Protein AF-0000000079181844 (afdb_homodimer)

Structure (mmCIF, N/CA/C/O backbone):
data_AF-0000000079181844-model_v1
#
loop_
_entity.id
_entity.type
_entity.pdbx_description
1 polymer 'Protein arginine N-methyltransferase domain-containing protein'
#
loop_
_atom_site.group_PDB
_atom_site.id
_atom_site.type_symbol
_atom_site.label_atom_id
_atom_site.label_alt_id
_atom_site.label_comp_id
_atom_site.label_asym_id
_atom_site.label_entity_id
_atom_site.label_seq_id
_atom_site.pdbx_PDB_ins_code
_atom_site.Cartn_x
_atom_site.Cartn_y
_atom_site.Cartn_z
_atom_site.occupancy
_atom_site.B_iso_or_equiv
_atom_site.auth_seq_id
_atom_site.auth_comp_id
_atom_site.auth_asym_id
_atom_site.auth_atom_id
_atom_site.pdbx_PDB_model_num
ATOM 1 N N . MET A 1 1 ? -35.125 41.719 8.922 1 25.17 1 MET A N 1
ATOM 2 C CA . MET A 1 1 ? -34.75 41.094 7.664 1 25.17 1 MET A CA 1
ATOM 3 C C . MET A 1 1 ? -33.281 40.625 7.715 1 25.17 1 MET A C 1
ATOM 5 O O . MET A 1 1 ? -32.375 41.438 7.441 1 25.17 1 MET A O 1
ATOM 9 N N . GLN A 1 2 ? -32.812 39.844 8.719 1 25.41 2 GLN A N 1
ATOM 10 C CA . GLN A 1 2 ? -31.484 39.531 9.25 1 25.41 2 GLN A CA 1
ATOM 11 C C . GLN A 1 2 ? -30.672 38.688 8.258 1 25.41 2 GLN A C 1
ATOM 13 O O . GLN A 1 2 ? -31.109 37.625 7.855 1 25.41 2 GLN A O 1
ATOM 18 N N . ASN A 1 3 ? -29.828 39.344 7.332 1 26.7 3 ASN A N 1
ATOM 19 C CA . ASN A 1 3 ? -28.969 38.875 6.25 1 26.7 3 ASN A CA 1
ATOM 20 C C . ASN A 1 3 ? -28.016 37.812 6.73 1 26.7 3 ASN A C 1
ATOM 22 O O . ASN A 1 3 ? -27.188 38.031 7.609 1 26.7 3 ASN A O 1
ATOM 26 N N . SER A 1 4 ? -28.422 36.5 6.711 1 28 4 SER A N 1
ATOM 27 C CA . SER A 1 4 ? -27.672 35.344 7.152 1 28 4 SER A CA 1
ATOM 28 C C . SER A 1 4 ? -26.375 35.188 6.375 1 28 4 SER A C 1
ATOM 30 O O . SER A 1 4 ? -26.391 35 5.156 1 28 4 SER A O 1
ATOM 32 N N . ALA A 1 5 ? -25.281 35.844 6.828 1 33.19 5 ALA A N 1
ATOM 33 C CA . ALA A 1 5 ? -23.906 35.844 6.324 1 33.19 5 ALA A CA 1
ATOM 34 C C . ALA A 1 5 ? -23.422 34.438 6.043 1 33.19 5 ALA A C 1
ATOM 36 O O . ALA A 1 5 ? -23.453 33.562 6.922 1 33.19 5 ALA A O 1
ATOM 37 N N . GLY A 1 6 ? -23.578 33.969 4.777 1 29.88 6 GLY A N 1
ATOM 38 C CA . GLY A 1 6 ? -23.141 32.688 4.238 1 29.88 6 GLY A CA 1
ATOM 39 C C . GLY A 1 6 ? -21.656 32.406 4.48 1 29.88 6 GLY A C 1
ATOM 40 O O . GLY A 1 6 ? -20.875 33.344 4.699 1 29.88 6 GLY A O 1
ATOM 41 N N . PRO A 1 7 ? -21.234 31.219 4.895 1 30.59 7 PRO A N 1
ATOM 42 C CA . PRO A 1 7 ? -19.875 30.844 5.297 1 30.59 7 PRO A CA 1
ATOM 43 C C . PRO A 1 7 ? -18.844 31.109 4.203 1 30.59 7 PRO A C 1
ATOM 45 O O . PRO A 1 7 ? -19.109 30.891 3.023 1 30.59 7 PRO A O 1
ATOM 48 N N . THR A 1 8 ? -18.047 32.156 4.258 1 29.03 8 THR A N 1
ATOM 49 C CA . THR A 1 8 ? -16.984 32.594 3.354 1 29.03 8 THR A CA 1
ATOM 50 C C . THR A 1 8 ? -16.016 31.438 3.074 1 29.03 8 THR A C 1
ATOM 52 O O . THR A 1 8 ? -15.445 30.875 4.004 1 29.03 8 THR A O 1
ATOM 55 N N . LYS A 1 9 ? -16.156 30.75 1.935 1 35.88 9 LYS A N 1
ATOM 56 C CA . LYS A 1 9 ? -15.219 29.781 1.385 1 35.88 9 LYS A CA 1
ATOM 57 C C . LYS A 1 9 ? -13.797 30.328 1.372 1 35.88 9 LYS A C 1
ATOM 59 O O . LYS A 1 9 ? -13.531 31.359 0.746 1 35.88 9 LYS A O 1
ATOM 64 N N . ILE A 1 10 ? -13.031 30.062 2.354 1 30.48 10 ILE A N 1
ATOM 65 C CA . ILE A 1 10 ? -11.633 30.469 2.324 1 30.48 10 ILE A CA 1
ATOM 66 C C . ILE A 1 10 ? -10.938 29.859 1.108 1 30.48 10 ILE A C 1
ATOM 68 O O . ILE A 1 10 ? -10.906 28.641 0.957 1 30.48 10 ILE A O 1
ATOM 72 N N . ARG A 1 11 ? -10.883 30.531 0.021 1 40.56 11 ARG A N 1
ATOM 73 C CA . ARG A 1 11 ? -10.125 30.125 -1.161 1 40.56 11 ARG A CA 1
ATOM 74 C C . ARG A 1 11 ? -8.625 30.281 -0.931 1 40.56 11 ARG A C 1
ATOM 76 O O . ARG A 1 11 ? -8.141 31.391 -0.654 1 40.56 11 ARG A O 1
ATOM 83 N N . PHE A 1 12 ? -7.984 29.203 -0.71 1 36.91 12 PHE A N 1
ATOM 84 C CA . PHE A 1 12 ? -6.531 29.266 -0.576 1 36.91 12 PHE A CA 1
ATOM 85 C C . PHE A 1 12 ? -5.871 29.469 -1.934 1 36.91 12 PHE A C 1
ATOM 87 O O . PHE A 1 12 ? -6.203 28.781 -2.902 1 36.91 12 PHE A O 1
ATOM 94 N N . GLU A 1 13 ? -5.336 30.625 -2.223 1 34.94 13 GLU A N 1
ATOM 95 C CA . GLU A 1 13 ? -4.598 30.906 -3.453 1 34.94 13 GLU A CA 1
ATOM 96 C C . GLU A 1 13 ? -3.225 30.234 -3.432 1 34.94 13 GLU A C 1
ATOM 98 O O . GLU A 1 13 ? -2.434 30.453 -2.514 1 34.94 13 GLU A O 1
ATOM 103 N N . TYR A 1 14 ? -3.02 29.141 -4.039 1 37.69 14 TYR A N 1
ATOM 104 C CA . TYR A 1 14 ? -1.745 28.453 -4.172 1 37.69 14 TYR A CA 1
ATOM 105 C C . TYR A 1 14 ? -0.809 29.203 -5.109 1 37.69 14 TYR A C 1
ATOM 107 O O . TYR A 1 14 ? -1.147 29.453 -6.27 1 37.69 14 TYR A O 1
ATOM 115 N N . GLY A 1 15 ? -0.026 30.203 -4.656 1 30.02 15 GLY A N 1
ATOM 116 C CA . GLY A 1 15 ? 0.934 30.938 -5.469 1 30.02 15 GLY A CA 1
ATOM 117 C C . GLY A 1 15 ? 2.002 30.047 -6.074 1 30.02 15 GLY A C 1
ATOM 118 O O . GLY A 1 15 ? 2.521 29.141 -5.406 1 30.02 15 GLY A O 1
ATOM 119 N N . ASP A 1 16 ? 2.113 29.922 -7.383 1 33.66 16 ASP A N 1
ATOM 120 C CA . ASP A 1 16 ? 3.059 29.234 -8.258 1 33.66 16 ASP A CA 1
ATOM 121 C C . ASP A 1 16 ? 4.457 29.828 -8.133 1 33.66 16 ASP A C 1
ATOM 123 O O . ASP A 1 16 ? 4.906 30.562 -9.008 1 33.66 16 ASP A O 1
ATOM 127 N N . ASP A 1 17 ? 5.008 30.328 -6.988 1 28.84 17 ASP A N 1
ATOM 128 C CA . ASP A 1 17 ? 6.309 30.969 -7.176 1 28.84 17 ASP A CA 1
ATOM 129 C C . ASP A 1 17 ? 7.402 29.938 -7.398 1 28.84 17 ASP A C 1
ATOM 131 O O . ASP A 1 17 ? 7.641 29.078 -6.535 1 28.84 17 ASP A O 1
ATOM 135 N N . ASP A 1 18 ? 7.793 29.609 -8.641 1 28.61 18 ASP A N 1
ATOM 136 C CA . ASP A 1 18 ? 8.883 28.797 -9.148 1 28.61 18 ASP A CA 1
ATOM 137 C C . ASP A 1 18 ? 10.242 29.344 -8.727 1 28.61 18 ASP A C 1
ATOM 139 O O . ASP A 1 18 ? 10.82 30.172 -9.43 1 28.61 18 ASP A O 1
ATOM 143 N N . GLU A 1 19 ? 10.539 29.859 -7.5 1 25.31 19 GLU A N 1
ATOM 144 C CA . GLU A 1 19 ? 11.867 30.453 -7.375 1 25.31 19 GLU A CA 1
ATOM 145 C C . GLU A 1 19 ? 12.953 29.375 -7.438 1 25.31 19 GLU A C 1
ATOM 147 O O . GLU A 1 19 ? 12.797 28.297 -6.852 1 25.31 19 GLU A O 1
ATOM 152 N N . THR A 1 20 ? 13.922 29.531 -8.422 1 25.14 20 THR A N 1
ATOM 153 C CA . THR A 1 20 ? 15.133 28.828 -8.844 1 25.14 20 THR A CA 1
ATOM 154 C C . THR A 1 20 ? 16.172 28.828 -7.723 1 25.14 20 THR A C 1
ATOM 156 O O . THR A 1 20 ? 16.672 29.891 -7.34 1 25.14 20 THR A O 1
ATOM 159 N N . ILE A 1 21 ? 15.992 28.078 -6.723 1 23.06 21 ILE A N 1
ATOM 160 C CA . ILE A 1 21 ? 17 28.047 -5.664 1 23.06 21 ILE A CA 1
ATOM 161 C C . ILE A 1 21 ? 18.328 27.562 -6.23 1 23.06 21 ILE A C 1
ATOM 163 O O . ILE A 1 21 ? 18.375 26.594 -6.977 1 23.06 21 ILE A O 1
ATOM 167 N N . GLU A 1 22 ? 19.344 28.453 -6.117 1 22.22 22 GLU A N 1
ATOM 168 C CA . GLU A 1 22 ? 20.766 28.359 -6.449 1 22.22 22 GLU A CA 1
ATOM 169 C C . GLU A 1 22 ? 21.438 27.219 -5.699 1 22.22 22 GLU A C 1
ATOM 171 O O . GLU A 1 22 ? 21.094 26.938 -4.551 1 22.22 22 GLU A O 1
ATOM 176 N N . GLU A 1 23 ? 22.266 26.422 -6.402 1 19.86 23 GLU A N 1
ATOM 177 C CA . GLU A 1 23 ? 22.969 25.141 -6.293 1 19.86 23 GLU A CA 1
ATOM 178 C C . GLU A 1 23 ? 24.156 25.25 -5.344 1 19.86 23 GLU A C 1
ATOM 180 O O . GLU A 1 23 ? 24.891 24.281 -5.148 1 19.86 23 GLU A O 1
ATOM 185 N N . VAL A 1 24 ? 24.188 25.75 -4.125 1 18.19 24 VAL A N 1
ATOM 186 C CA . VAL A 1 24 ? 25.531 25.781 -3.566 1 18.19 24 VAL A CA 1
ATOM 187 C C . VAL A 1 24 ? 26.031 24.359 -3.334 1 18.19 24 VAL A C 1
ATOM 189 O O . VAL A 1 24 ? 25.297 23.516 -2.82 1 18.19 24 VAL A O 1
ATOM 192 N N . ALA A 1 25 ? 27.266 23.984 -3.852 1 19.31 25 ALA A N 1
ATOM 193 C CA . ALA A 1 25 ? 28.094 22.781 -3.957 1 19.31 25 ALA A CA 1
ATOM 194 C C . ALA A 1 25 ? 28.656 22.391 -2.598 1 19.31 25 ALA A C 1
ATOM 196 O O . ALA A 1 25 ? 29.594 21.594 -2.521 1 19.31 25 ALA A O 1
ATOM 197 N N . THR A 1 26 ? 27.875 22.484 -1.482 1 18.84 26 THR A N 1
ATOM 198 C CA . THR A 1 26 ? 28.781 22.344 -0.349 1 18.84 26 THR A CA 1
ATOM 199 C C . THR A 1 26 ? 29.391 20.953 -0.322 1 18.84 26 THR A C 1
ATOM 201 O O . THR A 1 26 ? 28.812 20 -0.857 1 18.84 26 THR A O 1
ATOM 204 N N . GLY A 1 27 ? 30.625 20.812 0.474 1 19.38 27 GLY A N 1
ATOM 205 C CA . GLY A 1 27 ? 31.844 20.047 0.641 1 19.38 27 GLY A CA 1
ATOM 206 C C . GLY A 1 27 ? 31.625 18.672 1.256 1 19.38 27 GLY A C 1
ATOM 207 O O . GLY A 1 27 ? 30.547 18.406 1.797 1 19.38 27 GLY A O 1
ATOM 208 N N . SER A 1 28 ? 32.688 17.797 1.296 1 19.02 28 SER A N 1
ATOM 209 C CA . SER A 1 28 ? 33.156 16.422 1.184 1 19.02 28 SER A CA 1
ATOM 210 C C . SER A 1 28 ? 33.094 15.703 2.523 1 19.02 28 SER A C 1
ATOM 212 O O . SER A 1 28 ? 33.594 14.602 2.672 1 19.02 28 SER A O 1
ATOM 214 N N . SER A 1 29 ? 32.312 16.172 3.576 1 19.73 29 SER A N 1
ATOM 215 C CA . SER A 1 29 ? 32.938 15.555 4.742 1 19.73 29 SER A CA 1
ATOM 216 C C . SER A 1 29 ? 32.75 14.039 4.754 1 19.73 29 SER A C 1
ATOM 218 O O . SER A 1 29 ? 31.797 13.531 4.152 1 19.73 29 SER A O 1
ATOM 220 N N . ASN A 1 30 ? 33.781 13.258 5.23 1 20.5 30 ASN A N 1
ATOM 221 C CA . ASN A 1 30 ? 34.281 11.891 5.355 1 20.5 30 ASN A CA 1
ATOM 222 C C . ASN A 1 30 ? 33.438 11.094 6.367 1 20.5 30 ASN A C 1
ATOM 224 O O . ASN A 1 30 ? 33.938 10.75 7.441 1 20.5 30 ASN A O 1
ATOM 228 N N . LEU A 1 31 ? 32.156 11.25 6.445 1 19.5 31 LEU A N 1
ATOM 229 C CA . LEU A 1 31 ? 31.609 10.633 7.652 1 19.5 31 LEU A CA 1
ATOM 230 C C . LEU A 1 31 ? 31.828 9.125 7.633 1 19.5 31 LEU A C 1
ATOM 232 O O . LEU A 1 31 ? 31.734 8.492 6.574 1 19.5 31 LEU A O 1
ATOM 236 N N . ASP A 1 32 ? 32.438 8.625 8.742 1 20.19 32 ASP A N 1
ATOM 237 C CA . ASP A 1 32 ? 32.812 7.316 9.281 1 20.19 32 ASP A CA 1
ATOM 238 C C . ASP A 1 32 ? 31.562 6.426 9.398 1 20.19 32 ASP A C 1
ATOM 240 O O . ASP A 1 32 ? 30.469 6.91 9.695 1 20.19 32 ASP A O 1
ATOM 244 N N . GLU A 1 33 ? 31.656 5.195 8.883 1 20.33 33 GLU A N 1
ATOM 245 C CA . GLU A 1 33 ? 30.828 4.047 8.562 1 20.33 33 GLU A CA 1
ATOM 246 C C . GLU A 1 33 ? 30.266 3.4 9.82 1 20.33 33 GLU A C 1
ATOM 248 O O . GLU A 1 33 ? 30.844 2.457 10.359 1 20.33 33 GLU A O 1
ATOM 253 N N . ASP A 1 34 ? 29.891 4.109 10.953 1 20.92 34 ASP A N 1
ATOM 254 C CA . ASP A 1 34 ? 29.547 3.215 12.055 1 20.92 34 ASP A CA 1
ATOM 255 C C . ASP A 1 34 ? 28.297 2.406 11.742 1 20.92 34 ASP A C 1
ATOM 257 O O . ASP A 1 34 ? 27.234 2.975 11.445 1 20.92 34 ASP A O 1
ATOM 261 N N . SER A 1 35 ? 28.422 1.176 11.328 1 21.31 35 SER A N 1
ATOM 262 C CA . SER A 1 35 ? 27.5 0.079 11.055 1 21.31 35 SER A CA 1
ATOM 263 C C . SER A 1 35 ? 26.656 -0.256 12.273 1 21.31 35 SER A C 1
ATOM 265 O O . SER A 1 35 ? 27.094 -1.004 13.156 1 21.31 35 SER A O 1
ATOM 267 N N . SER A 1 36 ? 26.094 0.677 13.039 1 22.45 36 SER A N 1
ATOM 268 C CA . SER A 1 36 ? 25.406 0.191 14.227 1 22.45 36 SER A CA 1
ATOM 269 C C . SER A 1 36 ? 24.312 -0.807 13.859 1 22.45 36 SER A C 1
ATOM 271 O O . SER A 1 36 ? 23.406 -0.488 13.086 1 22.45 36 SER A O 1
ATOM 273 N N . MET A 1 37 ? 24.547 -2.131 13.938 1 22.84 37 MET A N 1
ATOM 274 C CA . MET A 1 37 ? 23.766 -3.361 13.898 1 22.84 37 MET A CA 1
ATOM 275 C C . MET A 1 37 ? 22.594 -3.289 14.883 1 22.84 37 MET A C 1
ATOM 277 O O . MET A 1 37 ? 22.797 -3.111 16.078 1 22.84 37 MET A O 1
ATOM 281 N N . CYS A 1 38 ? 21.5 -2.658 14.547 1 23.42 38 CYS A N 1
ATOM 282 C CA . CYS A 1 38 ? 20.312 -2.576 15.398 1 23.42 38 CYS A CA 1
ATOM 283 C C . CYS A 1 38 ? 19.922 -3.955 15.914 1 23.42 38 CYS A C 1
ATOM 285 O O . CYS A 1 38 ? 19.797 -4.902 15.141 1 23.42 38 CYS A O 1
ATOM 287 N N . GLU A 1 39 ? 20.203 -4.23 17.188 1 24.08 39 GLU A N 1
ATOM 288 C CA . GLU A 1 39 ? 19.875 -5.387 18.016 1 24.08 39 GLU A CA 1
ATOM 289 C C . GLU A 1 39 ? 18.391 -5.715 17.953 1 24.08 39 GLU A C 1
ATOM 291 O O . GLU A 1 39 ? 17.547 -4.812 17.938 1 24.08 39 GLU A O 1
ATOM 296 N N . PRO A 1 40 ? 18.016 -6.965 17.594 1 27.83 40 PRO A N 1
ATOM 297 C CA . PRO A 1 40 ? 16.719 -7.629 17.453 1 27.83 40 PRO A CA 1
ATOM 298 C C . PRO A 1 40 ? 15.883 -7.562 18.734 1 27.83 40 PRO A C 1
ATOM 300 O O . PRO A 1 40 ? 16.219 -8.203 19.734 1 27.83 40 PRO A O 1
ATOM 303 N N . GLY A 1 41 ? 15.586 -6.375 19.359 1 24.94 41 GLY A N 1
ATOM 304 C CA . GLY A 1 41 ? 14.898 -6.434 20.641 1 24.94 41 GLY A CA 1
ATOM 305 C C . GLY A 1 41 ? 13.641 -7.277 20.609 1 24.94 41 GLY A C 1
ATOM 306 O O . GLY A 1 41 ? 13.148 -7.621 19.531 1 24.94 41 GLY A O 1
ATOM 307 N N . ASP A 1 42 ? 13.055 -7.551 21.781 1 28.88 42 ASP A N 1
ATOM 308 C CA . ASP A 1 42 ? 12.242 -8.508 22.531 1 28.88 42 ASP A CA 1
ATOM 309 C C . ASP A 1 42 ? 10.805 -8.531 22.016 1 28.88 42 ASP A C 1
ATOM 311 O O . ASP A 1 42 ? 10.273 -9.594 21.703 1 28.88 42 ASP A O 1
ATOM 315 N N . ALA A 1 43 ? 9.734 -7.621 22.531 1 30.94 43 ALA A N 1
ATOM 316 C CA . ALA A 1 43 ? 8.469 -7.938 23.188 1 30.94 43 ALA A CA 1
ATOM 317 C C . ALA A 1 43 ? 7.312 -7.941 22.203 1 30.94 43 ALA A C 1
ATOM 319 O O . ALA A 1 43 ? 7.43 -7.387 21.094 1 30.94 43 ALA A O 1
ATOM 320 N N . ASP A 1 44 ? 6.078 -8.234 22.531 1 34.91 44 ASP A N 1
ATOM 321 C CA . ASP A 1 44 ? 4.684 -8.359 22.125 1 34.91 44 ASP A CA 1
ATOM 322 C C . ASP A 1 44 ? 4.223 -7.121 21.359 1 34.91 44 ASP A C 1
ATOM 324 O O . ASP A 1 44 ? 3.953 -6.078 21.953 1 34.91 44 ASP A O 1
ATOM 328 N N . LYS A 1 45 ? 4.418 -7.188 20.156 1 44.25 45 LYS A N 1
ATOM 329 C CA . LYS A 1 45 ? 4.121 -5.926 19.484 1 44.25 45 LYS A CA 1
ATOM 330 C C . LYS A 1 45 ? 2.619 -5.672 19.422 1 44.25 45 LYS A C 1
ATOM 332 O O . LYS A 1 45 ? 1.855 -6.543 19 1 44.25 45 LYS A O 1
ATOM 337 N N . THR A 1 46 ? 2.043 -4.738 20.219 1 47.75 46 THR A N 1
ATOM 338 C CA . THR A 1 46 ? 0.698 -4.176 20.25 1 47.75 46 THR A CA 1
ATOM 339 C C . THR A 1 46 ? 0.397 -3.43 18.953 1 47.75 46 THR A C 1
ATOM 341 O O . THR A 1 46 ? 1.296 -3.195 18.141 1 47.75 46 THR A O 1
ATOM 344 N N . SER A 1 47 ? -0.913 -3.176 18.672 1 49 47 SER A N 1
ATOM 345 C CA . SER A 1 47 ? -1.348 -2.324 17.562 1 49 47 SER A CA 1
ATOM 346 C C . SER A 1 47 ? -0.509 -1.054 17.484 1 49 47 SER A C 1
ATOM 348 O O . SER A 1 47 ? -0.201 -0.577 16.391 1 49 47 SER A O 1
ATOM 350 N N . ALA A 1 48 ? -0.027 -0.639 18.562 1 53.53 48 ALA A N 1
ATOM 351 C CA . ALA A 1 48 ? 0.817 0.551 18.625 1 53.53 48 ALA A CA 1
ATOM 352 C C . ALA A 1 48 ? 2.178 0.295 17.984 1 53.53 48 ALA A C 1
ATOM 354 O O . ALA A 1 48 ? 2.717 1.161 17.297 1 53.53 48 ALA A O 1
ATOM 355 N N . ASP A 1 49 ? 2.582 -0.89 18.125 1 61.09 49 ASP A N 1
ATOM 356 C CA . ASP A 1 49 ? 3.889 -1.251 17.578 1 61.09 49 ASP A CA 1
ATOM 357 C C . ASP A 1 49 ? 3.857 -1.3 16.062 1 61.09 49 ASP A C 1
ATOM 359 O O . ASP A 1 49 ? 4.785 -0.829 15.398 1 61.09 49 ASP A O 1
ATOM 363 N N . TYR A 1 50 ? 2.646 -1.65 15.672 1 62.22 50 TYR A N 1
ATOM 364 C CA . TYR A 1 50 ? 2.514 -1.729 14.227 1 62.22 50 TYR A CA 1
ATOM 365 C C . TYR A 1 50 ? 2.49 -0.338 13.602 1 62.22 50 TYR A C 1
ATOM 367 O O . TYR A 1 50 ? 3.074 -0.116 12.539 1 62.22 50 TYR A O 1
ATOM 375 N N . TYR A 1 51 ? 1.878 0.54 14.398 1 63.44 51 TYR A N 1
ATOM 376 C CA . TYR A 1 51 ? 1.774 1.916 13.922 1 63.44 51 TYR A CA 1
ATOM 377 C C . TYR A 1 51 ? 3.152 2.551 13.789 1 63.44 51 TYR A C 1
ATOM 379 O O . TYR A 1 51 ? 3.506 3.062 12.727 1 63.44 51 TYR A O 1
ATOM 387 N N . PHE A 1 52 ? 3.938 2.428 14.727 1 68.06 52 PHE A N 1
ATOM 388 C CA . PHE A 1 52 ? 5.234 3.092 14.711 1 68.06 52 PHE A CA 1
ATOM 389 C C . PHE A 1 52 ? 6.191 2.379 13.758 1 68.06 52 PHE A C 1
ATOM 391 O O . PHE A 1 52 ? 7.043 3.016 13.133 1 68.06 52 PHE A O 1
ATOM 398 N N . ASP A 1 53 ? 5.988 1.107 13.586 1 69.38 53 ASP A N 1
ATOM 399 C CA . ASP A 1 53 ? 6.812 0.355 12.648 1 69.38 53 ASP A CA 1
ATOM 400 C C . ASP A 1 53 ? 6.539 0.786 11.203 1 69.38 53 ASP A C 1
ATOM 402 O O . ASP A 1 53 ? 7.453 0.824 10.383 1 69.38 53 ASP A O 1
ATOM 406 N N . SER A 1 54 ? 5.316 1.169 11 1 66.62 54 SER A N 1
ATOM 407 C CA . SER A 1 54 ? 4.945 1.593 9.656 1 66.62 54 SER A CA 1
ATOM 408 C C . SER A 1 54 ? 5.641 2.895 9.273 1 66.62 54 SER A C 1
ATOM 410 O O . SER A 1 54 ? 5.898 3.146 8.094 1 66.62 54 SER A O 1
ATOM 412 N N . TYR A 1 55 ? 6.016 3.627 10.289 1 70.38 55 TYR A N 1
ATOM 413 C CA . TYR A 1 55 ? 6.641 4.918 10.031 1 70.38 55 TYR A CA 1
ATOM 414 C C . TYR A 1 55 ? 8.156 4.812 10.086 1 70.38 55 TYR A C 1
ATOM 416 O O . TYR A 1 55 ? 8.867 5.805 9.898 1 70.38 55 TYR A O 1
ATOM 424 N N . SER A 1 56 ? 8.562 3.67 10.25 1 77.12 56 SER A N 1
ATOM 425 C CA . SER A 1 56 ? 10.008 3.473 10.289 1 77.12 56 SER A CA 1
ATOM 426 C C . SER A 1 56 ? 10.602 3.406 8.883 1 77.12 56 SER A C 1
ATOM 428 O O . SER A 1 56 ? 11.781 3.688 8.688 1 77.12 56 SER A O 1
ATOM 430 N N . HIS A 1 57 ? 9.711 3.08 7.992 1 84.38 57 HIS A N 1
ATOM 431 C CA . HIS A 1 57 ? 10.188 2.963 6.617 1 84.38 57 HIS A CA 1
ATOM 432 C C . HIS A 1 57 ? 10.164 4.316 5.91 1 84.38 57 HIS A C 1
ATOM 434 O O . HIS A 1 57 ? 9.219 5.09 6.066 1 84.38 57 HIS A O 1
ATOM 440 N N . PHE A 1 58 ? 11.148 4.586 5.109 1 89.62 58 PHE A N 1
ATOM 441 C CA . PHE A 1 58 ? 11.281 5.898 4.488 1 89.62 58 PHE A CA 1
ATOM 442 C C . PHE A 1 58 ? 10.219 6.105 3.422 1 89.62 58 PHE A C 1
ATOM 444 O O . PHE A 1 58 ? 9.914 7.242 3.049 1 89.62 58 PHE A O 1
ATOM 451 N N . GLY A 1 59 ? 9.617 5.008 2.906 1 86.31 59 GLY A N 1
ATOM 452 C CA . GLY A 1 59 ? 8.633 5.098 1.84 1 86.31 59 GLY A CA 1
ATOM 453 C C . GLY A 1 59 ? 7.449 5.977 2.193 1 86.31 59 GLY A C 1
ATOM 454 O O . GLY A 1 59 ? 6.988 6.766 1.368 1 86.31 59 GLY A O 1
ATOM 455 N N . ILE A 1 60 ? 6.957 5.891 3.395 1 84.75 60 ILE A N 1
ATOM 456 C CA . ILE A 1 60 ? 5.816 6.691 3.826 1 84.75 60 ILE A CA 1
ATOM 457 C C . ILE A 1 60 ? 6.219 8.164 3.902 1 84.75 60 ILE A C 1
ATOM 459 O O . ILE A 1 60 ? 5.438 9.047 3.545 1 84.75 60 ILE A O 1
ATOM 463 N N . HIS A 1 61 ? 7.402 8.398 4.305 1 91.19 61 HIS A N 1
ATOM 464 C CA . HIS A 1 61 ? 7.895 9.773 4.406 1 91.19 61 HIS A CA 1
ATOM 465 C C . HIS A 1 61 ? 8.125 10.375 3.023 1 91.19 61 HIS A C 1
ATOM 467 O O . HIS A 1 61 ? 7.926 11.57 2.824 1 91.19 61 HIS A O 1
ATOM 473 N N . GLU A 1 62 ? 8.555 9.523 2.111 1 91.44 62 GLU A N 1
ATOM 474 C CA . GLU A 1 62 ? 8.695 9.992 0.736 1 91.44 62 GLU A CA 1
ATOM 475 C C . GLU A 1 62 ? 7.367 10.508 0.191 1 91.44 62 GLU A C 1
ATOM 477 O O . GLU A 1 62 ? 7.309 11.594 -0.387 1 91.44 62 GLU A O 1
ATOM 482 N N . GLU A 1 63 ? 6.355 9.75 0.462 1 87.56 63 GLU A N 1
ATOM 483 C CA . GLU A 1 63 ? 5.023 10.125 -0.002 1 87.56 63 GLU A CA 1
ATOM 484 C C . GLU A 1 63 ? 4.578 11.453 0.609 1 87.56 63 GLU A C 1
ATOM 486 O O . GLU A 1 63 ? 4.031 12.312 -0.087 1 87.56 63 GLU A O 1
ATOM 491 N N . MET A 1 64 ? 4.848 11.602 1.812 1 92.25 64 MET A N 1
ATOM 492 C CA . MET A 1 64 ? 4.426 12.82 2.5 1 92.25 64 MET A CA 1
ATOM 493 C C . MET A 1 64 ? 5.25 14.016 2.039 1 92.25 64 MET A C 1
ATOM 495 O O . MET A 1 64 ? 4.703 15.094 1.789 1 92.25 64 MET A O 1
ATOM 499 N N . LEU A 1 65 ? 6.512 13.82 1.939 1 95.94 65 LEU A N 1
ATOM 500 C CA . LEU A 1 65 ? 7.406 14.906 1.552 1 95.94 65 LEU A CA 1
ATOM 501 C C . LEU A 1 65 ? 7.141 15.336 0.115 1 95.94 65 LEU A C 1
ATOM 503 O O . LEU A 1 65 ? 7.285 16.516 -0.217 1 95.94 65 LEU A O 1
ATOM 507 N N . LYS A 1 66 ? 6.656 14.422 -0.71 1 94 66 LYS A N 1
ATOM 508 C CA . LYS A 1 66 ? 6.414 14.734 -2.115 1 94 66 LYS A CA 1
ATOM 509 C C . LYS A 1 66 ? 5.035 15.359 -2.312 1 94 66 LYS A C 1
ATOM 511 O O . LYS A 1 66 ? 4.727 15.859 -3.393 1 94 66 LYS A O 1
ATOM 516 N N . ASP A 1 67 ? 4.211 15.281 -1.316 1 94.81 67 ASP A N 1
ATOM 517 C CA . ASP A 1 67 ? 2.992 16.078 -1.323 1 94.81 67 ASP A CA 1
ATOM 518 C C . ASP A 1 67 ? 3.311 17.562 -1.189 1 94.81 67 ASP A C 1
ATOM 520 O O . ASP A 1 67 ? 3.416 18.094 -0.077 1 94.81 67 ASP A O 1
ATOM 524 N N . VAL A 1 68 ? 3.32 18.172 -2.326 1 97 68 VAL A N 1
ATOM 525 C CA . VAL A 1 68 ? 3.783 19.547 -2.398 1 97 68 VAL A CA 1
ATOM 526 C C . VAL A 1 68 ? 2.785 20.469 -1.695 1 97 68 VAL A C 1
ATOM 528 O O . VAL A 1 68 ? 3.176 21.438 -1.058 1 97 68 VAL A O 1
ATOM 531 N N . VAL A 1 69 ? 1.524 20.172 -1.754 1 97.44 69 VAL A N 1
ATOM 532 C CA . VAL A 1 69 ? 0.512 20.984 -1.086 1 97.44 69 VAL A CA 1
ATOM 533 C C . VAL A 1 69 ? 0.789 21.016 0.415 1 97.44 69 VAL A C 1
ATOM 535 O O . VAL A 1 69 ? 0.869 22.094 1.011 1 97.44 69 VAL A O 1
ATOM 538 N N . ARG A 1 70 ? 0.97 19.891 0.934 1 96.31 70 ARG A N 1
ATOM 539 C CA . ARG A 1 70 ? 1.228 19.766 2.365 1 96.31 70 ARG A CA 1
ATOM 540 C C . ARG A 1 70 ? 2.541 20.438 2.746 1 96.31 70 ARG A C 1
ATOM 542 O O . ARG A 1 70 ? 2.564 21.328 3.594 1 96.31 70 ARG A O 1
ATOM 549 N N . THR A 1 71 ? 3.621 20.047 2.162 1 97.94 71 THR A N 1
ATOM 550 C CA . THR A 1 71 ? 4.957 20.406 2.621 1 97.94 71 THR A CA 1
ATOM 551 C C . THR A 1 71 ? 5.223 21.891 2.383 1 97.94 71 THR A C 1
ATOM 553 O O . THR A 1 71 ? 5.746 22.578 3.26 1 97.94 71 THR A O 1
ATOM 556 N N . LYS A 1 72 ? 4.781 22.391 1.28 1 98.12 72 LYS A N 1
ATOM 557 C CA . LYS A 1 72 ? 5.012 23.797 0.983 1 98.12 72 LYS A CA 1
ATOM 558 C C . LYS A 1 72 ? 4.125 24.688 1.841 1 98.12 72 LYS A C 1
ATOM 560 O O . LYS A 1 72 ? 4.523 25.797 2.207 1 98.12 72 LYS A O 1
ATOM 565 N N . THR A 1 73 ? 2.963 24.203 2.141 1 98.38 73 THR A N 1
ATOM 566 C CA . THR A 1 73 ? 2.127 25 3.037 1 98.38 73 THR A CA 1
ATOM 567 C C . THR A 1 73 ? 2.795 25.156 4.402 1 98.38 73 THR A C 1
ATOM 569 O O . THR A 1 73 ? 2.902 26.266 4.922 1 98.38 73 THR A O 1
ATOM 572 N N . TYR A 1 74 ? 3.285 24.094 4.965 1 98.56 74 TYR A N 1
ATOM 573 C CA . TYR A 1 74 ? 4.008 24.172 6.227 1 98.56 74 TYR A CA 1
ATOM 574 C C . TYR A 1 74 ? 5.234 25.062 6.102 1 98.56 74 TYR A C 1
ATOM 576 O O . TYR A 1 74 ? 5.492 25.906 6.969 1 98.56 74 TYR A O 1
ATOM 584 N N . GLN A 1 75 ? 5.953 24.859 5.047 1 98.56 75 GLN A N 1
ATOM 585 C CA . GLN A 1 75 ? 7.141 25.672 4.809 1 98.56 75 GLN A CA 1
ATOM 586 C C . GLN A 1 75 ? 6.797 27.156 4.758 1 98.56 75 GLN A C 1
ATOM 588 O O . GLN A 1 75 ? 7.445 27.969 5.418 1 98.56 75 GLN A O 1
ATOM 593 N N . ASN A 1 76 ? 5.773 27.453 3.996 1 97.94 76 ASN A N 1
ATOM 594 C CA . ASN A 1 76 ? 5.352 28.844 3.84 1 97.94 76 ASN A CA 1
ATOM 595 C C . ASN A 1 76 ? 4.859 29.438 5.16 1 97.94 76 ASN A C 1
ATOM 597 O O . ASN A 1 76 ? 5.141 30.594 5.473 1 97.94 76 ASN A O 1
ATOM 601 N N . VAL A 1 77 ? 4.121 28.672 5.852 1 98.19 77 VAL A N 1
ATOM 602 C CA . VAL A 1 77 ? 3.643 29.109 7.156 1 98.19 77 VAL A CA 1
ATOM 603 C C . VAL A 1 77 ? 4.824 29.516 8.031 1 98.19 77 VAL A C 1
ATOM 605 O O . VAL A 1 77 ? 4.785 30.547 8.703 1 98.19 77 VAL A O 1
ATOM 608 N N . ILE A 1 78 ? 5.848 28.781 7.977 1 98.38 78 ILE A N 1
ATOM 609 C CA . ILE A 1 78 ? 7.004 29 8.836 1 98.38 78 ILE A CA 1
ATOM 610 C C . ILE A 1 78 ? 7.855 30.141 8.273 1 98.38 78 ILE A C 1
ATOM 612 O O . ILE A 1 78 ? 8.156 31.109 8.977 1 98.38 78 ILE A O 1
ATOM 616 N N . TYR A 1 79 ? 8.133 30.094 7.004 1 97.94 79 TYR A N 1
ATOM 617 C CA . TYR A 1 79 ? 9.078 31.016 6.391 1 97.94 79 TYR A CA 1
ATOM 618 C C . TYR A 1 79 ? 8.469 32.406 6.23 1 97.94 79 TYR A C 1
ATOM 620 O O . TYR A 1 79 ? 9.172 33.406 6.297 1 97.94 79 TYR A O 1
ATOM 628 N N . LYS A 1 80 ? 7.219 32.469 5.992 1 97.5 80 LYS A N 1
ATOM 629 C CA . LYS A 1 80 ? 6.586 33.75 5.777 1 97.5 80 LYS A CA 1
ATOM 630 C C . LYS A 1 80 ? 6.113 34.375 7.098 1 97.5 80 LYS A C 1
ATOM 632 O O . LYS A 1 80 ? 5.598 35.5 7.125 1 97.5 80 LYS A O 1
ATOM 637 N N . ASN A 1 81 ? 6.266 33.625 8.141 1 97.75 81 ASN A N 1
ATOM 638 C CA . ASN A 1 81 ? 5.891 34.125 9.469 1 97.75 81 ASN A CA 1
ATOM 639 C C . ASN A 1 81 ? 7.02 33.938 10.477 1 97.75 81 ASN A C 1
ATOM 641 O O . ASN A 1 81 ? 6.797 33.438 11.578 1 97.75 81 ASN A O 1
ATOM 645 N N . THR A 1 82 ? 8.195 34.312 10.094 1 96.94 82 THR A N 1
ATOM 646 C CA . THR A 1 82 ? 9.383 34.094 10.914 1 96.94 82 THR A CA 1
ATOM 647 C C . THR A 1 82 ? 9.234 34.812 12.258 1 96.94 82 THR A C 1
ATOM 649 O O . THR A 1 82 ? 9.828 34.375 13.258 1 96.94 82 THR A O 1
ATOM 652 N N . PHE A 1 83 ? 8.43 35.844 12.312 1 96.06 83 PHE A N 1
ATOM 653 C CA . PHE A 1 83 ? 8.219 36.594 13.547 1 96.06 83 PHE A CA 1
ATOM 654 C C . PHE A 1 83 ? 7.59 35.719 14.617 1 96.06 83 PHE A C 1
ATOM 656 O O . PHE A 1 83 ? 7.742 35.969 15.812 1 96.06 83 PHE A O 1
ATOM 663 N N . LEU A 1 84 ? 6.926 34.688 14.211 1 96.31 84 LEU A N 1
ATOM 664 C CA . LEU A 1 84 ? 6.312 33.75 15.148 1 96.31 84 LEU A CA 1
ATOM 665 C C . LEU A 1 84 ? 7.348 32.781 15.711 1 96.31 84 LEU A C 1
ATOM 667 O O . LEU A 1 84 ? 7.176 32.25 16.812 1 96.31 84 LEU A O 1
ATOM 671 N N . PHE A 1 85 ? 8.484 32.594 14.977 1 97.75 85 PHE A N 1
ATOM 672 C CA . PHE A 1 85 ? 9.375 31.484 15.273 1 97.75 85 PHE A CA 1
ATOM 673 C C . PHE A 1 85 ? 10.711 31.984 15.82 1 97.75 85 PHE A C 1
ATOM 675 O O . PHE A 1 85 ? 11.398 31.281 16.562 1 97.75 85 PHE A O 1
ATOM 682 N N . LYS A 1 86 ? 11.086 33.156 15.406 1 98.19 86 LYS A N 1
ATOM 683 C CA . LYS A 1 86 ? 12.383 33.719 15.797 1 98.19 86 LYS A CA 1
ATOM 684 C C . LYS A 1 86 ? 12.547 33.719 17.312 1 98.19 86 LYS A C 1
ATOM 686 O O . LYS A 1 86 ? 11.68 34.219 18.031 1 98.19 86 LYS A O 1
ATOM 691 N N . ASP A 1 87 ? 13.602 33.125 17.766 1 98.38 87 ASP A N 1
ATOM 692 C CA . ASP A 1 87 ? 14.016 33.125 19.172 1 98.38 87 ASP A CA 1
ATOM 693 C C . ASP A 1 87 ? 13.008 32.344 20.031 1 98.38 87 ASP A C 1
ATOM 695 O O . ASP A 1 87 ? 12.906 32.594 21.234 1 98.38 87 ASP A O 1
ATOM 699 N N . LYS A 1 88 ? 12.188 31.5 19.453 1 98.5 88 LYS A N 1
ATOM 700 C CA . LYS A 1 88 ? 11.188 30.719 20.172 1 98.5 88 LYS A CA 1
ATOM 701 C C . LYS A 1 88 ? 11.625 29.266 20.312 1 98.5 88 LYS A C 1
ATOM 703 O O . LYS A 1 88 ? 12.438 28.781 19.516 1 98.5 88 LYS A O 1
ATOM 708 N N . ILE A 1 89 ? 11.125 28.625 21.344 1 98.88 89 ILE A N 1
ATOM 709 C CA . ILE A 1 89 ? 11.32 27.188 21.531 1 98.88 89 ILE A CA 1
ATOM 710 C C . ILE A 1 89 ? 10.148 26.422 20.922 1 98.88 89 ILE A C 1
ATOM 712 O O . ILE A 1 89 ? 8.984 26.672 21.266 1 98.88 89 ILE A O 1
A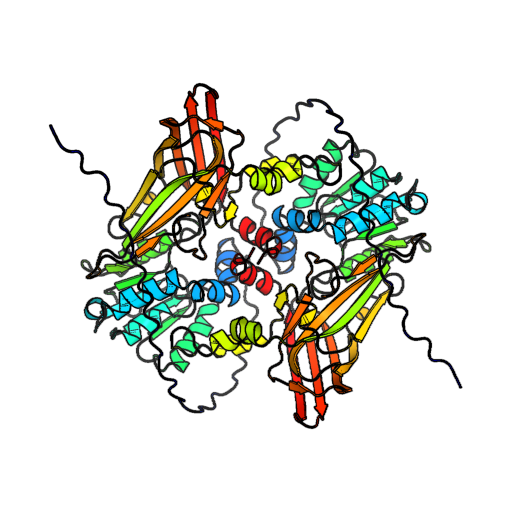TOM 716 N N . VAL A 1 90 ? 10.469 25.484 19.969 1 98.88 90 VAL A N 1
ATOM 717 C CA . VAL A 1 90 ? 9.453 24.766 19.203 1 98.88 90 VAL A CA 1
ATOM 718 C C . VAL A 1 90 ? 9.484 23.281 19.578 1 98.88 90 VAL A C 1
ATOM 720 O O . VAL A 1 90 ? 10.562 22.688 19.703 1 98.88 90 VAL A O 1
ATOM 723 N N . LEU A 1 91 ? 8.289 22.75 19.812 1 98.94 91 LEU A N 1
ATOM 724 C CA . LEU A 1 91 ? 8.133 21.297 19.938 1 98.94 91 LEU A CA 1
ATOM 725 C C . LEU A 1 91 ? 7.516 20.719 18.672 1 98.94 91 LEU A C 1
ATOM 727 O O . LEU A 1 91 ? 6.398 21.078 18.297 1 98.94 91 LEU A O 1
ATOM 731 N N . ASP A 1 92 ? 8.258 19.875 17.984 1 98.81 92 ASP A N 1
ATOM 732 C CA . ASP A 1 92 ? 7.816 19.125 16.797 1 98.81 92 ASP A CA 1
ATOM 733 C C . ASP A 1 92 ? 7.34 17.734 17.188 1 98.81 92 ASP A C 1
ATOM 735 O O . ASP A 1 92 ? 8.156 16.828 17.406 1 98.81 92 ASP A O 1
ATOM 739 N N . VAL A 1 93 ? 5.969 17.547 17.234 1 98.12 93 VAL A N 1
ATOM 740 C CA . VAL A 1 93 ? 5.367 16.281 17.656 1 98.12 93 VAL A CA 1
ATOM 741 C C . VAL A 1 93 ? 5.215 15.359 16.453 1 98.12 93 VAL A C 1
ATOM 743 O O . VAL A 1 93 ? 4.492 15.672 15.508 1 98.12 93 VAL A O 1
ATOM 746 N N . GLY A 1 94 ? 5.844 14.18 16.516 1 96.56 94 GLY A N 1
ATOM 747 C CA . GLY A 1 94 ? 5.887 13.312 15.359 1 96.56 94 GLY A CA 1
ATOM 748 C C . GLY A 1 94 ? 6.746 13.859 14.234 1 96.56 94 GLY A C 1
ATOM 749 O O . GLY A 1 94 ? 6.266 14.047 13.109 1 96.56 94 GLY A O 1
ATOM 750 N N . ALA A 1 95 ? 7.98 13.953 14.5 1 97.81 95 ALA A N 1
ATOM 751 C CA . ALA A 1 95 ? 8.852 14.781 13.664 1 97.81 95 ALA A CA 1
ATOM 752 C C . ALA A 1 95 ? 9.195 14.062 12.359 1 97.81 95 ALA A C 1
ATOM 754 O O . ALA A 1 95 ? 9.539 14.711 11.359 1 97.81 95 ALA A O 1
ATOM 755 N N . GLY A 1 96 ? 9.102 12.742 12.359 1 96.25 96 GLY A N 1
ATOM 756 C CA . GLY A 1 96 ? 9.5 12.008 11.172 1 96.25 96 GLY A CA 1
ATOM 757 C C . GLY A 1 96 ? 10.93 12.281 10.75 1 96.25 96 GLY A C 1
ATOM 758 O O . GLY A 1 96 ? 11.859 12.141 11.547 1 96.25 96 GLY A O 1
ATOM 759 N N . THR A 1 97 ? 11.094 12.781 9.531 1 97.69 97 THR A N 1
ATOM 760 C CA . THR A 1 97 ? 12.422 13.07 9.008 1 97.69 97 THR A CA 1
ATOM 761 C C . THR A 1 97 ? 12.977 14.352 9.625 1 97.69 97 THR A C 1
ATOM 763 O O . THR A 1 97 ? 14.164 14.664 9.453 1 97.69 97 THR A O 1
ATOM 766 N N . GLY A 1 98 ? 12.18 15.086 10.258 1 98.56 98 GLY A N 1
ATOM 767 C CA . GLY A 1 98 ? 12.594 16.344 10.859 1 98.56 98 GLY A CA 1
ATOM 768 C C . GLY A 1 98 ? 12.414 17.531 9.938 1 98.56 98 GLY A C 1
ATOM 769 O O . GLY A 1 98 ? 12.961 18.609 10.195 1 98.56 98 GLY A O 1
ATOM 770 N N . ILE A 1 99 ? 11.617 17.391 8.875 1 98.75 99 ILE A N 1
ATOM 771 C CA . ILE A 1 99 ? 11.523 18.438 7.867 1 98.75 99 ILE A CA 1
ATOM 772 C C . ILE A 1 99 ? 10.922 19.703 8.492 1 98.75 99 ILE A C 1
ATOM 774 O O . ILE A 1 99 ? 11.406 20.812 8.25 1 98.75 99 ILE A O 1
ATOM 778 N N . LEU A 1 100 ? 9.938 19.562 9.305 1 98.81 100 LEU A N 1
ATOM 779 C CA . LEU A 1 100 ? 9.336 20.734 9.945 1 98.81 100 LEU A CA 1
ATOM 780 C C . LEU A 1 100 ? 10.305 21.359 10.938 1 98.81 100 LEU A C 1
ATOM 782 O O . LEU A 1 100 ? 10.375 22.594 11.055 1 98.81 100 LEU A O 1
ATOM 786 N N . SER A 1 101 ? 10.984 20.5 11.68 1 98.94 101 SER A N 1
ATOM 787 C CA . SER A 1 101 ? 12.016 20.984 12.594 1 98.94 101 SER A CA 1
ATOM 788 C C . SER A 1 101 ? 13.062 21.812 11.859 1 98.94 101 SER A C 1
ATOM 790 O O . SER A 1 101 ? 13.469 22.875 12.336 1 98.94 101 SER A O 1
ATOM 792 N N . LEU A 1 102 ? 13.445 21.328 10.695 1 98.94 102 LEU A N 1
ATOM 793 C CA . LEU A 1 102 ? 14.453 22.016 9.891 1 98.94 102 LEU A CA 1
ATOM 794 C C . LEU A 1 102 ? 13.93 23.359 9.398 1 98.94 102 LEU A C 1
ATOM 796 O O . LEU A 1 102 ? 14.648 24.359 9.422 1 98.94 102 LEU A O 1
ATOM 800 N N . PHE A 1 103 ? 12.68 23.375 8.953 1 98.88 103 PHE A N 1
ATOM 801 C CA . PHE A 1 103 ? 12.07 24.641 8.547 1 98.88 103 PHE A CA 1
ATOM 802 C C . PHE A 1 103 ? 12.094 25.641 9.695 1 98.88 103 PHE A C 1
ATOM 804 O O . PHE A 1 103 ? 12.453 26.812 9.508 1 98.88 103 PHE A O 1
ATOM 811 N N . CYS A 1 104 ? 11.742 25.203 10.898 1 98.88 104 CYS A N 1
ATOM 812 C CA . CYS A 1 104 ? 11.688 26.078 12.062 1 98.88 104 CYS A CA 1
ATOM 813 C C . CYS A 1 104 ? 13.078 26.609 12.414 1 98.88 104 CYS A C 1
ATOM 815 O O . CYS A 1 104 ? 13.234 27.797 12.703 1 98.88 104 CYS A O 1
ATOM 817 N N . ALA A 1 105 ? 14.023 25.703 12.406 1 98.81 105 ALA A N 1
ATOM 818 C CA . ALA A 1 105 ? 15.398 26.109 12.688 1 98.81 105 ALA A CA 1
ATOM 819 C C . ALA A 1 105 ? 15.875 27.172 11.703 1 98.81 105 ALA A C 1
ATOM 821 O O . ALA A 1 105 ? 16.438 28.188 12.102 1 98.81 105 ALA A O 1
ATOM 822 N N . LYS A 1 106 ? 15.617 26.953 10.445 1 98.31 106 LYS A N 1
ATOM 823 C CA . LYS A 1 106 ? 16 27.891 9.398 1 98.31 106 LYS A CA 1
ATOM 824 C C . LYS A 1 106 ? 15.305 29.234 9.562 1 98.31 106 LYS A C 1
ATOM 826 O O . LYS A 1 106 ? 15.852 30.281 9.203 1 98.31 106 LYS A O 1
ATOM 831 N N . ALA A 1 107 ? 14.156 29.203 10.156 1 98.31 107 ALA A N 1
ATOM 832 C CA . ALA A 1 107 ? 13.352 30.406 10.336 1 98.31 107 ALA A CA 1
ATOM 833 C C . ALA A 1 107 ? 13.789 31.172 11.586 1 98.31 107 ALA A C 1
ATOM 835 O O . ALA A 1 107 ? 13.234 32.219 11.906 1 98.31 107 ALA A O 1
ATOM 836 N N . GLY A 1 108 ? 14.719 30.625 12.344 1 98.38 108 GLY A N 1
ATOM 837 C CA . GLY A 1 108 ? 15.305 31.406 13.43 1 98.38 108 GLY A CA 1
ATOM 838 C C . GLY A 1 108 ? 14.867 30.938 14.805 1 98.38 108 GLY A C 1
ATOM 839 O O . GLY A 1 108 ? 15.07 31.625 15.797 1 98.38 108 GLY A O 1
ATOM 840 N N . ALA A 1 109 ? 14.281 29.766 14.891 1 98.75 109 ALA A N 1
ATOM 841 C CA . ALA A 1 109 ? 13.922 29.234 16.203 1 98.75 109 ALA A CA 1
ATOM 842 C C . ALA A 1 109 ? 15.133 29.203 17.125 1 98.75 109 ALA A C 1
ATOM 844 O O . ALA A 1 109 ? 16.25 28.891 16.688 1 98.75 109 ALA A O 1
ATOM 845 N N . LYS A 1 110 ? 14.914 29.5 18.406 1 98.75 110 LYS A N 1
ATOM 846 C CA . LYS A 1 110 ? 15.969 29.375 19.406 1 98.75 110 LYS A CA 1
ATOM 847 C C . LYS A 1 110 ? 16.375 27.922 19.578 1 98.75 110 LYS A C 1
ATOM 849 O O . LYS A 1 110 ? 17.562 27.609 19.672 1 98.75 110 LYS A O 1
ATOM 854 N N . HIS A 1 111 ? 15.414 27.094 19.656 1 98.88 111 HIS A N 1
ATOM 855 C CA . HIS A 1 111 ? 15.656 25.672 19.75 1 98.88 111 HIS A CA 1
ATOM 856 C C . HIS A 1 111 ? 14.422 24.875 19.328 1 98.88 111 HIS A C 1
ATOM 858 O O . HIS A 1 111 ? 13.289 25.312 19.531 1 98.88 111 HIS A O 1
ATOM 864 N N . VAL A 1 112 ? 14.656 23.734 18.719 1 98.94 112 VAL A N 1
ATOM 865 C CA . VAL A 1 112 ? 13.586 22.828 18.297 1 98.94 112 VAL A CA 1
ATOM 866 C C . VAL A 1 112 ? 13.789 21.453 18.953 1 98.94 112 VAL A C 1
ATOM 868 O O . VAL A 1 112 ? 14.867 20.859 18.828 1 98.94 112 VAL A O 1
ATOM 871 N N . TYR A 1 113 ? 12.805 21.016 19.688 1 98.94 113 TYR A N 1
ATOM 872 C CA . TYR A 1 113 ? 12.773 19.641 20.156 1 98.94 113 TYR A CA 1
ATOM 873 C C . TYR A 1 113 ? 11.898 18.781 19.25 1 98.94 113 TYR A C 1
ATOM 875 O O . TYR A 1 113 ? 10.68 18.938 19.203 1 98.94 113 TYR A O 1
ATOM 883 N N . ALA A 1 114 ? 12.555 17.891 18.547 1 98.81 114 ALA A N 1
ATOM 884 C CA . ALA A 1 114 ? 11.883 16.984 17.609 1 98.81 114 ALA A CA 1
ATOM 885 C C . ALA A 1 114 ? 11.648 15.617 18.25 1 98.81 114 ALA A C 1
ATOM 887 O O . ALA A 1 114 ? 12.602 14.859 18.453 1 98.81 114 ALA A O 1
ATOM 888 N N . VAL A 1 115 ? 10.383 15.266 18.453 1 98.31 115 VAL A N 1
ATOM 889 C CA . VAL A 1 115 ? 10.078 13.992 19.109 1 98.31 115 VAL A CA 1
ATOM 890 C C . VAL A 1 115 ? 9.523 13.008 18.094 1 98.31 115 VAL A C 1
ATOM 892 O O . VAL A 1 115 ? 8.562 13.312 17.375 1 98.31 115 VAL A O 1
ATOM 895 N N . GLU A 1 116 ? 10.133 11.914 17.984 1 96.94 116 GLU A N 1
ATOM 896 C CA . GLU A 1 116 ? 9.758 10.844 17.062 1 96.94 116 GLU A CA 1
ATOM 897 C C . GLU A 1 116 ? 9.938 9.477 17.719 1 96.94 116 GLU A C 1
ATOM 899 O O . GLU A 1 116 ? 11.016 9.164 18.234 1 96.94 116 GLU A O 1
ATOM 904 N N . CYS A 1 117 ? 8.836 8.711 17.594 1 93.88 117 CYS A N 1
ATOM 905 C CA . CYS A 1 117 ? 8.859 7.422 18.281 1 93.88 117 CYS A CA 1
ATOM 906 C C . CYS A 1 117 ? 9.477 6.348 17.391 1 93.88 117 CYS A C 1
ATOM 908 O O . CYS A 1 117 ? 10.141 5.438 17.891 1 93.88 117 CYS A O 1
ATOM 910 N N . SER A 1 118 ? 9.227 6.387 16.125 1 88.94 118 SER A N 1
ATOM 911 C CA . SER A 1 118 ? 9.672 5.336 15.219 1 88.94 118 SER A CA 1
ATOM 912 C C . SER A 1 118 ? 11.18 5.375 15.023 1 88.94 118 SER A C 1
ATOM 914 O O . SER A 1 118 ? 11.852 6.289 15.508 1 88.94 118 SER A O 1
ATOM 916 N N . GLN A 1 119 ? 11.664 4.426 14.305 1 92 119 GLN A N 1
ATOM 917 C CA . GLN A 1 119 ? 13.094 4.34 14.023 1 92 119 GLN A CA 1
ATOM 918 C C . GLN A 1 119 ? 13.547 5.496 13.133 1 92 119 GLN A C 1
ATOM 920 O O . GLN A 1 119 ? 14.742 5.75 13 1 92 119 GLN A O 1
ATOM 925 N N . MET A 1 120 ? 12.641 6.188 12.641 1 93.88 120 MET A N 1
ATOM 926 C CA . MET A 1 120 ? 12.977 7.332 11.805 1 93.88 120 MET A CA 1
ATOM 927 C C . MET A 1 120 ? 13.703 8.406 12.609 1 93.88 120 MET A C 1
ATOM 929 O O . MET A 1 120 ? 14.398 9.25 12.039 1 93.88 120 MET A O 1
ATOM 933 N N . ALA A 1 121 ? 13.586 8.344 13.914 1 97.25 121 ALA A N 1
ATOM 934 C CA . ALA A 1 121 ? 14.266 9.289 14.789 1 97.25 121 ALA A CA 1
ATOM 935 C C . ALA A 1 121 ? 15.773 9.273 14.555 1 97.25 121 ALA A C 1
ATOM 937 O O . ALA A 1 121 ? 16.422 10.32 14.57 1 97.25 121 ALA A O 1
ATOM 938 N N . ASP A 1 122 ? 16.297 8.133 14.297 1 97.06 122 ASP A N 1
ATOM 939 C CA . ASP A 1 122 ? 17.734 7.996 14.07 1 97.06 122 ASP A CA 1
ATOM 940 C C . ASP A 1 122 ? 18.141 8.672 12.766 1 97.06 122 ASP A C 1
ATOM 942 O O . ASP A 1 122 ? 19.188 9.328 12.703 1 97.06 122 ASP A O 1
ATOM 946 N N . MET A 1 123 ? 17.344 8.508 11.789 1 97 123 MET A N 1
ATOM 947 C CA . MET A 1 123 ? 17.609 9.18 10.523 1 97 123 MET A CA 1
ATOM 948 C C . MET A 1 123 ? 17.484 10.695 10.68 1 97 123 MET A C 1
ATOM 950 O O . MET A 1 123 ? 18.266 11.445 10.086 1 97 123 MET A O 1
ATOM 954 N N . ALA A 1 124 ? 16.516 11.094 11.461 1 98.44 124 ALA A N 1
ATOM 955 C CA . ALA A 1 124 ? 16.328 12.523 11.703 1 98.44 124 ALA A CA 1
ATOM 956 C C . ALA A 1 124 ? 17.562 13.133 12.352 1 98.44 124 ALA A C 1
ATOM 958 O O . ALA A 1 124 ? 17.969 14.242 12 1 98.44 124 ALA A O 1
ATOM 959 N N . LYS A 1 125 ? 18.125 12.391 13.266 1 98.5 125 LYS A N 1
ATOM 960 C CA . LYS A 1 125 ? 19.344 12.859 13.906 1 98.5 125 LYS A CA 1
ATOM 961 C C . LYS A 1 125 ? 20.453 13.07 12.883 1 98.5 125 LYS A C 1
ATOM 963 O O . LYS A 1 125 ? 21.125 14.102 12.898 1 98.5 125 LYS A O 1
ATOM 968 N N . GLU A 1 126 ? 20.594 12.133 11.992 1 98.38 126 GLU A N 1
ATOM 969 C CA . GLU A 1 126 ? 21.609 12.227 10.953 1 98.38 126 GLU A CA 1
ATOM 970 C C . GLU A 1 126 ? 21.328 13.391 10.008 1 98.38 126 GLU A C 1
ATOM 972 O O . GLU A 1 126 ? 22.25 14.094 9.594 1 98.38 126 GLU A O 1
ATOM 977 N N . ILE A 1 127 ? 20.125 13.594 9.711 1 98.75 127 ILE A N 1
ATOM 978 C CA . ILE A 1 127 ? 19.719 14.656 8.805 1 98.75 127 ILE A CA 1
ATOM 979 C C . ILE A 1 127 ? 20.016 16.016 9.438 1 98.75 127 ILE A C 1
ATOM 981 O O . ILE A 1 127 ? 20.578 16.906 8.789 1 98.75 127 ILE A O 1
ATOM 985 N N . VAL A 1 128 ? 19.641 16.141 10.695 1 98.81 128 VAL A N 1
ATOM 986 C CA . VAL A 1 128 ? 19.891 17.375 11.43 1 98.81 128 VAL A CA 1
ATOM 987 C C . VAL A 1 128 ? 21.391 17.703 11.414 1 98.81 128 VAL A C 1
ATOM 989 O O . VAL A 1 128 ? 21.781 18.828 11.133 1 98.81 128 VAL A O 1
ATOM 992 N N . LYS A 1 129 ? 22.156 16.688 11.664 1 98.69 129 LYS A N 1
ATOM 993 C CA . LYS A 1 129 ? 23.609 16.844 11.672 1 98.69 129 LYS A CA 1
ATOM 994 C C . LYS A 1 129 ? 24.141 17.219 10.289 1 98.69 129 LYS A C 1
ATOM 996 O O . LYS A 1 129 ? 24.922 18.156 10.156 1 98.69 129 LYS A O 1
ATOM 1001 N N . ALA A 1 130 ? 23.672 16.578 9.266 1 98.5 130 ALA A N 1
ATOM 1002 C CA . ALA A 1 130 ? 24.125 16.797 7.891 1 98.5 130 ALA A CA 1
ATOM 1003 C C . ALA A 1 130 ? 23.812 18.203 7.422 1 98.5 130 ALA A C 1
ATOM 1005 O O . ALA A 1 130 ? 24.484 18.734 6.531 1 98.5 130 ALA A O 1
ATOM 1006 N N . ASN A 1 131 ? 22.828 18.828 8.031 1 98.75 131 ASN A N 1
ATOM 1007 C CA . ASN A 1 131 ? 22.406 20.156 7.586 1 98.75 131 ASN A CA 1
ATOM 1008 C C . ASN A 1 131 ? 22.875 21.25 8.539 1 98.75 131 ASN A C 1
ATOM 1010 O O . ASN A 1 131 ? 22.484 22.406 8.398 1 98.75 131 ASN A O 1
ATOM 1014 N N . GLY A 1 132 ? 23.625 20.891 9.562 1 98.38 132 GLY A N 1
ATOM 1015 C CA . GLY A 1 132 ? 24.297 21.859 10.398 1 98.38 132 GLY A CA 1
ATOM 1016 C C . GLY A 1 132 ? 23.406 22.438 11.484 1 98.38 132 GLY A C 1
ATOM 1017 O O . GLY A 1 132 ? 23.641 23.562 11.945 1 98.38 132 GLY A O 1
ATOM 1018 N N . PHE A 1 133 ? 22.375 21.688 11.922 1 98.69 133 PHE A N 1
ATOM 1019 C CA . PHE A 1 133 ? 21.438 22.266 12.883 1 98.69 133 PHE A CA 1
ATOM 1020 C C . PHE A 1 133 ? 21.5 21.5 14.211 1 98.69 133 PHE A C 1
ATOM 1022 O O . PHE A 1 133 ? 20.562 21.562 15.008 1 98.69 133 PHE A O 1
ATOM 1029 N N . SER A 1 134 ? 22.594 20.828 14.5 1 98.19 134 SER A N 1
ATOM 1030 C CA . SER A 1 134 ? 22.734 20.016 15.703 1 98.19 134 SER A CA 1
ATOM 1031 C C . SER A 1 134 ? 22.672 20.875 16.969 1 98.19 134 SER A C 1
ATOM 1033 O O . SER A 1 134 ? 22.297 20.375 18.031 1 98.19 134 SER A O 1
ATOM 1035 N N . ASN A 1 135 ? 23.016 22.109 16.828 1 98.06 135 ASN A N 1
ATOM 1036 C CA . ASN A 1 135 ? 23.016 23 17.984 1 98.06 135 ASN A CA 1
ATOM 1037 C C . ASN A 1 135 ? 21.625 23.594 18.219 1 98.06 135 ASN A C 1
ATOM 1039 O O . ASN A 1 135 ? 21.344 24.125 19.297 1 98.06 135 ASN A O 1
ATOM 1043 N N . VAL A 1 136 ? 20.812 23.469 17.266 1 98.56 136 VAL A N 1
ATOM 1044 C CA . VAL A 1 136 ? 19.516 24.141 17.344 1 98.56 136 VAL A CA 1
ATOM 1045 C C . VAL A 1 136 ? 18.406 23.094 17.469 1 98.56 136 VAL A C 1
ATOM 1047 O O . VAL A 1 136 ? 17.359 23.375 18.062 1 98.56 136 VAL A O 1
ATOM 1050 N N . ILE A 1 137 ? 18.578 21.922 16.922 1 98.88 137 ILE A N 1
ATOM 1051 C CA . ILE A 1 137 ? 17.547 20.875 16.938 1 98.88 137 ILE A CA 1
ATOM 1052 C C . ILE A 1 137 ? 18.031 19.703 17.797 1 98.88 137 ILE A C 1
ATOM 1054 O O . ILE A 1 137 ? 19.141 19.203 17.609 1 98.88 137 ILE A O 1
ATOM 1058 N N . THR A 1 138 ? 17.266 19.281 18.734 1 98.88 138 THR A N 1
ATOM 1059 C CA . THR A 1 138 ? 17.469 18.062 19.484 1 98.88 138 THR A CA 1
ATOM 1060 C C . THR A 1 138 ? 16.391 17.031 19.141 1 98.88 138 THR A C 1
ATOM 1062 O O . THR A 1 138 ? 15.203 17.266 19.344 1 98.88 138 THR A O 1
ATOM 1065 N N . VAL A 1 139 ? 16.844 15.898 18.641 1 98.75 139 VAL A N 1
ATOM 1066 C CA . VAL A 1 139 ? 15.922 14.812 18.328 1 98.75 139 VAL A CA 1
ATOM 1067 C C . VAL A 1 139 ? 15.781 13.891 19.547 1 98.75 139 VAL A C 1
ATOM 1069 O O . VAL A 1 139 ? 16.781 13.398 20.078 1 98.75 139 VAL A O 1
ATOM 1072 N N . LEU A 1 140 ? 14.562 13.719 19.969 1 98.44 140 LEU A N 1
ATOM 1073 C CA . LEU A 1 140 ? 14.242 12.844 21.094 1 98.44 140 LEU A CA 1
ATOM 1074 C C . LEU A 1 140 ? 13.445 11.633 20.609 1 98.44 140 LEU A C 1
ATOM 1076 O O . LEU A 1 140 ? 12.32 11.781 20.125 1 98.44 140 LEU A O 1
ATOM 1080 N N . LYS A 1 141 ? 14.016 10.445 20.781 1 97.12 141 LYS A N 1
ATOM 1081 C CA . LYS A 1 141 ? 13.336 9.219 20.375 1 97.12 141 LYS A CA 1
ATOM 1082 C C . LYS A 1 141 ? 12.438 8.695 21.5 1 97.12 141 LYS A C 1
ATOM 1084 O O . LYS A 1 141 ? 12.914 8.398 22.594 1 97.12 141 LYS A O 1
ATOM 1089 N N . GLY A 1 142 ? 11.133 8.648 21.203 1 95.56 142 GLY A N 1
ATOM 1090 C CA . GLY A 1 142 ? 10.18 8.148 22.188 1 95.56 142 GLY A CA 1
ATOM 1091 C C . GLY A 1 142 ? 8.758 8.633 21.938 1 95.56 142 GLY A C 1
ATOM 1092 O O . GLY A 1 142 ? 8.516 9.406 21 1 95.56 142 GLY A O 1
ATOM 1093 N N . LYS A 1 143 ? 7.906 8.141 22.719 1 94.69 143 LYS A N 1
ATOM 1094 C CA . LYS A 1 143 ? 6.523 8.602 22.703 1 94.69 143 LYS A CA 1
ATOM 1095 C C . LYS A 1 143 ? 6.367 9.914 23.469 1 94.69 143 LYS A C 1
ATOM 1097 O O . LYS A 1 143 ? 6.938 10.07 24.547 1 94.69 143 LYS A O 1
ATOM 1102 N N . ILE A 1 144 ? 5.562 10.758 22.891 1 96.12 144 ILE A N 1
ATOM 1103 C CA . ILE A 1 144 ? 5.32 12.055 23.516 1 96.12 144 ILE A CA 1
ATOM 1104 C C . ILE A 1 144 ? 4.875 11.867 24.953 1 96.12 144 ILE A C 1
ATOM 1106 O O . ILE A 1 144 ? 5.301 12.602 25.844 1 96.12 144 ILE A O 1
ATOM 1110 N N . GLU A 1 145 ? 4.105 10.844 25.188 1 94.88 145 GLU A N 1
ATOM 1111 C CA . GLU A 1 145 ? 3.496 10.617 26.5 1 94.88 145 GLU A CA 1
ATOM 1112 C C . GLU A 1 145 ? 4.5 10.016 27.469 1 94.88 145 GLU A C 1
ATOM 1114 O O . GLU A 1 145 ? 4.242 9.953 28.672 1 94.88 145 GLU A O 1
ATOM 1119 N N . GLU A 1 146 ? 5.629 9.641 26.953 1 95.81 146 GLU A N 1
ATOM 1120 C CA . GLU A 1 146 ? 6.562 8.898 27.797 1 95.81 146 GLU A CA 1
ATOM 1121 C C . GLU A 1 146 ? 7.875 9.648 27.969 1 95.81 146 GLU A C 1
ATOM 1123 O O . GLU A 1 146 ? 8.734 9.25 28.766 1 95.81 146 GLU A O 1
ATOM 1128 N N . ILE A 1 147 ? 7.996 10.695 27.266 1 96.44 147 ILE A N 1
ATOM 1129 C CA . ILE A 1 147 ? 9.266 11.414 27.344 1 96.44 147 ILE A CA 1
ATOM 1130 C C . ILE A 1 147 ? 9.102 12.664 28.203 1 96.44 147 ILE A C 1
ATOM 1132 O O . ILE A 1 147 ? 7.984 13.055 28.547 1 96.44 147 ILE A O 1
ATOM 1136 N N . ASP A 1 148 ? 10.344 13.211 28.562 1 96.81 148 ASP A N 1
ATOM 1137 C CA . ASP A 1 148 ? 10.43 14.547 29.156 1 96.81 148 ASP A CA 1
ATOM 1138 C C . ASP A 1 148 ? 11.305 15.469 28.312 1 96.81 148 ASP A C 1
ATOM 1140 O O . ASP A 1 148 ? 12.305 15.031 27.734 1 96.81 148 ASP A O 1
ATOM 1144 N N . LEU A 1 149 ? 10.867 16.672 28.25 1 97.69 149 LEU A N 1
ATOM 1145 C CA . LEU A 1 149 ? 11.688 17.672 27.562 1 97.69 149 LEU A CA 1
ATOM 1146 C C . LEU A 1 149 ? 12.727 18.266 28.516 1 97.69 149 LEU A C 1
ATOM 1148 O O . LEU A 1 149 ? 12.508 18.328 29.719 1 97.69 149 LEU A O 1
ATOM 1152 N N . PRO A 1 150 ? 13.844 18.688 27.953 1 96.94 150 PRO A N 1
ATOM 1153 C CA . PRO A 1 150 ? 14.867 19.344 28.781 1 96.94 150 PRO A CA 1
ATOM 1154 C C . PRO A 1 150 ? 14.445 20.734 29.25 1 96.94 150 PRO A C 1
ATOM 1156 O O . PRO A 1 150 ? 15.172 21.375 30 1 96.94 150 PRO A O 1
ATOM 1159 N N . VAL A 1 151 ? 13.344 21.203 28.781 1 97.81 151 VAL A N 1
ATOM 1160 C CA . VAL A 1 151 ? 12.797 22.5 29.188 1 97.81 151 VAL A CA 1
ATOM 1161 C C . VAL A 1 151 ? 11.398 22.312 29.766 1 97.81 151 VAL A C 1
ATOM 1163 O O . VAL A 1 151 ? 10.695 21.359 29.422 1 97.81 151 VAL A O 1
ATOM 1166 N N . PRO A 1 152 ? 11 23.266 30.594 1 97.12 152 PRO A N 1
ATOM 1167 C CA . PRO A 1 152 ? 9.688 23.125 31.234 1 97.12 152 PRO A CA 1
ATOM 1168 C C . PRO A 1 152 ? 8.531 23.469 30.297 1 97.12 152 PRO A C 1
ATOM 1170 O O . PRO A 1 152 ? 7.422 22.953 30.453 1 97.12 152 PRO A O 1
ATOM 1173 N N . GLN A 1 153 ? 8.82 24.453 29.359 1 98.25 153 GLN A N 1
ATOM 1174 C CA . GLN A 1 153 ? 7.758 24.891 28.469 1 98.25 153 GLN A CA 1
ATOM 1175 C C . GLN A 1 153 ? 8.297 25.203 27.078 1 98.25 153 GLN A C 1
ATOM 1177 O O . GLN A 1 153 ? 9.508 25.359 26.891 1 98.25 153 GLN A O 1
ATOM 1182 N N . VAL A 1 154 ? 7.383 25.234 26.141 1 98.75 154 VAL A N 1
ATOM 1183 C CA . VAL A 1 154 ? 7.699 25.609 24.766 1 98.75 154 VAL A CA 1
ATOM 1184 C C . VAL A 1 154 ? 6.73 26.688 24.297 1 98.75 154 VAL A C 1
ATOM 1186 O O . VAL A 1 154 ? 5.652 26.859 24.859 1 98.75 154 VAL A O 1
ATOM 1189 N N . ASP A 1 155 ? 7.09 27.375 23.219 1 98.69 155 ASP A N 1
ATOM 1190 C CA . ASP A 1 155 ? 6.297 28.484 22.719 1 98.69 155 ASP A CA 1
ATOM 1191 C C . ASP A 1 155 ? 5.359 28.016 21.594 1 98.69 155 ASP A C 1
ATOM 1193 O O . ASP A 1 155 ? 4.289 28.594 21.406 1 98.69 155 ASP A O 1
ATOM 1197 N N . ILE A 1 156 ? 5.824 27.078 20.875 1 98.69 156 ILE A N 1
ATOM 1198 C CA . ILE A 1 156 ? 5.113 26.609 19.688 1 98.69 156 ILE A CA 1
ATOM 1199 C C . ILE A 1 156 ? 5.117 25.094 19.641 1 98.69 156 ILE A C 1
ATOM 1201 O O . ILE A 1 156 ? 6.133 24.453 19.938 1 98.69 156 ILE A O 1
ATOM 1205 N N . ILE A 1 157 ? 3.986 24.547 19.328 1 98.69 157 ILE A N 1
ATOM 1206 C CA . ILE A 1 157 ? 3.895 23.125 18.984 1 98.69 157 ILE A CA 1
ATOM 1207 C C . ILE A 1 157 ? 3.502 22.984 17.516 1 98.69 157 ILE A C 1
ATOM 1209 O O . ILE A 1 157 ? 2.523 23.578 17.062 1 98.69 157 ILE A O 1
ATOM 1213 N N . ILE A 1 158 ? 4.281 22.312 16.766 1 98.56 158 ILE A N 1
ATOM 1214 C CA . ILE A 1 158 ? 3.98 22.031 15.359 1 98.56 158 ILE A CA 1
ATOM 1215 C C . ILE A 1 158 ? 3.881 20.531 15.141 1 98.56 158 ILE A C 1
ATOM 1217 O O . ILE A 1 158 ? 4.633 19.75 15.734 1 98.56 158 ILE A O 1
ATOM 1221 N N . SER A 1 159 ? 2.883 20.109 14.344 1 97.81 159 SER A N 1
ATOM 1222 C CA . SER A 1 159 ? 2.67 18.688 14.086 1 97.81 159 SER A CA 1
ATOM 1223 C C . SER A 1 159 ? 1.806 18.484 12.852 1 97.81 159 SER A C 1
ATOM 1225 O O . SER A 1 159 ? 0.919 19.281 12.555 1 97.81 159 SER A O 1
ATOM 1227 N N . GLU A 1 160 ? 2.145 17.5 12.109 1 94.88 160 GLU A N 1
ATOM 1228 C CA . GLU A 1 160 ? 1.188 16.953 11.148 1 94.88 160 GLU A CA 1
ATOM 1229 C C . GLU A 1 160 ? 0.336 15.859 11.766 1 94.88 160 GLU A C 1
ATOM 1231 O O . GLU A 1 160 ? 0.587 14.672 11.547 1 94.88 160 GLU A O 1
ATOM 1236 N N . TRP A 1 161 ? -0.674 16.297 12.43 1 93.62 161 TRP A N 1
ATOM 1237 C CA . TRP A 1 161 ? -1.398 15.328 13.25 1 93.62 161 TRP A CA 1
ATOM 1238 C C . TRP A 1 161 ? -2.553 14.711 12.477 1 93.62 161 TRP A C 1
ATOM 1240 O O . TRP A 1 161 ? -3.1 13.68 12.875 1 93.62 161 TRP A O 1
ATOM 1250 N N . MET A 1 162 ? -2.902 15.25 11.32 1 94.56 162 MET A N 1
ATOM 1251 C CA . MET A 1 162 ? -4.082 14.766 10.609 1 94.56 162 MET A CA 1
ATOM 1252 C C . MET A 1 162 ? -3.814 13.414 9.969 1 94.56 162 MET A C 1
ATOM 1254 O O . MET A 1 162 ? -2.705 13.148 9.492 1 94.56 162 MET A O 1
ATOM 1258 N N . GLY A 1 163 ? -4.777 12.617 9.945 1 91.56 163 GLY A N 1
ATOM 1259 C CA . GLY A 1 163 ? -4.785 11.375 9.188 1 91.56 163 GLY A CA 1
ATOM 1260 C C . GLY A 1 163 ? -5.945 11.273 8.219 1 91.56 163 GLY A C 1
ATOM 1261 O O . GLY A 1 163 ? -6.637 12.266 7.969 1 91.56 163 GLY A O 1
ATOM 1262 N N . TYR A 1 164 ? -6.051 10.109 7.656 1 90.25 164 TYR A N 1
ATOM 1263 C CA . TYR A 1 164 ? -7.223 9.875 6.82 1 90.25 164 TYR A CA 1
ATOM 1264 C C . TYR A 1 164 ? -8.508 10.188 7.578 1 90.25 164 TYR A C 1
ATOM 1266 O O . TYR A 1 164 ? -8.586 9.969 8.789 1 90.25 164 TYR A O 1
ATOM 1274 N N . PHE A 1 165 ? -9.453 10.742 6.832 1 95.12 165 PHE A N 1
ATOM 1275 C CA . PHE A 1 165 ? -10.703 11.125 7.477 1 95.12 165 PHE A CA 1
ATOM 1276 C C . PHE A 1 165 ? -10.453 12.102 8.617 1 95.12 165 PHE A C 1
ATOM 1278 O O . PHE A 1 165 ? -11.211 12.141 9.586 1 95.12 165 PHE A O 1
ATOM 1285 N N . LEU A 1 166 ? -9.305 12.766 8.602 1 95.88 166 LEU A N 1
ATOM 1286 C CA . LEU A 1 166 ? -8.875 13.781 9.562 1 95.88 166 LEU A CA 1
ATOM 1287 C C . LEU A 1 166 ? -8.438 13.148 10.875 1 95.88 166 LEU A C 1
ATOM 1289 O O . LEU A 1 166 ? -7.375 13.469 11.398 1 95.88 166 LEU A O 1
ATOM 1293 N N . LEU A 1 167 ? -9.188 12.148 11.289 1 92.88 167 LEU A N 1
ATOM 1294 C CA . LEU A 1 167 ? -9.031 11.711 12.664 1 92.88 167 LEU A CA 1
ATOM 1295 C C . LEU A 1 167 ? -8.43 10.312 12.727 1 92.88 167 LEU A C 1
ATOM 1297 O O . LEU A 1 167 ? -8.125 9.805 13.805 1 92.88 167 LEU A O 1
ATOM 1301 N N . TYR A 1 168 ? -8.281 9.766 11.602 1 87.81 168 TYR A N 1
ATOM 1302 C CA . TYR A 1 168 ? -7.676 8.438 11.633 1 87.81 168 TYR A CA 1
ATOM 1303 C C . TYR A 1 168 ? -6.258 8.5 12.188 1 87.81 168 TYR A C 1
ATOM 1305 O O . TYR A 1 168 ? -5.523 9.453 11.938 1 87.81 168 TYR A O 1
ATOM 1313 N N . GLU A 1 169 ? -5.84 7.477 12.961 1 77.56 169 GLU A N 1
ATOM 1314 C CA . GLU A 1 169 ? -4.586 7.301 13.688 1 77.56 169 GLU A CA 1
ATOM 1315 C C . GLU A 1 169 ? -4.621 8.016 15.039 1 77.56 169 GLU A C 1
ATOM 1317 O O . GLU A 1 169 ? -3.781 7.758 15.906 1 77.56 169 GLU A O 1
ATOM 1322 N N . ASN A 1 170 ? -5.473 8.961 15.258 1 77.31 170 ASN A N 1
ATOM 1323 C CA . ASN A 1 170 ? -5.773 9.625 16.531 1 77.31 170 ASN A CA 1
ATOM 1324 C C . ASN A 1 170 ? -4.531 10.266 17.125 1 77.31 170 ASN A C 1
ATOM 1326 O O . ASN A 1 170 ? -4.285 10.133 18.328 1 77.31 170 ASN A O 1
ATOM 1330 N N . MET A 1 171 ? -3.756 10.891 16.281 1 87.06 171 MET A N 1
ATOM 1331 C CA . MET A 1 171 ? -2.582 11.633 16.734 1 87.06 171 MET A CA 1
ATOM 1332 C C . MET A 1 171 ? -2.99 12.914 17.438 1 87.06 171 MET A C 1
ATOM 1334 O O . MET A 1 171 ? -2.197 13.5 18.172 1 87.06 171 MET A O 1
ATOM 1338 N N . LEU A 1 172 ? -4.184 13.297 17.25 1 91.81 172 LEU A N 1
ATOM 1339 C CA . LEU A 1 172 ? -4.672 14.531 17.844 1 91.81 172 LEU A CA 1
ATOM 1340 C C . LEU A 1 172 ? -4.562 14.5 19.359 1 91.81 172 LEU A C 1
ATOM 1342 O O . LEU A 1 172 ? -4.137 15.477 19.984 1 91.81 172 LEU A O 1
ATOM 1346 N N . ASN A 1 173 ? -4.859 13.391 19.953 1 91.25 173 ASN A N 1
ATOM 1347 C CA . ASN A 1 173 ? -4.77 13.266 21.406 1 91.25 173 ASN A CA 1
ATOM 1348 C C . ASN A 1 173 ? -3.344 13.484 21.891 1 91.25 173 ASN A C 1
ATOM 1350 O O . ASN A 1 173 ? -3.133 14.047 22.969 1 91.25 173 ASN A O 1
ATOM 1354 N N . THR A 1 174 ? -2.438 13.047 21.141 1 93.5 174 THR A N 1
ATOM 1355 C CA . THR A 1 174 ? -1.031 13.234 21.469 1 93.5 174 THR A CA 1
ATOM 1356 C C . THR A 1 174 ? -0.654 14.711 21.438 1 93.5 174 THR A C 1
ATOM 1358 O O . THR A 1 174 ? 0.057 15.195 22.312 1 93.5 174 THR A O 1
ATOM 1361 N N . VAL A 1 175 ? -1.13 15.406 20.484 1 96.31 175 VAL A N 1
ATOM 1362 C CA . VAL A 1 175 ? -0.854 16.828 20.359 1 96.31 175 VAL A CA 1
ATOM 1363 C C . VAL A 1 175 ? -1.496 17.594 21.516 1 96.31 175 VAL A C 1
ATOM 1365 O O . VAL A 1 175 ? -0.882 18.484 22.094 1 96.31 175 VAL A O 1
ATOM 1368 N N . LEU A 1 176 ? -2.664 17.188 21.875 1 96.06 176 LEU A N 1
ATOM 1369 C CA . LEU A 1 176 ? -3.355 17.812 22.984 1 96.06 176 LEU A CA 1
ATOM 1370 C C . LEU A 1 176 ? -2.617 17.562 24.297 1 96.06 176 LEU A C 1
ATOM 1372 O O . LEU A 1 176 ? -2.5 18.469 25.125 1 96.06 176 LEU A O 1
ATOM 1376 N N . TYR A 1 177 ? -2.166 16.359 24.438 1 96.12 177 TYR A N 1
ATOM 1377 C CA . TYR A 1 177 ? -1.369 16.031 25.609 1 96.12 177 TYR A CA 1
ATOM 1378 C C . TYR A 1 177 ? -0.142 16.938 25.703 1 96.12 177 TYR A C 1
ATOM 1380 O O . TYR A 1 177 ? 0.133 17.516 26.766 1 96.12 177 TYR A O 1
ATOM 1388 N N . ALA A 1 178 ? 0.567 17.078 24.641 1 97.81 178 ALA A N 1
ATOM 1389 C CA . ALA A 1 178 ? 1.755 17.938 24.594 1 97.81 178 ALA A CA 1
ATOM 1390 C C . ALA A 1 178 ? 1.4 19.391 24.891 1 97.81 178 ALA A C 1
ATOM 1392 O O . ALA A 1 178 ? 2.109 20.062 25.641 1 97.81 178 ALA A O 1
ATOM 1393 N N . ARG A 1 179 ? 0.334 19.844 24.281 1 97.88 179 ARG A N 1
ATOM 1394 C CA . ARG A 1 179 ? -0.148 21.203 24.484 1 97.88 179 ARG A CA 1
ATOM 1395 C C . ARG A 1 179 ? -0.395 21.469 25.969 1 97.88 179 ARG A C 1
ATOM 1397 O O . ARG A 1 179 ? 0.127 22.438 26.531 1 97.88 179 ARG A O 1
ATOM 1404 N N . ASP A 1 180 ? -1.101 20.594 26.594 1 97.12 180 ASP A N 1
ATOM 1405 C CA . ASP A 1 180 ? -1.511 20.797 27.984 1 97.12 180 ASP A CA 1
ATOM 1406 C C . ASP A 1 180 ? -0.316 20.688 28.922 1 97.12 180 ASP A C 1
ATOM 1408 O O . ASP A 1 180 ? -0.284 21.344 29.969 1 97.12 180 ASP A O 1
ATOM 1412 N N . LYS A 1 181 ? 0.621 19.953 28.547 1 97.44 181 LYS A N 1
ATOM 1413 C CA . LYS A 1 181 ? 1.759 19.688 29.422 1 97.44 181 LYS A CA 1
ATOM 1414 C C . LYS A 1 181 ? 2.826 20.766 29.281 1 97.44 181 LYS A C 1
ATOM 1416 O O . LYS A 1 181 ? 3.402 21.219 30.266 1 97.44 181 LYS A O 1
ATOM 1421 N N . TRP A 1 182 ? 3.053 21.172 27.984 1 98.44 182 TRP A N 1
ATOM 1422 C CA . TRP A 1 182 ? 4.301 21.906 27.828 1 98.44 182 TRP A CA 1
ATOM 1423 C C . TRP A 1 182 ? 4.043 23.297 27.234 1 98.44 182 TRP A C 1
ATOM 1425 O O . TRP A 1 182 ? 4.891 24.188 27.328 1 98.44 182 TRP A O 1
ATOM 1435 N N . LEU A 1 183 ? 2.961 23.578 26.547 1 98.44 183 LEU A N 1
ATOM 1436 C CA . LEU A 1 183 ? 2.762 24.828 25.844 1 98.44 183 LEU A CA 1
ATOM 1437 C C . LEU A 1 183 ? 2.529 25.969 26.812 1 98.44 183 LEU A C 1
ATOM 1439 O O . LEU A 1 183 ? 1.752 25.844 27.766 1 98.44 183 LEU A O 1
ATOM 1443 N N . VAL A 1 184 ? 3.146 27.109 26.609 1 97.94 184 VAL A N 1
ATOM 1444 C CA . VAL A 1 184 ? 2.934 28.297 27.422 1 97.94 184 VAL A CA 1
ATOM 1445 C C . VAL A 1 184 ? 1.521 28.828 27.203 1 97.94 184 VAL A C 1
ATOM 1447 O O . VAL A 1 184 ? 0.878 28.5 26.203 1 97.94 184 VAL A O 1
ATOM 1450 N N . SER A 1 185 ? 0.949 29.641 28.047 1 94.38 185 SER A N 1
ATOM 1451 C CA . SER A 1 185 ? -0.419 30.141 28.016 1 94.38 185 SER A CA 1
ATOM 1452 C C . SER A 1 185 ? -0.708 30.875 26.703 1 94.38 185 SER A C 1
ATOM 1454 O O . SER A 1 185 ? -1.797 30.75 26.141 1 94.38 185 SER A O 1
ATOM 1456 N N . ASN A 1 186 ? 0.19 31.609 26.156 1 93.44 186 ASN A N 1
ATOM 1457 C CA . ASN A 1 186 ? -0.007 32.344 24.906 1 93.44 186 ASN A C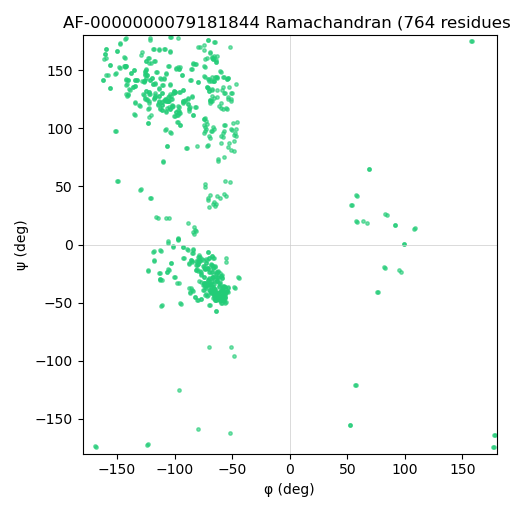A 1
ATOM 1458 C C . ASN A 1 186 ? 0.717 31.656 23.75 1 93.44 186 ASN A C 1
ATOM 1460 O O . ASN A 1 186 ? 0.998 32.281 22.734 1 93.44 186 ASN A O 1
ATOM 1464 N N . GLY A 1 187 ? 0.961 30.391 23.906 1 97.44 187 GLY A N 1
ATOM 1465 C CA . GLY A 1 187 ? 1.643 29.672 22.859 1 97.44 187 GLY A CA 1
ATOM 1466 C C . GLY A 1 187 ? 0.727 29.281 21.703 1 97.44 187 GLY A C 1
ATOM 1467 O O . GLY A 1 187 ? -0.487 29.484 21.781 1 97.44 187 GLY A O 1
ATOM 1468 N N . ILE A 1 188 ? 1.328 28.812 20.641 1 96.62 188 ILE A N 1
ATOM 1469 C CA . ILE A 1 188 ? 0.501 28.5 19.484 1 96.62 188 ILE A CA 1
ATOM 1470 C C . ILE A 1 188 ? 0.74 27.062 19.047 1 96.62 188 ILE A C 1
ATOM 1472 O O . ILE A 1 188 ? 1.831 26.516 19.25 1 96.62 188 ILE A O 1
ATOM 1476 N N . VAL A 1 189 ? -0.325 26.453 18.547 1 97.56 189 VAL A N 1
ATOM 1477 C CA . VAL A 1 189 ? -0.266 25.125 17.938 1 97.56 189 VAL A CA 1
ATOM 1478 C C . VAL A 1 189 ? -0.51 25.234 16.438 1 97.56 189 VAL A C 1
ATOM 1480 O O . VAL A 1 189 ? -1.447 25.906 16 1 97.56 189 VAL A O 1
ATOM 1483 N N . LEU A 1 190 ? 0.377 24.609 15.672 1 97.94 190 LEU A N 1
ATOM 1484 C CA . LEU A 1 190 ? 0.256 24.656 14.219 1 97.94 190 LEU A CA 1
ATOM 1485 C C . LEU A 1 190 ? 0.148 23.25 13.633 1 97.94 190 LEU A C 1
ATOM 1487 O O . LEU A 1 190 ? 1.03 22.422 13.852 1 97.94 190 LEU A O 1
ATOM 1491 N N . PRO A 1 191 ? -0.861 23.047 12.734 1 97.88 191 PRO A N 1
ATOM 1492 C CA . PRO A 1 191 ? -2.012 23.922 12.461 1 97.88 191 PRO A CA 1
ATOM 1493 C C . PRO A 1 191 ? -2.941 24.062 13.664 1 97.88 191 PRO A C 1
ATOM 1495 O O . PRO A 1 191 ? -2.969 23.188 14.539 1 97.88 191 PRO A O 1
ATOM 1498 N N . ASP A 1 192 ? -3.68 25.109 13.68 1 97.19 192 ASP A N 1
ATOM 1499 C CA . ASP A 1 192 ? -4.504 25.375 14.859 1 97.19 192 ASP A CA 1
ATOM 1500 C C . ASP A 1 192 ? -5.965 25.016 14.594 1 97.19 192 ASP A C 1
ATOM 1502 O O . ASP A 1 192 ? -6.758 24.906 15.531 1 97.19 192 ASP A O 1
ATOM 1506 N N . ASN A 1 193 ? -6.32 24.859 13.336 1 97.06 193 ASN A N 1
ATOM 1507 C CA . ASN A 1 193 ? -7.707 24.547 13.008 1 97.06 193 ASN A CA 1
ATOM 1508 C C . ASN A 1 193 ? -7.797 23.516 11.875 1 97.06 193 ASN A C 1
ATOM 1510 O O . ASN A 1 193 ? -7.004 23.562 10.938 1 97.06 193 ASN A O 1
ATOM 1514 N N . ALA A 1 194 ? -8.719 22.641 11.984 1 97.31 194 ALA A N 1
ATOM 1515 C CA . ALA A 1 194 ? -9.086 21.719 10.922 1 97.31 194 ALA A CA 1
ATOM 1516 C C . ALA A 1 194 ? -10.594 21.484 10.883 1 97.31 194 ALA A C 1
ATOM 1518 O O . ALA A 1 194 ? -11.25 21.469 11.93 1 97.31 194 ALA A O 1
ATOM 1519 N N . SER A 1 195 ? -11.141 21.375 9.695 1 98.31 195 SER A N 1
ATOM 1520 C CA . SER A 1 195 ? -12.578 21.203 9.539 1 98.31 195 SER A CA 1
ATOM 1521 C C . SER A 1 195 ? -12.906 19.984 8.68 1 98.31 195 SER A C 1
ATOM 1523 O O . SER A 1 195 ? -12.375 19.844 7.574 1 98.31 195 SER A O 1
ATOM 1525 N N . LEU A 1 196 ? -13.789 19.125 9.195 1 98.5 196 LEU A N 1
ATOM 1526 C CA . LEU A 1 196 ? -14.25 17.953 8.477 1 98.5 196 LEU A CA 1
ATOM 1527 C C . LEU A 1 196 ? -15.531 18.25 7.699 1 98.5 196 LEU A C 1
ATOM 1529 O O . LEU A 1 196 ? -16.469 18.828 8.25 1 98.5 196 LEU A O 1
ATOM 1533 N N . TYR A 1 197 ? -15.516 17.828 6.445 1 98.81 197 TYR A N 1
ATOM 1534 C CA . TYR A 1 197 ? -16.641 18.078 5.559 1 98.81 197 TYR A CA 1
ATOM 1535 C C . TYR A 1 197 ? -17.203 16.766 4.996 1 98.81 197 TYR A C 1
ATOM 1537 O O . TYR A 1 197 ? -16.516 15.742 5.02 1 98.81 197 TYR A O 1
ATOM 1545 N N . LEU A 1 198 ? -18.438 16.875 4.523 1 98.88 198 LEU A N 1
ATOM 1546 C CA . LEU A 1 198 ? -19.141 15.734 3.918 1 98.88 198 LEU A CA 1
ATOM 1547 C C . LEU A 1 198 ? -19.828 16.156 2.629 1 98.88 198 LEU A C 1
ATOM 1549 O O . LEU A 1 198 ? -20.438 17.219 2.568 1 98.88 198 LEU A O 1
ATOM 1553 N N . THR A 1 199 ? -19.734 15.359 1.611 1 98.88 199 THR A N 1
ATOM 1554 C CA . THR A 1 199 ? -20.5 15.516 0.378 1 98.88 199 THR A CA 1
ATOM 1555 C C . THR A 1 199 ? -20.922 14.164 -0.177 1 98.88 199 THR A C 1
ATOM 1557 O O . THR A 1 199 ? -20.656 13.125 0.434 1 98.88 199 THR A O 1
ATOM 1560 N N . ALA A 1 200 ? -21.672 14.141 -1.274 1 98.88 200 ALA A N 1
ATOM 1561 C CA . ALA A 1 200 ? -22.141 12.891 -1.875 1 98.88 200 ALA A CA 1
ATOM 1562 C C . ALA A 1 200 ? -21.75 12.812 -3.346 1 98.88 200 ALA A C 1
ATOM 1564 O O . ALA A 1 200 ? -21.672 13.828 -4.035 1 98.88 200 ALA A O 1
ATOM 1565 N N . ILE A 1 201 ? -21.531 11.555 -3.807 1 98.81 201 ILE A N 1
ATOM 1566 C CA . ILE A 1 201 ? -21.016 11.438 -5.164 1 98.81 201 ILE A CA 1
ATOM 1567 C C . ILE A 1 201 ? -21.766 10.344 -5.914 1 98.81 201 ILE A C 1
ATOM 1569 O O . ILE A 1 201 ? -22.297 9.414 -5.297 1 98.81 201 ILE A O 1
ATOM 1573 N N . GLU A 1 202 ? -21.844 10.555 -7.246 1 98.75 202 GLU A N 1
ATOM 1574 C CA . GLU A 1 202 ? -22.141 9.469 -8.18 1 98.75 202 GLU A CA 1
ATOM 1575 C C . GLU A 1 202 ? -20.875 8.664 -8.5 1 98.75 202 GLU A C 1
ATOM 1577 O O . GLU A 1 202 ? -19.891 9.211 -8.992 1 98.75 202 GLU A O 1
ATOM 1582 N N . ASP A 1 203 ? -20.922 7.418 -8.156 1 97.88 203 ASP A N 1
ATOM 1583 C CA . ASP A 1 203 ? -19.734 6.59 -8.336 1 97.88 203 ASP A CA 1
ATOM 1584 C C . ASP A 1 203 ? -20.109 5.137 -8.609 1 97.88 203 ASP A C 1
ATOM 1586 O O . ASP A 1 203 ? -19.594 4.223 -7.969 1 97.88 203 ASP A O 1
ATOM 1590 N N . ALA A 1 204 ? -20.906 4.93 -9.578 1 97.75 204 ALA A N 1
ATOM 1591 C CA . ALA A 1 204 ? -21.422 3.605 -9.914 1 97.75 204 ALA A CA 1
ATOM 1592 C C . ALA A 1 204 ? -20.297 2.67 -10.344 1 97.75 204 ALA A C 1
ATOM 1594 O O . ALA A 1 204 ? -20.219 1.527 -9.883 1 97.75 2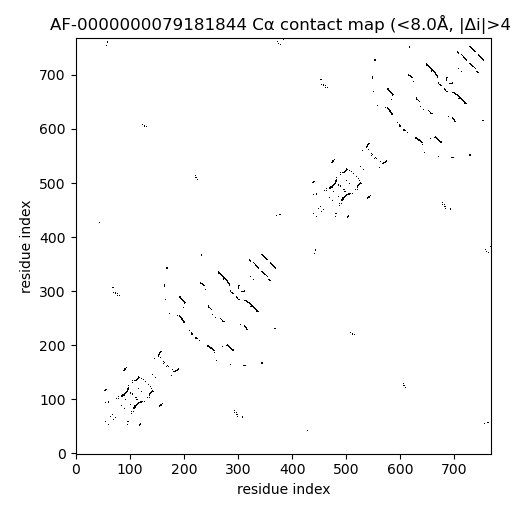04 ALA A O 1
ATOM 1595 N N . GLU A 1 205 ? -19.5 3.139 -11.188 1 95.44 205 GLU A N 1
ATOM 1596 C CA . GLU A 1 205 ? -18.438 2.307 -11.773 1 95.44 205 GLU A CA 1
ATOM 1597 C C . GLU A 1 205 ? -17.484 1.789 -10.695 1 95.44 205 GLU A C 1
ATOM 1599 O O . GLU A 1 205 ? -17.188 0.594 -10.648 1 95.44 205 GLU A O 1
ATOM 1604 N N . TYR A 1 206 ? -17.062 2.639 -9.883 1 93.56 206 TYR A N 1
ATOM 1605 C CA . TYR A 1 206 ? -16.094 2.25 -8.867 1 93.56 206 TYR A CA 1
ATOM 1606 C C . TYR A 1 206 ? -16.734 1.396 -7.785 1 93.56 206 TYR A C 1
ATOM 1608 O O . TYR A 1 206 ? -16.109 0.494 -7.23 1 93.56 206 TYR A O 1
ATOM 1616 N N . LYS A 1 207 ? -17.953 1.667 -7.457 1 96.69 207 LYS A N 1
ATOM 1617 C CA . LYS A 1 207 ? -18.672 0.802 -6.527 1 96.69 207 LYS A CA 1
ATOM 1618 C C . LYS A 1 207 ? -18.797 -0.617 -7.078 1 96.69 207 LYS A C 1
ATOM 1620 O O . LYS A 1 207 ? -18.609 -1.59 -6.344 1 96.69 207 LYS A O 1
ATOM 1625 N N . GLU A 1 208 ? -19.141 -0.721 -8.359 1 96.81 208 GLU A N 1
ATOM 1626 C CA . GLU A 1 208 ? -19.203 -2.021 -9.023 1 96.81 208 GLU A CA 1
ATOM 1627 C C . GLU A 1 208 ? -17.859 -2.752 -8.938 1 96.81 208 GLU A C 1
ATOM 1629 O O . GLU A 1 208 ? -17.828 -3.945 -8.633 1 96.81 208 GLU A O 1
ATOM 1634 N N . ASP A 1 209 ? -16.875 -2 -9.109 1 94.88 209 ASP A N 1
ATOM 1635 C CA . ASP A 1 209 ? -15.523 -2.562 -9.188 1 94.88 209 ASP A CA 1
ATOM 1636 C C . ASP A 1 209 ? -15.031 -2.982 -7.805 1 94.88 209 ASP A C 1
ATOM 1638 O O . ASP A 1 209 ? -14.414 -4.039 -7.656 1 94.88 209 ASP A O 1
ATOM 1642 N N . LYS A 1 210 ? -15.328 -2.193 -6.793 1 93.56 210 LYS A N 1
ATOM 1643 C CA . LYS A 1 210 ? -14.68 -2.396 -5.496 1 93.56 210 LYS A CA 1
ATOM 1644 C C . LYS A 1 210 ? -15.602 -3.152 -4.539 1 93.56 210 LYS A C 1
ATOM 1646 O O . LYS A 1 210 ? -15.125 -3.857 -3.645 1 93.56 210 LYS A O 1
ATOM 1651 N N . ILE A 1 211 ? -16.891 -3.004 -4.746 1 96.31 211 ILE A N 1
ATOM 1652 C CA . ILE A 1 211 ? -17.828 -3.566 -3.783 1 96.31 211 ILE A CA 1
ATOM 1653 C C . ILE A 1 211 ? -18.578 -4.727 -4.422 1 96.31 211 ILE A C 1
ATOM 1655 O O . ILE A 1 211 ? -18.5 -5.863 -3.951 1 96.31 211 ILE A O 1
ATOM 1659 N N . GLU A 1 212 ? -19.141 -4.469 -5.531 1 97.44 212 GLU A N 1
ATOM 1660 C CA . GLU A 1 212 ? -20.031 -5.449 -6.141 1 97.44 212 GLU A CA 1
ATOM 1661 C C . GLU A 1 212 ? -19.234 -6.559 -6.832 1 97.44 212 GLU A C 1
ATOM 1663 O O . GLU A 1 212 ? -19.797 -7.609 -7.164 1 97.44 212 GLU A O 1
ATOM 1668 N N . PHE A 1 213 ? -18 -6.375 -7.047 1 96.19 213 PHE A N 1
ATOM 1669 C CA . PHE A 1 213 ? -17.078 -7.367 -7.605 1 96.19 213 PHE A CA 1
ATOM 1670 C C . PHE A 1 213 ? -17.25 -8.711 -6.898 1 96.19 213 PHE A C 1
ATOM 1672 O O . PHE A 1 213 ? -17.234 -9.758 -7.539 1 96.19 213 PHE A O 1
ATOM 1679 N N . TRP A 1 214 ? -17.469 -8.664 -5.668 1 98 214 TRP A N 1
ATOM 1680 C CA . TRP A 1 214 ? -17.438 -9.844 -4.809 1 98 214 TRP A CA 1
ATOM 1681 C C . TRP A 1 214 ? -18.672 -10.711 -5.02 1 98 214 TRP A C 1
ATOM 1683 O O . TRP A 1 214 ? -18.703 -11.875 -4.617 1 98 214 TRP A O 1
ATOM 1693 N N . ASN A 1 215 ? -19.688 -10.156 -5.59 1 98 215 ASN A N 1
ATOM 1694 C CA . ASN A 1 215 ? -20.906 -10.906 -5.805 1 98 215 ASN A CA 1
ATOM 1695 C C . ASN A 1 215 ? -20.734 -11.984 -6.867 1 98 215 ASN A C 1
ATOM 1697 O O . ASN A 1 215 ? -21.5 -12.953 -6.91 1 98 215 ASN A O 1
ATOM 1701 N N . ASN A 1 216 ? -19.781 -11.789 -7.719 1 98.25 216 ASN A N 1
ATOM 1702 C CA . ASN A 1 216 ? -19.453 -12.75 -8.766 1 98.25 216 ASN A CA 1
ATOM 1703 C C . ASN A 1 216 ? -17.984 -12.68 -9.156 1 98.25 216 ASN A C 1
ATOM 1705 O O . ASN A 1 216 ? -17.594 -11.883 -10.016 1 98.25 216 ASN A O 1
ATOM 1709 N N . VAL A 1 217 ? -17.234 -13.547 -8.602 1 98.44 217 VAL A N 1
ATOM 1710 C CA . VAL A 1 217 ? -15.797 -13.633 -8.875 1 98.44 217 VAL A CA 1
ATOM 1711 C C . VAL A 1 217 ? -15.508 -14.875 -9.719 1 98.44 217 VAL A C 1
ATOM 1713 O O . VAL A 1 217 ? -15.398 -15.984 -9.188 1 98.44 217 VAL A O 1
ATOM 1716 N N . TYR A 1 218 ? -15.344 -14.68 -11.047 1 98.12 218 TYR A N 1
ATOM 1717 C CA . TYR A 1 218 ? -15.102 -15.766 -12 1 98.12 218 TYR A CA 1
ATOM 1718 C C . TYR A 1 218 ? -16.172 -16.844 -11.875 1 98.12 218 TYR A C 1
ATOM 1720 O O . TYR A 1 218 ? -15.875 -18.031 -11.914 1 98.12 218 TYR A O 1
ATOM 1728 N N . GLY A 1 219 ? -17.406 -16.406 -11.562 1 98 219 GLY A N 1
ATOM 1729 C CA . GLY A 1 219 ? -18.531 -17.312 -11.523 1 98 219 GLY A CA 1
ATOM 1730 C C . GLY A 1 219 ? -18.891 -17.766 -10.125 1 98 219 GLY A C 1
ATOM 1731 O O . GLY A 1 219 ? -19.844 -18.516 -9.93 1 98 219 GLY A O 1
ATOM 1732 N N . PHE A 1 220 ? -18.203 -17.328 -9.148 1 98.75 220 PHE A N 1
ATOM 1733 C CA . PHE A 1 220 ? -18.438 -17.812 -7.793 1 98.75 220 PHE A CA 1
ATOM 1734 C C . PHE A 1 220 ? -18.953 -16.688 -6.902 1 98.75 220 PHE A C 1
ATOM 1736 O O . PHE A 1 220 ? -18.562 -15.531 -7.059 1 98.75 220 PHE A O 1
ATOM 1743 N N . ASP A 1 221 ? -19.781 -17.078 -5.949 1 98.69 221 ASP A N 1
ATOM 1744 C CA . ASP A 1 221 ? -20.359 -16.172 -4.973 1 98.69 221 ASP A CA 1
ATOM 1745 C C . ASP A 1 221 ? -19.406 -15.938 -3.797 1 98.69 221 ASP A C 1
ATOM 1747 O O . ASP A 1 221 ? -19.156 -16.859 -3.008 1 98.69 221 ASP A O 1
ATOM 1751 N N . MET A 1 222 ? -18.906 -14.727 -3.717 1 98.56 222 MET A N 1
ATOM 1752 C CA . MET A 1 222 ? -18.094 -14.328 -2.568 1 98.56 222 MET A CA 1
ATOM 1753 C C . MET A 1 222 ? -18.703 -13.133 -1.854 1 98.56 222 MET A C 1
ATOM 1755 O O . MET A 1 222 ? -17.984 -12.25 -1.388 1 98.56 222 MET A O 1
ATOM 1759 N N . SER A 1 223 ? -19.984 -13.078 -1.702 1 97.94 223 SER A N 1
ATOM 1760 C CA . SER A 1 223 ? -20.734 -11.953 -1.136 1 97.94 223 SER A CA 1
ATOM 1761 C C . SER A 1 223 ? -20.406 -11.773 0.344 1 97.94 223 SER A C 1
ATOM 1763 O O . SER A 1 223 ? -20.641 -10.703 0.907 1 97.94 223 SER A O 1
ATOM 1765 N N . CYS A 1 224 ? -19.891 -12.805 0.968 1 97.25 224 CYS A N 1
ATOM 1766 C CA . CYS A 1 224 ? -19.469 -12.648 2.355 1 97.25 224 CYS A CA 1
ATOM 1767 C C . CYS A 1 224 ? -18.375 -11.594 2.479 1 97.25 224 CYS A C 1
ATOM 1769 O O . CYS A 1 224 ? -18.297 -10.883 3.484 1 97.25 224 CYS A O 1
ATOM 1771 N N . ILE A 1 225 ? -17.516 -11.484 1.477 1 96.75 225 ILE A N 1
ATOM 1772 C CA . ILE A 1 225 ? -16.484 -10.461 1.478 1 96.75 225 ILE A CA 1
ATOM 1773 C C . ILE A 1 225 ? -17.094 -9.094 1.17 1 96.75 225 ILE A C 1
ATOM 1775 O O . ILE A 1 225 ? -16.656 -8.078 1.709 1 96.75 225 ILE A O 1
ATOM 1779 N N . ARG A 1 226 ? -18.109 -9.086 0.31 1 97 226 ARG A N 1
ATOM 1780 C CA . ARG A 1 226 ? -18.828 -7.848 0.019 1 97 226 ARG A CA 1
ATOM 1781 C C . ARG A 1 226 ? -19.344 -7.195 1.299 1 97 226 ARG A C 1
ATOM 1783 O O . ARG A 1 226 ? -19.25 -5.977 1.461 1 97 226 ARG A O 1
ATOM 1790 N N . LYS A 1 227 ? -19.812 -7.996 2.193 1 95.88 227 LYS A N 1
ATOM 1791 C CA . LYS A 1 227 ? -20.359 -7.512 3.459 1 95.88 227 LYS A CA 1
ATOM 1792 C C . LYS A 1 227 ? -19.281 -6.824 4.293 1 95.88 227 LYS A C 1
ATOM 1794 O O . LYS A 1 227 ? -19.547 -5.852 4.996 1 95.88 227 LYS A O 1
ATOM 1799 N N . GLN A 1 228 ? -18.125 -7.273 4.148 1 92.75 228 GLN A N 1
ATOM 1800 C CA . GLN A 1 228 ? -17.016 -6.676 4.875 1 92.75 228 GLN A CA 1
ATOM 1801 C C . GLN A 1 228 ? -16.469 -5.453 4.145 1 92.75 228 GLN A C 1
ATOM 1803 O O . GLN A 1 228 ? -16.141 -4.441 4.77 1 92.75 228 GLN A O 1
ATOM 1808 N N . SER A 1 229 ? -16.406 -5.562 2.857 1 93.19 229 SER A N 1
ATOM 1809 C CA . SER A 1 229 ? -15.781 -4.512 2.055 1 93.19 229 SER A CA 1
ATOM 1810 C C . SER A 1 229 ? -16.594 -3.221 2.115 1 93.19 229 SER A C 1
ATOM 1812 O O . SER A 1 229 ? -16.016 -2.127 2.145 1 93.19 229 SER A O 1
ATOM 1814 N N . ILE A 1 230 ? -17.859 -3.309 2.205 1 95.81 230 ILE A N 1
ATOM 1815 C CA . ILE A 1 230 ? -18.688 -2.109 2.182 1 95.81 230 ILE A CA 1
ATOM 1816 C C . ILE A 1 230 ? -18.562 -1.375 3.516 1 95.81 230 ILE A C 1
ATOM 1818 O O . ILE A 1 230 ? -18.875 -0.182 3.605 1 95.81 230 ILE A O 1
ATOM 1822 N N . MET A 1 231 ? -18.141 -2.076 4.551 1 95.56 231 MET A N 1
ATOM 1823 C CA . MET A 1 231 ? -18 -1.487 5.879 1 95.56 231 MET A CA 1
ATOM 1824 C C . MET A 1 231 ? -16.656 -0.778 6.023 1 95.56 231 MET A C 1
ATOM 1826 O O . MET A 1 231 ? -16.406 -0.09 7.016 1 95.56 231 MET A O 1
ATOM 1830 N N . GLU A 1 232 ? -15.844 -0.906 5.109 1 92.06 232 GLU A N 1
ATOM 1831 C CA . GLU A 1 232 ? -14.539 -0.244 5.141 1 92.06 232 GLU A CA 1
ATOM 1832 C C . GLU A 1 232 ? -14.484 0.915 4.152 1 92.06 232 GLU A C 1
ATOM 1834 O O . GLU A 1 232 ? -14.477 0.702 2.938 1 92.06 232 GLU A O 1
ATOM 1839 N N . PRO A 1 233 ? -14.367 2.07 4.664 1 94.5 233 PRO A N 1
ATOM 1840 C CA . PRO A 1 233 ? -14.242 3.193 3.734 1 94.5 233 PRO A CA 1
ATOM 1841 C C . PRO A 1 233 ? -13.016 3.072 2.828 1 94.5 233 PRO A C 1
ATOM 1843 O O . PRO A 1 233 ? -12 2.506 3.232 1 94.5 233 PRO A O 1
ATOM 1846 N N . LEU A 1 234 ? -13.156 3.594 1.666 1 91.19 234 LEU A N 1
ATOM 1847 C CA . LEU A 1 234 ? -12.039 3.637 0.731 1 91.19 234 LEU A CA 1
ATOM 1848 C C . LEU A 1 234 ? -11.398 5.02 0.712 1 91.19 234 LEU A C 1
ATOM 1850 O O . LEU A 1 234 ? -12.102 6.035 0.722 1 91.19 234 LEU A O 1
ATOM 1854 N N . VAL A 1 235 ? -10.109 5.027 0.804 1 90.81 235 VAL A N 1
ATOM 1855 C CA . VAL A 1 235 ? -9.375 6.281 0.682 1 90.81 235 VAL A CA 1
ATOM 1856 C C . VAL A 1 235 ? -8.867 6.441 -0.749 1 90.81 235 VAL A C 1
ATOM 1858 O O . VAL A 1 235 ? -8.055 5.641 -1.223 1 90.81 235 VAL A O 1
ATOM 1861 N N . ASP A 1 236 ? -9.375 7.457 -1.42 1 89.94 236 ASP A N 1
ATOM 1862 C CA . ASP A 1 236 ? -9.016 7.68 -2.816 1 89.94 236 ASP A CA 1
ATOM 1863 C C . ASP A 1 236 ? -9.297 9.125 -3.232 1 89.94 236 ASP A C 1
ATOM 1865 O O . ASP A 1 236 ? -9.891 9.891 -2.473 1 89.94 236 ASP A O 1
ATOM 1869 N N . THR A 1 237 ? -8.742 9.398 -4.406 1 93.56 237 THR A N 1
ATOM 1870 C CA . THR A 1 237 ? -9.031 10.703 -4.984 1 93.56 237 THR A CA 1
ATOM 1871 C C . THR A 1 237 ? -10.352 10.672 -5.754 1 93.56 237 THR A C 1
ATOM 1873 O O . THR A 1 237 ? -10.555 9.812 -6.613 1 93.56 237 THR A O 1
ATOM 1876 N N . VAL A 1 238 ? -11.211 11.578 -5.43 1 96.62 238 VAL A N 1
ATOM 1877 C CA . VAL A 1 238 ? -12.523 11.68 -6.062 1 96.62 238 VAL A CA 1
ATOM 1878 C C . VAL A 1 238 ? -12.5 12.781 -7.117 1 96.62 238 VAL A C 1
ATOM 1880 O O . VAL A 1 238 ? -12.008 13.883 -6.867 1 96.62 238 VAL A O 1
ATOM 1883 N N . ASP A 1 239 ? -12.977 12.438 -8.297 1 96.94 239 ASP A N 1
ATOM 1884 C CA . ASP A 1 239 ? -13.133 13.453 -9.336 1 96.94 239 ASP A CA 1
ATOM 1885 C C . ASP A 1 239 ? -14.219 14.461 -8.953 1 96.94 239 ASP A C 1
ATOM 1887 O O . ASP A 1 239 ? -15.32 14.07 -8.562 1 96.94 239 ASP A O 1
ATOM 1891 N N . GLN A 1 240 ? -13.883 15.688 -9.117 1 97.69 240 GLN A N 1
ATOM 1892 C CA . GLN A 1 240 ? -14.805 16.734 -8.719 1 97.69 240 GLN A CA 1
ATOM 1893 C C . GLN A 1 240 ? -16.125 16.625 -9.477 1 97.69 240 GLN A C 1
ATOM 1895 O O . GLN A 1 240 ? -17.172 17.031 -8.969 1 97.69 240 GLN A O 1
ATOM 1900 N N . ASN A 1 241 ? -16.109 16.062 -10.664 1 97.75 241 ASN A N 1
ATOM 1901 C CA . ASN A 1 241 ? -17.312 15.953 -11.477 1 97.75 241 ASN A CA 1
ATOM 1902 C C . ASN A 1 241 ? -18.281 14.906 -10.922 1 97.75 241 ASN A C 1
ATOM 1904 O O . ASN A 1 241 ? -19.438 14.859 -11.312 1 97.75 241 ASN A O 1
ATOM 1908 N N . GLN A 1 242 ? -17.781 14.109 -9.992 1 98.44 242 GLN A N 1
ATOM 1909 C CA . GLN A 1 242 ? -18.625 13.078 -9.383 1 98.44 242 GLN A CA 1
ATOM 1910 C C . GLN A 1 242 ? -19.5 13.664 -8.281 1 98.44 242 GLN A C 1
ATOM 1912 O O . GLN A 1 242 ? -20.438 13.016 -7.82 1 98.44 242 GLN A O 1
ATOM 1917 N N . ILE A 1 243 ? -19.234 14.859 -7.816 1 98.81 243 ILE A N 1
ATOM 1918 C CA . ILE A 1 243 ? -19.953 15.477 -6.711 1 98.81 243 ILE A CA 1
ATOM 1919 C C . ILE A 1 243 ? -21.359 15.836 -7.152 1 98.81 243 ILE A C 1
ATOM 1921 O O . ILE A 1 243 ? -21.562 16.484 -8.188 1 98.81 243 ILE A O 1
ATOM 1925 N N . VAL A 1 244 ? -22.25 15.461 -6.328 1 98.75 244 VAL A N 1
ATOM 1926 C CA . VAL A 1 244 ? -23.656 15.648 -6.695 1 98.75 244 VAL A CA 1
ATOM 1927 C C . VAL A 1 244 ? -24.297 16.688 -5.781 1 98.75 244 VAL A C 1
ATOM 1929 O O . VAL A 1 244 ? -25.266 17.344 -6.164 1 98.75 244 VAL A O 1
ATOM 1932 N N . THR A 1 245 ? -23.781 16.891 -4.609 1 98.88 245 THR A N 1
ATOM 1933 C CA . THR A 1 245 ? -24.422 17.734 -3.607 1 98.88 245 THR A CA 1
ATOM 1934 C C . THR A 1 245 ? -23.5 18.875 -3.191 1 98.88 245 THR A C 1
ATOM 1936 O O . THR A 1 245 ? -22.359 18.938 -3.637 1 98.88 245 THR A O 1
ATOM 1939 N N . ASN A 1 246 ? -24.094 19.75 -2.311 1 98.56 246 ASN A N 1
ATOM 1940 C CA . ASN A 1 246 ? -23.234 20.688 -1.596 1 98.56 246 ASN A CA 1
ATOM 1941 C C . ASN A 1 246 ? -22.281 19.984 -0.653 1 98.56 246 ASN A C 1
ATOM 1943 O O . ASN A 1 246 ? -22.312 18.75 -0.537 1 98.56 246 ASN A O 1
ATOM 1947 N N . CYS A 1 247 ? -21.438 20.766 -0.091 1 98.31 247 CYS A N 1
ATOM 1948 C CA . CYS A 1 247 ? -20.5 20.297 0.931 1 98.31 247 CYS A CA 1
ATOM 1949 C C . CYS A 1 247 ? -20.938 20.766 2.314 1 98.31 247 CYS A C 1
ATOM 1951 O O . CYS A 1 247 ? -21.094 21.969 2.549 1 98.31 247 CYS A O 1
ATOM 1953 N N . GLN A 1 248 ? -21.109 19.828 3.186 1 98.31 248 GLN A N 1
ATOM 1954 C CA . GLN A 1 248 ? -21.578 20.109 4.535 1 98.31 248 GLN A CA 1
ATOM 1955 C C . GLN A 1 248 ? -20.438 20.078 5.539 1 98.31 248 GLN A C 1
ATOM 1957 O O . GLN A 1 248 ? -19.703 19.078 5.621 1 98.31 248 GLN A O 1
ATOM 1962 N N . LEU A 1 249 ? -20.25 21.172 6.312 1 98.62 249 LEU A N 1
ATOM 1963 C CA . LEU A 1 249 ? -19.344 21.156 7.445 1 98.62 249 LEU A CA 1
ATOM 1964 C C . LEU A 1 249 ? -19.875 20.281 8.57 1 98.62 249 LEU A C 1
ATOM 1966 O O . LEU A 1 249 ? -21 20.469 9.023 1 98.62 249 LEU A O 1
ATOM 1970 N N . LEU A 1 250 ? -19.078 19.328 8.977 1 98.31 250 LEU A N 1
ATOM 1971 C CA . LEU A 1 250 ? -19.484 18.453 10.062 1 98.31 250 LEU A CA 1
ATOM 1972 C C . LEU A 1 250 ? -18.953 18.953 11.398 1 98.31 250 LEU A C 1
ATOM 1974 O O . LEU A 1 250 ? -19.703 19.062 12.375 1 98.31 250 LEU A O 1
ATOM 1978 N N . LYS A 1 251 ? -17.656 19.219 11.453 1 96.88 251 LYS A N 1
ATOM 1979 C CA . LYS A 1 251 ? -17 19.578 12.711 1 96.88 251 LYS A CA 1
ATOM 1980 C C . LYS A 1 251 ? -15.727 20.375 12.453 1 96.88 251 LYS A C 1
ATOM 1982 O O . LYS A 1 251 ? -14.961 20.078 11.539 1 96.88 251 LYS A O 1
ATOM 1987 N N . THR A 1 252 ? -15.57 21.438 13.211 1 96.69 252 THR A N 1
ATOM 1988 C CA . THR A 1 252 ? -14.312 22.172 13.242 1 96.69 252 THR A CA 1
ATOM 1989 C C . THR A 1 252 ? -13.539 21.875 14.523 1 96.69 252 THR A C 1
ATOM 1991 O O . THR A 1 252 ? -14.094 21.953 15.617 1 96.69 252 THR A O 1
ATOM 1994 N N . MET A 1 253 ? -12.359 21.516 14.32 1 94.81 253 MET A N 1
ATOM 1995 C CA . MET A 1 253 ? -11.461 21.266 15.445 1 94.81 253 MET A CA 1
ATOM 1996 C C . MET A 1 253 ? -10.539 22.453 15.68 1 94.81 253 MET A C 1
ATOM 1998 O O . MET A 1 253 ? -9.656 22.734 14.867 1 94.81 253 MET A O 1
ATOM 2002 N N . ASP A 1 254 ? -10.766 23.094 16.75 1 95.75 254 ASP A N 1
ATOM 2003 C CA . ASP A 1 254 ? -9.875 24.141 17.234 1 95.75 254 ASP A CA 1
ATOM 2004 C C . ASP A 1 254 ? -8.93 23.594 18.312 1 95.75 254 ASP A C 1
ATOM 2006 O O . ASP A 1 254 ? -9.32 23.453 19.469 1 95.75 254 ASP A O 1
ATOM 2010 N N . ILE A 1 255 ? -7.738 23.406 17.969 1 94.88 255 ILE A N 1
ATOM 2011 C CA . ILE A 1 255 ? -6.789 22.688 18.812 1 94.88 255 ILE A CA 1
ATOM 2012 C C . ILE A 1 255 ? -6.516 23.484 20.078 1 94.88 255 ILE A C 1
ATOM 2014 O O . ILE A 1 255 ? -6.219 22.906 21.125 1 94.88 255 ILE A O 1
ATOM 2018 N N . SER A 1 256 ? -6.633 24.734 20.016 1 92.25 256 SER A N 1
ATOM 2019 C CA . SER A 1 256 ? -6.379 25.578 21.188 1 92.25 256 SER A CA 1
ATOM 2020 C C . SER A 1 256 ? -7.48 25.406 22.234 1 92.25 256 SER A C 1
ATOM 2022 O O . SER A 1 256 ? -7.246 25.609 23.422 1 92.25 256 SER A O 1
ATOM 2024 N N . LYS A 1 257 ? -8.633 24.922 21.797 1 91.75 257 LYS A N 1
ATOM 2025 C CA . LYS A 1 257 ? -9.773 24.906 22.703 1 91.75 257 LYS A CA 1
ATOM 2026 C C . LYS A 1 257 ? -10.25 23.484 22.953 1 91.75 257 LYS A C 1
ATOM 2028 O O . LYS A 1 257 ? -10.953 23.219 23.938 1 91.75 257 LYS A O 1
ATOM 2033 N N . MET A 1 258 ? -9.805 22.672 22.203 1 92.94 258 MET A N 1
ATOM 2034 C CA . MET A 1 258 ? -10.383 21.328 22.25 1 92.94 258 MET A CA 1
ATOM 2035 C C . MET A 1 258 ? -9.766 20.516 23.375 1 92.94 258 MET A C 1
ATOM 2037 O O . MET A 1 258 ? -8.648 20.797 23.812 1 92.94 258 MET A O 1
ATOM 2041 N N . THR A 1 259 ? -10.586 19.516 23.812 1 91.69 259 THR A N 1
ATOM 2042 C CA . THR A 1 259 ? -10.117 18.5 24.75 1 91.69 259 THR A CA 1
ATOM 2043 C C . THR A 1 259 ? -10.086 17.125 24.062 1 91.69 259 THR A C 1
ATOM 2045 O O . THR A 1 259 ? -10.586 16.969 22.953 1 91.69 259 THR A O 1
ATOM 2048 N N . SER A 1 260 ? -9.477 16.156 24.688 1 85.12 260 SER A N 1
ATOM 2049 C CA . SER A 1 260 ? -9.281 14.836 24.094 1 85.12 260 SER A CA 1
ATOM 2050 C C . SER A 1 260 ? -10.617 14.195 23.734 1 85.12 260 SER A C 1
ATOM 2052 O O . SER A 1 260 ? -10.734 13.531 22.703 1 85.12 260 SER A O 1
ATOM 2054 N N . GLY A 1 261 ? -11.586 14.32 24.406 1 86.31 261 GLY A N 1
ATOM 2055 C CA . GLY A 1 261 ? -12.891 13.734 24.156 1 86.31 261 GLY A CA 1
ATOM 2056 C C . GLY A 1 261 ? -13.602 14.336 22.969 1 86.31 261 GLY A C 1
ATOM 2057 O O . GLY A 1 261 ? -14.531 13.734 22.422 1 86.31 261 GLY A O 1
ATOM 2058 N N . ASP A 1 262 ? -13.094 15.445 22.469 1 89.62 262 ASP A N 1
ATOM 2059 C CA . ASP A 1 262 ? -13.773 16.188 21.422 1 89.62 262 ASP A CA 1
ATOM 2060 C C . ASP A 1 262 ? -13.555 15.539 20.047 1 89.62 262 ASP A C 1
ATOM 2062 O O . ASP A 1 262 ? -14.227 15.875 19.078 1 89.62 262 ASP A O 1
ATOM 2066 N N . ALA A 1 263 ? -12.672 14.625 20 1 89.19 263 ALA A N 1
ATOM 2067 C CA . ALA A 1 263 ? -12.414 13.945 18.734 1 89.19 263 ALA A CA 1
ATOM 2068 C C . ALA A 1 263 ? -13.547 12.977 18.391 1 89.19 263 ALA A C 1
ATOM 2070 O O . ALA A 1 263 ? -13.68 12.547 17.25 1 89.19 263 ALA A O 1
ATOM 2071 N N . SER A 1 264 ? -14.305 12.562 19.375 1 94.06 264 SER A N 1
ATOM 2072 C CA . SER A 1 264 ? -15.531 11.797 19.172 1 94.06 264 SER A CA 1
ATOM 2073 C C . SER A 1 264 ? -16.766 12.703 19.172 1 94.06 264 SER A C 1
ATOM 2075 O O . SER A 1 264 ? -16.922 13.547 20.062 1 94.06 264 SER A O 1
ATOM 2077 N N . PHE A 1 265 ? -17.625 12.562 18.188 1 96.75 265 PHE A N 1
ATOM 2078 C CA . PHE A 1 265 ? -18.766 13.469 18.094 1 96.75 265 PHE A CA 1
ATOM 2079 C C . PHE A 1 265 ? -19.859 12.867 17.219 1 96.75 265 PHE A C 1
ATOM 2081 O O . PHE A 1 265 ? -19.641 11.852 16.547 1 96.75 265 PHE A O 1
ATOM 2088 N N . THR A 1 266 ? -21.016 13.391 17.312 1 98.38 266 THR A N 1
ATOM 2089 C CA . THR A 1 266 ? -22.125 13.211 16.375 1 98.38 266 THR A CA 1
ATOM 2090 C C . THR A 1 266 ? -22.516 14.539 15.742 1 98.38 266 THR A C 1
ATOM 2092 O O . THR A 1 266 ? -22.688 15.539 16.438 1 98.38 266 THR A O 1
ATOM 2095 N N . ALA A 1 267 ? -22.547 14.586 14.477 1 98.44 267 ALA A N 1
ATOM 2096 C CA . ALA A 1 267 ? -22.891 15.812 13.75 1 98.44 267 ALA A CA 1
ATOM 2097 C C . ALA A 1 267 ? -24.047 15.578 12.781 1 98.44 267 ALA A C 1
ATOM 2099 O O . ALA A 1 267 ? -24.062 14.586 12.047 1 98.44 267 ALA A O 1
ATOM 2100 N N . PRO A 1 268 ? -25.031 16.453 12.805 1 98.69 268 PRO A N 1
ATOM 2101 C CA . PRO A 1 268 ? -26.062 16.391 11.766 1 98.69 268 PRO A CA 1
ATOM 2102 C C . PRO A 1 268 ? -25.562 16.891 10.414 1 98.69 268 PRO A C 1
ATOM 2104 O O . PRO A 1 268 ? -24.594 17.641 10.352 1 98.69 268 PRO A O 1
ATOM 2107 N N . PHE A 1 269 ? -26.172 16.375 9.328 1 98.75 269 PHE A N 1
ATOM 2108 C CA . PHE A 1 269 ? -25.844 16.906 8.016 1 98.75 269 PHE A CA 1
ATOM 2109 C C . PHE A 1 269 ? -27.078 16.969 7.125 1 98.75 269 PHE A C 1
ATOM 2111 O O . PHE A 1 269 ? -28.062 16.25 7.367 1 98.75 269 PHE A O 1
ATOM 2118 N N . LYS A 1 270 ? -27.062 17.844 6.207 1 98.88 270 LYS A N 1
ATOM 2119 C CA . LYS A 1 270 ? -28.031 17.984 5.125 1 98.88 270 LYS A CA 1
ATOM 2120 C C . LYS A 1 270 ? -27.328 18.203 3.785 1 98.88 270 LYS A C 1
ATOM 2122 O O . LYS A 1 270 ? -26.703 19.25 3.566 1 98.88 270 LYS A O 1
ATOM 2127 N N . LEU A 1 271 ? -27.422 17.25 2.934 1 98.88 271 LEU A N 1
ATOM 2128 C CA . LEU A 1 271 ? -26.828 17.312 1.604 1 98.88 271 LEU A CA 1
ATOM 2129 C C . LEU A 1 271 ? -27.906 17.547 0.541 1 98.88 271 LEU A C 1
ATOM 2131 O O . LEU A 1 271 ? -28.766 16.688 0.321 1 98.88 271 LEU A O 1
ATOM 2135 N N . VAL A 1 272 ? -27.75 18.656 -0.11 1 98.88 272 VAL A N 1
ATOM 2136 C CA . VAL A 1 272 ? -28.75 19.031 -1.105 1 98.88 272 VAL A CA 1
ATOM 2137 C C . VAL A 1 272 ? -28.203 18.766 -2.508 1 98.88 272 VAL A C 1
ATOM 2139 O O . VAL A 1 272 ? -27.125 19.25 -2.861 1 98.88 272 VAL A O 1
ATOM 2142 N N . ALA A 1 273 ? -29 18.062 -3.297 1 98.75 273 ALA A N 1
ATOM 2143 C CA . ALA A 1 273 ? -28.578 17.719 -4.648 1 98.75 273 ALA A CA 1
ATOM 2144 C C . ALA A 1 273 ? -28.562 18.938 -5.555 1 98.75 273 ALA A C 1
ATOM 2146 O O . ALA A 1 273 ? -29.516 19.719 -5.566 1 98.75 273 ALA A O 1
ATOM 2147 N N . GLU A 1 274 ? -27.531 19.031 -6.27 1 98.56 274 GLU A N 1
ATOM 2148 C CA . GLU A 1 274 ? -27.375 20.172 -7.176 1 98.56 274 GLU A CA 1
ATOM 2149 C C . GLU A 1 274 ? -27.703 19.766 -8.609 1 98.56 274 GLU A C 1
ATOM 2151 O O . GLU A 1 274 ? -27.656 20.609 -9.516 1 98.56 274 GLU A O 1
ATOM 2156 N N . ARG A 1 275 ? -28.031 18.531 -8.859 1 98.5 275 ARG A N 1
ATOM 2157 C CA . AR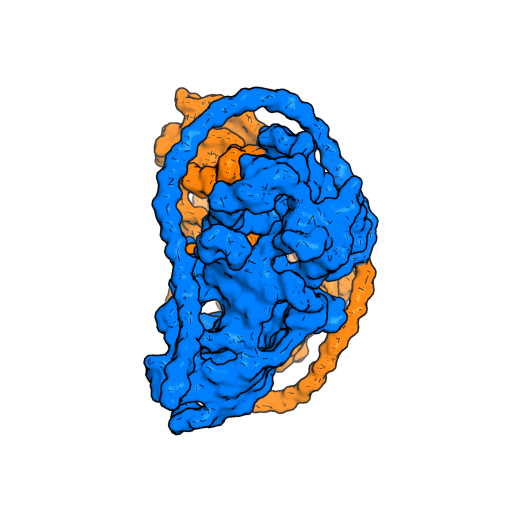G A 1 275 ? -28.453 17.984 -10.148 1 98.5 275 ARG A CA 1
ATOM 2158 C C . ARG A 1 275 ? -29.188 16.656 -9.953 1 98.5 275 ARG A C 1
ATOM 2160 O O . ARG A 1 275 ? -29.078 16.031 -8.898 1 98.5 275 ARG A O 1
ATOM 2167 N N . ASP A 1 276 ? -29.953 16.328 -10.992 1 98.5 276 ASP A N 1
ATOM 2168 C CA . ASP A 1 276 ? -30.484 14.969 -11.008 1 98.5 276 ASP A CA 1
ATOM 2169 C C . ASP A 1 276 ? -29.391 13.93 -11.195 1 98.5 276 ASP A C 1
ATOM 2171 O O . ASP A 1 276 ? -28.625 13.992 -12.172 1 98.5 276 ASP A O 1
ATOM 2175 N N . ASP A 1 277 ? -29.312 13.016 -10.289 1 98.56 277 ASP A N 1
ATOM 2176 C CA . ASP A 1 277 ? -28.266 12.008 -10.398 1 98.56 277 ASP A CA 1
ATOM 2177 C C . ASP A 1 277 ? -28.484 10.867 -9.414 1 98.56 277 ASP A C 1
ATOM 2179 O O . ASP A 1 277 ? -29.562 10.758 -8.812 1 98.56 277 ASP A O 1
ATOM 2183 N N . TYR A 1 278 ? -27.5 10 -9.367 1 98.69 278 TYR A N 1
ATOM 2184 C CA . TYR A 1 278 ? -27.453 8.914 -8.391 1 98.69 278 TYR A CA 1
ATOM 2185 C C . TYR A 1 278 ? -26.391 9.188 -7.332 1 98.69 278 TYR A C 1
ATOM 2187 O O . TYR A 1 278 ? -25.375 9.828 -7.613 1 98.69 278 TYR A O 1
ATOM 2195 N N . ILE A 1 279 ? -26.703 8.727 -6.16 1 98.75 279 ILE A N 1
ATOM 2196 C CA . ILE A 1 279 ? -25.703 8.781 -5.102 1 98.75 279 ILE A CA 1
ATOM 2197 C C . ILE A 1 279 ? -25.297 7.367 -4.695 1 98.75 279 ILE A C 1
ATOM 2199 O O . ILE A 1 279 ? -26.141 6.582 -4.246 1 98.75 279 ILE A O 1
ATOM 2203 N N . HIS A 1 280 ? -24.047 7.105 -4.848 1 98.75 280 HIS A N 1
ATOM 2204 C CA . HIS A 1 280 ? -23.531 5.789 -4.52 1 98.75 280 HIS A CA 1
ATOM 2205 C C . HIS A 1 280 ? -22.719 5.824 -3.225 1 98.75 280 HIS A C 1
ATOM 2207 O O . HIS A 1 280 ? -22.5 4.785 -2.596 1 98.75 280 HIS A O 1
ATOM 2213 N N . ALA A 1 281 ? -22.203 6.977 -2.861 1 98.81 281 ALA A N 1
ATOM 2214 C CA . ALA A 1 281 ? -21.344 7.098 -1.687 1 98.81 281 ALA A CA 1
ATOM 2215 C C . ALA A 1 281 ? -21.359 8.516 -1.135 1 98.81 281 ALA A C 1
ATOM 2217 O O . ALA A 1 281 ? -21.703 9.469 -1.852 1 98.81 281 ALA A O 1
ATOM 2218 N N . LEU A 1 282 ? -21.078 8.648 0.156 1 98.81 282 LEU A N 1
ATOM 2219 C CA . LEU A 1 282 ? -20.688 9.922 0.742 1 98.81 282 LEU A CA 1
ATOM 2220 C C . LEU A 1 282 ? -19.172 10.047 0.839 1 98.81 282 LEU A C 1
ATOM 2222 O O . LEU A 1 282 ? -18.469 9.031 0.921 1 98.81 282 LEU A O 1
ATOM 2226 N N . VAL A 1 283 ? -18.719 11.281 0.77 1 98.75 283 VAL A N 1
ATOM 2227 C CA . VAL A 1 283 ? -17.281 11.531 0.766 1 98.75 283 VAL A CA 1
ATOM 2228 C C . VAL A 1 283 ? -16.922 12.523 1.874 1 98.75 283 VAL A C 1
ATOM 2230 O O . VAL A 1 283 ? -17.5 13.617 1.944 1 98.75 283 VAL A O 1
ATOM 2233 N N . ALA A 1 284 ? -15.977 12.078 2.697 1 98.75 284 ALA A N 1
ATOM 2234 C CA . ALA A 1 284 ? -15.461 12.969 3.738 1 98.75 284 ALA A CA 1
ATOM 2235 C C . ALA A 1 284 ? -14.078 13.5 3.365 1 98.75 284 ALA A C 1
ATOM 2237 O O . ALA A 1 284 ? -13.25 12.766 2.818 1 98.75 284 ALA A O 1
ATOM 2238 N N . TYR A 1 285 ? -13.898 14.727 3.607 1 98.5 285 TYR A N 1
ATOM 2239 C CA . TYR A 1 285 ? -12.609 15.391 3.428 1 98.5 285 TYR A CA 1
ATOM 2240 C C . TYR A 1 285 ? -12.422 16.5 4.453 1 98.5 285 TYR A C 1
ATOM 2242 O O . TYR A 1 285 ? -13.32 16.781 5.25 1 98.5 285 TYR A O 1
ATOM 2250 N N . PHE A 1 286 ? -11.211 17.125 4.496 1 98.62 286 PHE A N 1
ATOM 2251 C CA . PHE A 1 286 ? -11.008 18.125 5.535 1 98.62 286 PHE A CA 1
ATOM 2252 C C . PHE A 1 286 ? -10.156 19.266 5.023 1 98.62 286 PHE A C 1
ATOM 2254 O O . PHE A 1 286 ? -9.422 19.125 4.043 1 98.62 286 PHE A O 1
ATOM 2261 N N . ASP A 1 287 ? -10.344 20.375 5.605 1 98.5 287 ASP A N 1
ATOM 2262 C CA . ASP A 1 287 ? -9.531 21.562 5.422 1 98.5 287 ASP A CA 1
ATOM 2263 C C . ASP A 1 287 ? -8.688 21.859 6.66 1 98.5 287 ASP A C 1
ATOM 2265 O O . ASP A 1 287 ? -9.117 21.594 7.789 1 98.5 287 ASP A O 1
ATOM 2269 N N . VAL A 1 288 ? -7.492 22.328 6.383 1 98.31 288 VAL A N 1
ATOM 2270 C CA . VAL A 1 288 ? -6.574 22.719 7.453 1 98.31 288 VAL A CA 1
ATOM 2271 C C . VAL A 1 288 ? -6.266 24.203 7.359 1 98.31 288 VAL A C 1
ATOM 2273 O O . VAL A 1 288 ? -6.059 24.734 6.262 1 98.31 288 VAL A O 1
ATOM 2276 N N . SER A 1 289 ? -6.242 24.875 8.523 1 97.62 289 SER A N 1
ATOM 2277 C CA . SER A 1 289 ? -5.957 26.297 8.531 1 97.62 289 SER A CA 1
ATOM 2278 C C . SER A 1 289 ? -4.922 26.656 9.594 1 97.62 289 SER A C 1
ATOM 2280 O O . SER A 1 289 ? -4.891 26.047 10.664 1 97.62 289 SER A O 1
ATOM 2282 N N . PHE A 1 290 ? -4.094 27.531 9.25 1 97.62 290 PHE A N 1
ATOM 2283 C CA . PHE A 1 290 ? -3.15 28.203 10.133 1 97.62 290 PHE A CA 1
ATOM 2284 C C . PHE A 1 290 ? -3.588 29.641 10.391 1 97.62 290 PHE A C 1
ATOM 2286 O O . PHE A 1 290 ? -3.066 30.578 9.773 1 97.62 290 PHE A O 1
ATOM 2293 N N . SER A 1 291 ? -4.43 29.781 11.328 1 94.75 291 SER A N 1
ATOM 2294 C CA . SER A 1 291 ? -5.152 31.047 11.484 1 94.75 291 SER A CA 1
ATOM 2295 C C . SER A 1 291 ? -4.297 32.094 12.188 1 94.75 291 SER A C 1
ATOM 2297 O O . SER A 1 291 ? -4.605 33.281 12.148 1 94.75 291 SER A O 1
ATOM 2299 N N . VAL A 1 292 ? -3.277 31.672 12.812 1 93.31 292 VAL A N 1
ATOM 2300 C CA . VAL A 1 292 ? -2.436 32.594 13.578 1 93.31 292 VAL A CA 1
ATOM 2301 C C . VAL A 1 292 ? -1.505 33.344 12.633 1 93.31 292 VAL A C 1
ATOM 2303 O O . VAL A 1 292 ? -0.874 34.344 13.031 1 93.31 292 VAL A O 1
ATOM 2306 N N . CYS A 1 293 ? -1.404 32.875 11.398 1 91.62 293 CYS A N 1
ATOM 2307 C CA . CYS A 1 293 ? -0.518 33.5 10.422 1 91.62 293 CYS A CA 1
ATOM 2308 C C . CYS A 1 293 ? -0.999 34.906 10.062 1 91.62 293 CYS A C 1
ATOM 2310 O O . CYS A 1 293 ? -2.17 35.219 10.258 1 91.62 293 CYS A O 1
ATOM 2312 N N . HIS A 1 294 ? -0.07 35.688 9.539 1 90.69 294 HIS A N 1
ATOM 2313 C CA . HIS A 1 294 ? -0.399 37.031 9.109 1 90.69 294 HIS A CA 1
ATOM 2314 C C . HIS A 1 294 ? -1.487 37.031 8.047 1 90.69 294 HIS A C 1
ATOM 2316 O O . HIS A 1 294 ? -2.416 37.844 8.094 1 90.69 294 HIS A O 1
ATOM 2322 N N . LYS A 1 295 ? -1.325 36.125 7.098 1 92.12 295 LYS A N 1
ATOM 2323 C CA . LYS A 1 295 ? -2.355 35.875 6.094 1 92.12 295 LYS A CA 1
ATOM 2324 C C . LYS A 1 295 ? -2.955 34.5 6.266 1 92.12 295 LYS A C 1
ATOM 2326 O O . LYS A 1 295 ? -2.25 33.531 6.629 1 92.12 295 LYS A O 1
ATOM 2331 N N . MET A 1 296 ? -4.219 34.531 6.012 1 89.38 296 MET A N 1
ATOM 2332 C CA . MET A 1 296 ? -4.883 33.219 6.094 1 89.38 296 MET A CA 1
ATOM 2333 C C . MET A 1 296 ? -4.199 32.188 5.188 1 89.38 296 MET A C 1
ATOM 2335 O O . MET A 1 296 ? -4.055 32.438 3.984 1 89.38 296 MET A O 1
ATOM 2339 N N . THR A 1 297 ? -3.68 31.172 5.816 1 95.38 297 THR A N 1
ATOM 2340 C CA . THR A 1 297 ? -2.969 30.109 5.109 1 95.38 297 THR A CA 1
ATOM 2341 C C . THR A 1 297 ? -3.551 28.75 5.457 1 95.38 297 THR A C 1
ATOM 2343 O O . THR A 1 297 ? -4.012 28.531 6.578 1 95.38 297 THR A O 1
ATOM 2346 N N . GLY A 1 298 ? -3.668 27.875 4.469 1 97.5 298 GLY A N 1
ATOM 2347 C CA . GLY A 1 298 ? -4.188 26.531 4.691 1 97.5 298 GLY A CA 1
ATOM 2348 C C . GLY A 1 298 ? -4.301 25.719 3.414 1 97.5 298 GLY A C 1
ATOM 2349 O O . GLY A 1 298 ? -3.73 26.078 2.385 1 97.5 298 GLY A O 1
ATOM 2350 N N . PHE A 1 299 ? -4.875 24.531 3.506 1 98.19 299 PHE A N 1
ATOM 2351 C CA . PHE A 1 299 ? -5.117 23.688 2.344 1 98.19 299 PHE A CA 1
ATOM 2352 C C . PHE A 1 299 ? -6.352 22.812 2.553 1 98.19 299 PHE A C 1
ATOM 2354 O O . PHE A 1 299 ? -6.871 22.734 3.666 1 98.19 299 PHE A O 1
ATOM 2361 N N . SER A 1 300 ? -6.801 22.234 1.466 1 98.5 300 SER A N 1
ATOM 2362 C CA . SER A 1 300 ? -7.934 21.328 1.471 1 98.5 300 SER A CA 1
ATOM 2363 C C . SER A 1 300 ? -7.555 19.969 0.874 1 98.5 300 SER A C 1
ATOM 2365 O O . SER A 1 300 ? -6.723 19.906 -0.032 1 98.5 300 SER A O 1
ATOM 2367 N N . THR A 1 301 ? -8.172 18.953 1.421 1 98 301 THR A N 1
ATOM 2368 C CA . THR A 1 301 ? -8.039 17.625 0.827 1 98 301 THR A CA 1
ATOM 2369 C C . THR A 1 301 ? -9.227 17.312 -0.081 1 98 301 THR A C 1
ATOM 2371 O O . THR A 1 301 ? -9.344 16.203 -0.604 1 98 301 THR A O 1
ATOM 2374 N N . GLY A 1 302 ? -10.086 18.25 -0.263 1 98.06 302 GLY A N 1
ATOM 2375 C CA . GLY A 1 302 ? -11.344 18.016 -0.961 1 98.06 302 GLY A CA 1
ATOM 2376 C C . GLY A 1 302 ? -11.156 17.75 -2.443 1 98.06 302 GLY A C 1
ATOM 2377 O O . GLY A 1 302 ? -10.117 18.078 -3.014 1 98.06 302 GLY A O 1
ATOM 2378 N N . PRO A 1 303 ? -12.211 17.25 -3.059 1 97.69 303 PRO A N 1
ATOM 2379 C CA . PRO A 1 303 ? -12.125 16.844 -4.465 1 97.69 303 PRO A CA 1
ATOM 2380 C C . PRO A 1 303 ? -11.938 18.031 -5.41 1 97.69 303 PRO A C 1
ATOM 2382 O O . PRO A 1 303 ? -11.547 17.844 -6.566 1 97.69 303 PRO A O 1
ATOM 2385 N N . ARG A 1 304 ? -12.211 19.172 -4.988 1 97.56 304 ARG A N 1
ATOM 2386 C CA . ARG A 1 304 ? -12.094 20.344 -5.855 1 97.56 304 ARG A CA 1
ATOM 2387 C C . ARG A 1 304 ? -10.719 21 -5.719 1 97.56 304 ARG A C 1
ATOM 2389 O O . ARG A 1 304 ? -10.461 22.031 -6.328 1 97.56 304 ARG A O 1
ATOM 2396 N N . SER A 1 305 ? -9.938 20.438 -4.848 1 97.56 305 SER A N 1
ATOM 2397 C CA . SER A 1 305 ? -8.602 20.969 -4.594 1 97.56 305 SER A CA 1
ATOM 2398 C C . SER A 1 305 ? -7.523 20.047 -5.148 1 97.56 305 SER A C 1
ATOM 2400 O O . SER A 1 305 ? -7.82 18.953 -5.613 1 97.56 305 SER A O 1
ATOM 2402 N N . ARG A 1 306 ? -6.301 20.578 -5.18 1 96.25 306 ARG A N 1
ATOM 2403 C CA . ARG A 1 306 ? -5.18 19.734 -5.566 1 96.25 306 ARG A CA 1
ATOM 2404 C C . ARG A 1 306 ? -5.074 18.516 -4.652 1 96.25 306 ARG A C 1
ATOM 2406 O O . ARG A 1 306 ? -5.27 18.609 -3.441 1 96.25 306 ARG A O 1
ATOM 2413 N N . ASN A 1 307 ? -4.688 17.484 -5.289 1 94.69 307 ASN A N 1
ATOM 2414 C CA . ASN A 1 307 ? -4.629 16.219 -4.547 1 94.69 307 ASN A CA 1
ATOM 2415 C C . ASN A 1 307 ? -3.557 16.266 -3.459 1 94.69 307 ASN A C 1
ATOM 2417 O O . ASN A 1 307 ? -2.492 16.859 -3.654 1 94.69 307 ASN A O 1
ATOM 2421 N N . THR A 1 308 ? -3.84 15.719 -2.35 1 95.5 308 THR A N 1
ATOM 2422 C CA . THR A 1 308 ? -2.908 15.484 -1.251 1 95.5 308 THR A CA 1
ATOM 2423 C C . THR A 1 308 ? -2.771 13.992 -0.958 1 95.5 308 THR A C 1
ATOM 2425 O O . THR A 1 308 ? -3.543 13.18 -1.474 1 95.5 308 THR A O 1
ATOM 2428 N N . HIS A 1 309 ? -1.782 13.594 -0.156 1 90.31 309 HIS A N 1
ATOM 2429 C CA . HIS A 1 309 ? -1.579 12.188 0.163 1 90.31 309 HIS A CA 1
ATOM 2430 C C . HIS A 1 309 ? -2.719 11.641 1.019 1 90.31 309 HIS A C 1
ATOM 2432 O O . HIS A 1 309 ? -2.896 10.43 1.126 1 90.31 309 HIS A O 1
ATOM 2438 N N . TRP A 1 310 ? -3.504 12.523 1.646 1 93 310 TRP A N 1
ATOM 2439 C CA . TRP A 1 310 ? -4.617 12.094 2.488 1 93 310 TRP A CA 1
ATOM 2440 C C . TRP A 1 310 ? -5.805 11.656 1.638 1 93 310 TRP A C 1
ATOM 2442 O O . TRP A 1 310 ? -6.664 10.898 2.1 1 93 310 TRP A O 1
ATOM 2452 N N . LYS A 1 311 ? -5.852 12.234 0.432 1 93.69 311 LYS A N 1
ATOM 2453 C CA . LYS A 1 311 ? -6.984 11.953 -0.445 1 93.69 311 LYS A CA 1
ATOM 2454 C C . LYS A 1 311 ? -8.312 12.203 0.27 1 93.69 311 LYS A C 1
ATOM 2456 O O . LYS A 1 311 ? -8.43 13.148 1.054 1 93.69 311 LYS A O 1
ATOM 2461 N N . GLN A 1 312 ? -9.383 11.523 -0.209 1 96.25 312 GLN A N 1
ATOM 2462 C CA . GLN A 1 312 ? -10.688 11.578 0.439 1 96.25 312 GLN A CA 1
ATOM 2463 C C . GLN A 1 312 ? -11.117 10.203 0.945 1 96.25 312 GLN A C 1
ATOM 2465 O O . GLN A 1 312 ? -10.516 9.188 0.579 1 96.25 312 GLN A O 1
ATOM 2470 N N . THR A 1 313 ? -11.984 10.219 1.878 1 96.19 313 THR A N 1
ATOM 2471 C CA . THR A 1 313 ? -12.547 8.984 2.406 1 96.19 313 THR A CA 1
ATOM 2472 C C . THR A 1 313 ? -13.953 8.742 1.854 1 96.19 313 THR A C 1
ATOM 2474 O O . THR A 1 313 ? -14.859 9.555 2.076 1 96.19 313 THR A O 1
ATOM 2477 N N . VAL A 1 314 ? -14.062 7.648 1.147 1 97 314 VAL A N 1
ATOM 2478 C CA . VAL A 1 314 ? -15.312 7.348 0.453 1 97 314 VAL A CA 1
ATOM 2479 C C . VAL A 1 314 ? -16.109 6.309 1.239 1 97 314 VAL A C 1
ATOM 2481 O O . VAL A 1 314 ? -15.617 5.203 1.491 1 97 314 VAL A O 1
ATOM 2484 N N . LEU A 1 315 ? -17.281 6.656 1.656 1 98.19 315 LEU A N 1
ATOM 2485 C CA . LEU A 1 315 ? -18.219 5.777 2.361 1 98.19 315 LEU A CA 1
ATOM 2486 C C . LEU A 1 315 ? -19.328 5.301 1.431 1 98.19 315 LEU A C 1
ATOM 2488 O O . LEU A 1 315 ? -20.328 5.988 1.265 1 98.19 315 LEU A O 1
ATOM 2492 N N . TYR A 1 316 ? -19.156 4.152 0.884 1 98.25 316 TYR A N 1
ATOM 2493 C CA . TYR A 1 316 ? -20.172 3.637 -0.027 1 98.25 316 TYR A CA 1
ATOM 2494 C C . TYR A 1 316 ? -21.438 3.256 0.727 1 98.25 316 TYR A C 1
ATOM 2496 O O . TYR A 1 316 ? -21.375 2.697 1.824 1 98.25 316 TYR A O 1
ATOM 2504 N N . LEU A 1 317 ? -22.531 3.537 0.072 1 98.56 317 LEU A N 1
ATOM 2505 C CA . LEU A 1 317 ? -23.828 3.219 0.644 1 98.56 317 LEU A CA 1
ATOM 2506 C C . LEU A 1 317 ? -24.312 1.854 0.168 1 98.56 317 LEU A C 1
ATOM 2508 O O . LEU A 1 317 ? -24.016 1.439 -0.954 1 98.56 317 LEU A O 1
ATOM 2512 N N . GLU A 1 318 ? -25.016 1.192 1.066 1 97.25 318 GLU A N 1
ATOM 2513 C CA . GLU A 1 318 ? -25.672 -0.046 0.658 1 97.25 318 GLU A CA 1
ATOM 2514 C C . GLU A 1 318 ? -26.641 0.199 -0.49 1 97.25 318 GLU A C 1
ATOM 2516 O O . GLU A 1 318 ? -26.688 -0.572 -1.45 1 97.25 318 GLU A O 1
ATOM 2521 N N . ASP A 1 319 ? -27.328 1.313 -0.417 1 94.94 319 ASP A N 1
ATOM 2522 C CA . ASP A 1 319 ? -28.344 1.665 -1.408 1 94.94 319 ASP A CA 1
ATOM 2523 C C . ASP A 1 319 ? -27.766 2.598 -2.473 1 94.94 319 ASP A C 1
ATOM 2525 O O . ASP A 1 319 ? -26.797 3.316 -2.219 1 94.94 319 ASP A O 1
ATOM 2529 N N . VAL A 1 320 ? -28.375 2.479 -3.596 1 97.5 320 VAL A N 1
ATOM 2530 C CA . VAL A 1 320 ? -28.203 3.527 -4.594 1 97.5 320 VAL A CA 1
ATOM 2531 C C . VAL A 1 320 ? -29.359 4.52 -4.512 1 97.5 320 VAL A C 1
ATOM 2533 O O . VAL A 1 320 ? -30.516 4.148 -4.727 1 97.5 320 VAL A O 1
ATOM 2536 N N . LEU A 1 321 ? -29.031 5.758 -4.211 1 98.31 321 LEU A N 1
ATOM 2537 C CA . LEU A 1 321 ? -30.078 6.758 -4.07 1 98.31 321 LEU A CA 1
ATOM 2538 C C . LEU A 1 321 ? -30.328 7.488 -5.387 1 98.31 321 LEU A C 1
ATOM 2540 O O . LEU A 1 321 ? -29.391 8.062 -5.961 1 98.31 321 LEU A O 1
ATOM 2544 N N . THR A 1 322 ? -31.531 7.445 -5.871 1 98.44 322 THR A N 1
ATOM 2545 C CA . THR A 1 322 ? -31.938 8.312 -6.965 1 98.44 322 THR A CA 1
ATOM 2546 C C . THR A 1 322 ? -32.438 9.656 -6.434 1 98.44 322 THR A C 1
ATOM 2548 O O . THR A 1 322 ? -33.469 9.719 -5.762 1 98.44 322 THR A O 1
ATOM 2551 N N . ILE A 1 323 ? -31.703 10.703 -6.777 1 98.56 323 ILE A N 1
ATOM 2552 C CA . ILE A 1 323 ? -32.031 11.977 -6.141 1 98.56 323 ILE A CA 1
ATOM 2553 C C . ILE A 1 323 ? -32.25 13.047 -7.207 1 98.56 323 ILE A C 1
ATOM 2555 O O . ILE A 1 323 ? -31.516 13.086 -8.203 1 98.56 323 ILE A O 1
ATOM 2559 N N . CYS A 1 324 ? -33.25 13.93 -7.012 1 98.5 324 CYS A N 1
ATOM 2560 C CA . CYS A 1 324 ? -33.531 15.039 -7.918 1 98.5 324 CYS A CA 1
ATOM 2561 C C . CYS A 1 324 ? -32.938 16.344 -7.391 1 98.5 324 CYS A C 1
ATOM 2563 O O . CYS A 1 324 ? -32.781 16.5 -6.18 1 98.5 324 CYS A O 1
ATOM 2565 N N . GLU A 1 325 ? -32.656 17.156 -8.367 1 98.38 325 GLU A N 1
ATOM 2566 C CA . GLU A 1 325 ? -32.125 18.484 -7.988 1 98.38 325 GLU A CA 1
ATOM 2567 C C . GLU A 1 325 ? -33.031 19.141 -6.949 1 98.38 325 GLU A C 1
ATOM 2569 O O . GLU A 1 325 ? -34.25 19.125 -7.086 1 98.38 325 GLU A O 1
ATOM 2574 N N . GLY A 1 326 ? -32.406 19.609 -5.879 1 98.31 326 GLY A N 1
ATOM 2575 C CA . GLY A 1 326 ? -33.156 20.297 -4.84 1 98.31 326 GLY A CA 1
ATOM 2576 C C . GLY A 1 326 ? -33.531 19.391 -3.688 1 98.31 326 GLY A C 1
ATOM 2577 O O . GLY A 1 326 ? -33.812 19.875 -2.586 1 98.31 326 GLY A O 1
ATOM 2578 N N . GLU A 1 327 ? -33.594 18.125 -3.928 1 98.56 327 GLU A N 1
ATOM 2579 C CA . GLU A 1 327 ? -33.844 17.172 -2.848 1 98.56 327 GLU A CA 1
ATOM 2580 C C . GLU A 1 327 ? -32.625 17.031 -1.937 1 98.56 327 GLU A C 1
ATOM 2582 O O . GLU A 1 327 ? -31.516 17.406 -2.309 1 98.56 327 GLU A O 1
ATOM 2587 N N . SER A 1 328 ? -32.906 16.516 -0.707 1 98.56 328 SER A N 1
ATOM 2588 C CA . SER A 1 328 ? -31.812 16.484 0.247 1 98.56 328 SER A CA 1
ATOM 2589 C C . SER A 1 328 ? -31.75 15.133 0.967 1 98.56 328 SER A C 1
ATOM 2591 O O . SER A 1 328 ? -32.781 14.516 1.229 1 98.56 328 SER A O 1
ATOM 2593 N N . ILE A 1 329 ? -30.562 14.664 1.191 1 98.56 329 ILE A N 1
ATOM 2594 C CA . ILE A 1 329 ? -30.281 13.609 2.158 1 98.56 329 ILE A CA 1
ATOM 2595 C C . ILE A 1 329 ? -30.031 14.219 3.535 1 98.56 329 ILE A C 1
ATOM 2597 O O . ILE A 1 329 ? -29.172 15.094 3.684 1 98.56 329 ILE A O 1
ATOM 2601 N N . VAL A 1 330 ? -30.75 13.781 4.496 1 98.69 330 VAL A N 1
ATOM 2602 C CA . VAL A 1 330 ? -30.578 14.297 5.848 1 98.69 330 VAL A CA 1
ATOM 2603 C C . VAL A 1 330 ? -30.188 13.156 6.789 1 98.69 330 VAL A C 1
ATOM 2605 O O . VAL A 1 330 ? -30.641 12.023 6.625 1 98.69 330 VAL A O 1
ATOM 2608 N N . GLY A 1 331 ? -29.297 13.484 7.758 1 98.56 331 GLY A N 1
ATOM 2609 C CA . GLY A 1 331 ? -28.891 12.461 8.711 1 98.56 331 GLY A CA 1
ATOM 2610 C C . GLY A 1 331 ? -27.844 12.953 9.703 1 98.56 331 GLY A C 1
ATOM 2611 O O . GLY A 1 331 ? -27.781 14.148 10 1 98.56 331 GLY A O 1
ATOM 2612 N N . SER A 1 332 ? -27.266 11.992 10.297 1 98.81 332 SER A N 1
ATOM 2613 C CA . SER A 1 332 ? -26.203 12.273 11.258 1 98.81 332 SER A CA 1
ATOM 2614 C C . SER A 1 332 ? -25.031 11.305 11.094 1 98.81 332 SER A C 1
ATOM 2616 O O . SER A 1 332 ? -25.219 10.164 10.656 1 98.81 332 SER A O 1
ATOM 2618 N N . MET A 1 333 ? -23.938 11.781 11.344 1 98.69 333 MET A N 1
ATOM 2619 C CA . MET A 1 333 ? -22.719 10.969 11.375 1 98.69 333 MET A CA 1
ATOM 2620 C C . MET A 1 333 ? -22.109 10.969 12.766 1 98.69 333 MET A C 1
ATOM 2622 O O . MET A 1 333 ? -21.875 12.023 13.352 1 98.69 333 MET A O 1
ATOM 2626 N N . THR A 1 334 ? -21.859 9.805 13.289 1 98.62 334 THR A N 1
ATOM 2627 C CA . THR A 1 334 ? -21.172 9.625 14.57 1 98.62 334 THR A CA 1
ATOM 2628 C C . THR A 1 334 ? -19.766 9.078 14.367 1 98.62 334 THR A C 1
ATOM 2630 O O . THR A 1 334 ? -19.578 8.062 13.688 1 98.62 334 THR A O 1
ATOM 2633 N N . VAL A 1 335 ? -18.828 9.773 14.898 1 97.31 335 VAL A N 1
ATOM 2634 C CA . VAL A 1 335 ? -17.422 9.383 14.805 1 97.31 335 VAL A CA 1
ATOM 2635 C C . VAL A 1 335 ? -16.875 9.102 16.203 1 97.31 335 VAL A C 1
ATOM 2637 O O . VAL A 1 335 ? -17.031 9.914 17.125 1 97.31 335 VAL A O 1
ATOM 2640 N N . ALA A 1 336 ? -16.219 7.938 16.328 1 95.38 336 ALA A N 1
ATOM 2641 C CA . ALA A 1 336 ? -15.664 7.57 17.641 1 95.38 336 ALA A CA 1
ATOM 2642 C C . ALA A 1 336 ? -14.391 6.746 17.469 1 95.38 336 ALA A C 1
ATOM 2644 O O . ALA A 1 336 ? -14.203 6.078 16.453 1 95.38 336 ALA A O 1
ATOM 2645 N N . GLN A 1 337 ? -13.547 6.848 18.453 1 91.88 337 GLN A N 1
ATOM 2646 C CA . GLN A 1 337 ? -12.406 5.941 18.5 1 91.88 337 GLN A CA 1
ATOM 2647 C C . GLN A 1 337 ? -12.852 4.512 18.812 1 91.88 337 GLN A C 1
ATOM 2649 O O . GLN A 1 337 ? -13.766 4.301 19.609 1 91.88 337 GLN A O 1
ATOM 2654 N N . ASN A 1 338 ? -12.172 3.602 18.109 1 91.06 338 ASN A N 1
ATOM 2655 C CA . ASN A 1 338 ? -12.469 2.203 18.406 1 91.06 338 ASN A CA 1
ATOM 2656 C C . ASN A 1 338 ? -12.07 1.835 19.828 1 91.06 338 ASN A C 1
ATOM 2658 O O . ASN A 1 338 ? -11.008 2.248 20.297 1 91.06 338 ASN A O 1
ATOM 2662 N N . LYS A 1 339 ? -12.797 1.015 20.469 1 88.62 339 LYS A N 1
ATOM 2663 C CA . LYS A 1 339 ? -12.586 0.68 21.875 1 88.62 339 LYS A CA 1
ATOM 2664 C C . LYS A 1 339 ? -11.359 -0.207 22.047 1 88.62 339 LYS A C 1
ATOM 2666 O O . LYS A 1 339 ? -10.617 -0.064 23.031 1 88.62 339 LYS A O 1
ATOM 2671 N N . LYS A 1 340 ? -11.141 -1.059 21.172 1 85.62 340 LYS A N 1
ATOM 2672 C CA . LYS A 1 340 ? -10.031 -2.006 21.281 1 85.62 340 LYS A CA 1
ATOM 2673 C C . LYS A 1 340 ? -8.727 -1.374 20.812 1 85.62 340 LYS A C 1
ATOM 2675 O O . LYS A 1 340 ? -7.688 -1.532 21.453 1 85.62 340 LYS A O 1
ATOM 2680 N N . ASN A 1 341 ? -8.836 -0.707 19.688 1 85 341 ASN A N 1
ATOM 2681 C CA . ASN A 1 341 ? -7.688 0.014 19.156 1 85 341 ASN A CA 1
ATOM 2682 C C . ASN A 1 341 ? -8 1.494 18.953 1 85 341 ASN A C 1
ATOM 2684 O O . ASN A 1 341 ? -8.586 1.877 17.938 1 85 341 ASN A O 1
ATOM 2688 N N . PRO A 1 342 ? -7.508 2.229 19.797 1 83.94 342 PRO A N 1
ATOM 2689 C CA . PRO A 1 342 ? -7.871 3.646 19.766 1 83.94 342 PRO A CA 1
ATOM 2690 C C . PRO A 1 342 ? -7.363 4.359 18.516 1 83.94 342 PRO A C 1
ATOM 2692 O O . PRO A 1 342 ? -7.758 5.492 18.234 1 83.94 342 PRO A O 1
ATOM 2695 N N . ARG A 1 343 ? -6.547 3.812 17.766 1 83.75 343 ARG A N 1
ATOM 2696 C CA . ARG A 1 343 ? -6.074 4.43 16.531 1 83.75 343 ARG A CA 1
ATOM 2697 C C . ARG A 1 343 ? -7.082 4.23 15.398 1 83.75 343 ARG A C 1
ATOM 2699 O O . ARG A 1 343 ? -7.031 4.934 14.383 1 83.75 343 ARG A O 1
ATOM 2706 N N . ASP A 1 344 ? -7.977 3.26 15.594 1 87.81 344 ASP A N 1
ATOM 2707 C CA . ASP A 1 344 ? -9.031 3.01 14.617 1 87.81 344 ASP A CA 1
ATOM 2708 C C . ASP A 1 344 ? -10.219 3.941 14.844 1 87.81 344 ASP A C 1
ATOM 2710 O O . ASP A 1 344 ? -10.406 4.465 15.945 1 87.81 344 ASP A O 1
ATOM 2714 N N . VAL A 1 345 ? -10.984 4.156 13.789 1 93.44 345 VAL A N 1
ATOM 2715 C CA . VAL A 1 345 ? -12.133 5.047 13.867 1 93.44 345 VAL A CA 1
ATOM 2716 C C . VAL A 1 345 ? -13.398 4.289 13.484 1 93.44 345 VAL A C 1
ATOM 2718 O O . VAL A 1 345 ? -13.43 3.58 12.477 1 93.44 345 VAL A O 1
ATOM 2721 N N . ASP A 1 346 ? -14.383 4.406 14.328 1 96.19 346 ASP A N 1
ATOM 2722 C CA . ASP A 1 346 ? -15.719 3.896 14.023 1 96.19 346 ASP A CA 1
ATOM 2723 C C . ASP A 1 346 ? -16.641 5.016 13.547 1 96.19 346 ASP A C 1
ATOM 2725 O O . ASP A 1 346 ? -16.703 6.078 14.164 1 96.19 346 ASP A O 1
ATOM 2729 N N . ILE A 1 347 ? -17.312 4.746 12.438 1 98 347 ILE A N 1
ATOM 2730 C CA . ILE A 1 347 ? -18.219 5.734 11.875 1 98 347 ILE A CA 1
ATOM 2731 C C . ILE A 1 347 ? -19.625 5.125 11.734 1 98 347 ILE A C 1
ATOM 2733 O O . ILE A 1 347 ? -19.781 4.043 11.172 1 98 347 ILE A O 1
ATOM 2737 N N . THR A 1 348 ? -20.578 5.766 12.312 1 98.69 348 THR A N 1
ATOM 2738 C CA . THR A 1 348 ? -21.984 5.406 12.109 1 98.69 348 THR A CA 1
ATOM 2739 C C . THR A 1 348 ? -22.703 6.477 11.297 1 98.69 348 THR A C 1
ATOM 2741 O O . THR A 1 348 ? -22.719 7.648 11.68 1 98.69 348 THR A O 1
ATOM 2744 N N . LEU A 1 349 ? -23.266 6.055 10.211 1 98.69 349 LEU A N 1
ATOM 2745 C CA . LEU A 1 349 ? -24 6.949 9.32 1 98.69 349 LEU A CA 1
ATOM 2746 C C . LEU A 1 349 ? -25.5 6.641 9.359 1 98.69 349 LEU A C 1
ATOM 2748 O O . LEU A 1 349 ? -25.906 5.527 9.031 1 98.69 349 LEU A O 1
ATOM 2752 N N . LYS A 1 350 ? -26.266 7.547 9.82 1 98.62 350 LYS A N 1
ATOM 2753 C CA . LYS A 1 350 ? -27.719 7.508 9.695 1 98.62 350 LYS A CA 1
ATOM 2754 C C . LYS A 1 350 ? -28.219 8.5 8.648 1 98.62 350 LYS A C 1
ATOM 2756 O O . LYS A 1 350 ? -27.891 9.688 8.711 1 98.62 350 LYS A O 1
ATOM 2761 N N . TYR A 1 351 ? -28.953 8.023 7.637 1 98.56 351 TYR A N 1
ATOM 2762 C CA . TYR A 1 351 ? -29.391 8.945 6.59 1 98.56 351 TYR A CA 1
ATOM 2763 C C . TYR A 1 351 ? -30.797 8.609 6.113 1 98.56 351 TYR A C 1
ATOM 2765 O O . TYR A 1 351 ? -31.234 7.457 6.211 1 98.56 351 TYR A O 1
ATOM 2773 N N . THR A 1 352 ? -31.453 9.625 5.629 1 98.5 352 THR A N 1
ATOM 2774 C CA . THR A 1 352 ? -32.781 9.516 5.086 1 98.5 352 THR A CA 1
ATOM 2775 C C . THR A 1 352 ? -32.938 10.359 3.824 1 98.5 352 THR A C 1
ATOM 2777 O O . THR A 1 352 ? -32.438 11.484 3.758 1 98.5 352 THR A O 1
ATOM 2780 N N . LEU A 1 353 ? -33.5 9.828 2.824 1 98.5 353 LEU A N 1
ATOM 2781 C CA . LEU A 1 353 ? -33.938 10.523 1.625 1 98.5 353 LEU A CA 1
ATOM 2782 C C . LEU A 1 353 ? -35.406 10.297 1.385 1 98.5 353 LEU A C 1
ATOM 2784 O O . LEU A 1 353 ? -35.875 9.156 1.26 1 98.5 353 LEU A O 1
ATOM 2788 N N . ASN A 1 354 ? -36.188 11.305 1.426 1 97.81 354 ASN A N 1
ATOM 2789 C CA . ASN A 1 354 ? -37.594 11.281 1.07 1 97.81 354 ASN A CA 1
ATOM 2790 C C . ASN A 1 354 ? -37.844 12.039 -0.228 1 97.81 354 ASN A C 1
ATOM 2792 O O . ASN A 1 354 ? -38.469 13.102 -0.215 1 97.81 354 ASN A O 1
ATOM 2796 N N . GLY A 1 355 ? -37.375 11.422 -1.294 1 96.75 355 GLY A N 1
ATOM 2797 C CA . GLY A 1 355 ? -37.5 12.078 -2.586 1 96.75 355 GLY A CA 1
ATOM 2798 C C . GLY A 1 355 ? -38.594 11.523 -3.451 1 96.75 355 GLY A C 1
ATOM 2799 O O . GLY A 1 355 ? -39.312 10.617 -3.035 1 96.75 355 GLY A O 1
ATOM 2800 N N . ARG A 1 356 ? -38.781 12.062 -4.594 1 96.69 356 ARG A N 1
ATOM 2801 C CA . ARG A 1 356 ? -39.812 11.68 -5.555 1 96.69 356 ARG A CA 1
ATOM 2802 C C . ARG A 1 356 ? -39.562 10.273 -6.094 1 96.69 356 ARG A C 1
ATOM 2804 O O . ARG A 1 356 ? -40.5 9.523 -6.34 1 96.69 356 ARG A O 1
ATOM 2811 N N . ARG A 1 357 ? -38.281 10 -6.25 1 96.69 357 ARG A N 1
ATOM 2812 C CA . ARG A 1 357 ? -37.906 8.766 -6.934 1 96.69 357 ARG A CA 1
ATOM 2813 C C . ARG A 1 357 ? -37.406 7.719 -5.941 1 96.69 357 ARG A C 1
ATOM 2815 O O . ARG A 1 357 ? -37.406 6.523 -6.242 1 96.69 357 ARG A O 1
ATOM 2822 N N . SER A 1 358 ? -36.969 8.156 -4.809 1 94.94 358 SER A N 1
ATOM 2823 C CA . SER A 1 358 ? -36.375 7.266 -3.812 1 94.94 358 SER A CA 1
ATOM 2824 C C . SER A 1 358 ? -36.781 7.664 -2.4 1 94.94 358 SER A C 1
ATOM 2826 O O . SER A 1 358 ? -36.75 8.844 -2.045 1 94.94 358 SER A O 1
ATOM 2828 N N . VAL A 1 359 ? -37.281 6.711 -1.648 1 97.31 359 VAL A N 1
ATOM 2829 C CA . VAL A 1 359 ? -37.531 6.855 -0.219 1 97.31 359 VAL A CA 1
ATOM 2830 C C . VAL A 1 359 ? -36.719 5.809 0.555 1 97.31 359 VAL A C 1
ATOM 2832 O O . VAL A 1 359 ? -37.031 4.613 0.483 1 97.31 359 VAL A O 1
ATOM 2835 N N . ILE A 1 360 ? -35.75 6.293 1.271 1 97.5 360 ILE A N 1
ATOM 2836 C CA . ILE A 1 360 ? -34.844 5.379 1.947 1 97.5 360 ILE A CA 1
ATOM 2837 C C . ILE A 1 360 ? -34.469 5.938 3.32 1 97.5 360 ILE A C 1
ATOM 2839 O O . ILE A 1 360 ? -34.312 7.148 3.486 1 97.5 360 ILE A O 1
ATOM 2843 N N . SER A 1 361 ? -34.438 5.156 4.297 1 98 361 SER A N 1
ATOM 2844 C CA . SER A 1 361 ? -33.906 5.43 5.629 1 98 361 SER A CA 1
ATOM 2845 C C . SER A 1 361 ? -33.031 4.281 6.129 1 98 361 SER A C 1
ATOM 2847 O O . SER A 1 361 ? -33.5 3.137 6.195 1 98 361 SER A O 1
ATOM 2849 N N . ARG A 1 362 ? -31.75 4.574 6.457 1 98.25 362 ARG A N 1
ATOM 2850 C CA . ARG A 1 362 ? -30.844 3.49 6.82 1 98.25 362 ARG A CA 1
ATOM 2851 C C . ARG A 1 362 ? -29.766 3.975 7.793 1 98.25 362 ARG A C 1
ATOM 2853 O O . ARG A 1 362 ? -29.469 5.168 7.84 1 98.25 362 ARG A O 1
ATOM 2860 N N . THR A 1 363 ? -29.359 3.088 8.664 1 98.62 363 THR A N 1
ATOM 2861 C CA . THR A 1 363 ? -28.156 3.24 9.477 1 98.62 363 THR A CA 1
ATOM 2862 C C . THR A 1 363 ? -27.062 2.285 9 1 98.62 363 THR A C 1
ATOM 2864 O O . THR A 1 363 ? -27.312 1.089 8.836 1 98.62 363 THR A O 1
ATOM 2867 N N . GLN A 1 364 ? -25.922 2.828 8.68 1 98.38 364 GLN A N 1
ATOM 2868 C CA . GLN A 1 364 ? -24.797 2.029 8.219 1 98.38 364 GLN A CA 1
ATOM 2869 C C . GLN A 1 364 ? -23.547 2.293 9.07 1 98.38 364 GLN A C 1
ATOM 2871 O O . GLN A 1 364 ? -23.297 3.432 9.461 1 98.38 364 GLN A O 1
ATOM 2876 N N . GLN A 1 365 ? -22.781 1.25 9.336 1 97.94 365 GLN A N 1
ATOM 2877 C CA . GLN A 1 365 ? -21.562 1.347 10.141 1 97.94 365 GLN A CA 1
ATOM 2878 C C . GLN A 1 365 ? -20.328 1.145 9.281 1 97.94 365 GLN A C 1
ATOM 2880 O O . GLN A 1 365 ? -20.312 0.295 8.391 1 97.94 365 GLN A O 1
ATOM 2885 N N . TYR A 1 366 ? -19.359 1.962 9.531 1 97.06 366 TYR A N 1
ATOM 2886 C CA . TYR A 1 366 ? -18.062 1.848 8.883 1 97.06 366 TYR A CA 1
ATOM 2887 C C . TYR A 1 366 ? -16.953 1.75 9.914 1 97.06 366 TYR A C 1
ATOM 2889 O O . TYR A 1 366 ? -17.062 2.293 11.016 1 97.06 366 TYR A O 1
ATOM 2897 N N . LYS A 1 367 ? -15.883 1.064 9.531 1 93.19 367 LYS A N 1
ATOM 2898 C CA . LYS A 1 367 ? -14.703 0.921 10.375 1 93.19 367 LYS A CA 1
ATOM 2899 C C . LYS A 1 367 ? -13.43 1.256 9.602 1 93.19 367 LYS A C 1
ATOM 2901 O O . LYS A 1 367 ? -13.133 0.629 8.586 1 93.19 367 LYS A O 1
ATOM 2906 N N . MET A 1 368 ? -12.742 2.209 10.062 1 90.38 368 MET A N 1
ATOM 2907 C CA . MET A 1 368 ? -11.414 2.51 9.516 1 90.38 368 MET A CA 1
ATOM 2908 C C . MET A 1 368 ? -10.32 1.856 10.359 1 90.38 368 MET A C 1
ATOM 2910 O O . MET A 1 368 ? -10.133 2.215 11.523 1 90.38 368 MET A O 1
ATOM 2914 N N . ARG A 1 369 ? -9.648 0.894 9.719 1 81.94 369 ARG A N 1
ATOM 2915 C CA . ARG A 1 369 ? -8.625 0.124 10.422 1 81.94 369 ARG A CA 1
ATOM 2916 C C . ARG A 1 369 ? -7.293 0.174 9.688 1 81.94 369 ARG A C 1
ATOM 2918 O O . ARG A 1 369 ? -7.258 0.412 8.477 1 81.94 369 ARG A O 1
ATOM 2925 N N . PHE A 1 370 ? -6.246 -0.085 10.438 1 64.31 370 PHE A N 1
ATOM 2926 C CA . PHE A 1 370 ? -4.883 -0.039 9.922 1 64.31 370 PHE A CA 1
ATOM 2927 C C . PHE A 1 370 ? -4.707 -1.01 8.758 1 64.31 370 PHE A C 1
ATOM 2929 O O . PHE A 1 370 ? -4.082 -0.674 7.75 1 64.31 370 PHE A O 1
ATOM 2936 N N . ALA A 1 371 ? -5.234 -2.215 8.938 1 55.16 371 ALA A N 1
ATOM 2937 C CA . ALA A 1 371 ? -5.023 -3.307 7.992 1 55.16 371 ALA A CA 1
ATOM 2938 C C . ALA A 1 371 ? -5.516 -2.928 6.598 1 55.16 371 ALA A C 1
ATOM 2940 O O . ALA A 1 371 ? -4.977 -3.4 5.594 1 55.16 371 ALA A O 1
ATOM 2941 N N . MET A 1 372 ? -6.531 -2.035 6.523 1 52.91 372 MET A N 1
ATOM 2942 C CA . MET A 1 372 ? -7.109 -1.591 5.258 1 52.91 372 MET A CA 1
ATOM 2943 C C . MET A 1 372 ? -6.039 -0.99 4.352 1 52.91 372 MET A C 1
ATOM 2945 O O . MET A 1 372 ? -6.102 -1.134 3.129 1 52.91 372 MET A O 1
ATOM 2949 N N . PHE A 1 373 ? -5.25 -0.407 5.004 1 54.5 373 PHE A N 1
ATOM 2950 C CA . PHE A 1 373 ? -4.324 0.408 4.227 1 54.5 373 PHE A CA 1
ATOM 2951 C C . PHE A 1 373 ? -3.115 -0.413 3.791 1 54.5 373 PHE A C 1
ATOM 2953 O O . PHE A 1 373 ? -2.469 -0.091 2.791 1 54.5 373 PHE A O 1
ATOM 2960 N N . PHE A 1 374 ? -3.016 -1.522 4.473 1 48.09 374 PHE A N 1
ATOM 2961 C CA . PHE A 1 374 ? -1.946 -2.424 4.059 1 48.09 374 PHE A CA 1
ATOM 2962 C C . PHE A 1 374 ? -2.334 -3.178 2.793 1 48.09 374 PHE A C 1
ATOM 2964 O O . PHE A 1 374 ? -1.503 -3.377 1.903 1 48.09 374 PHE A O 1
ATOM 2971 N N . GLY A 1 375 ? -3.57 -3.715 2.801 1 43.22 375 GLY A N 1
ATOM 2972 C CA . GLY A 1 375 ? -4.023 -4.574 1.718 1 43.22 375 GLY A CA 1
ATOM 2973 C C . GLY A 1 375 ? -4.258 -3.822 0.421 1 43.22 375 GLY A C 1
ATOM 2974 O O . GLY A 1 375 ? -4.02 -4.355 -0.664 1 43.22 375 GLY A O 1
ATOM 2975 N N . ARG A 1 376 ? -4.988 -2.807 0.457 1 43.62 376 ARG A N 1
ATOM 2976 C CA . ARG A 1 376 ? -5.406 -2.076 -0.736 1 43.62 376 ARG A CA 1
ATOM 2977 C C . ARG A 1 376 ? -4.203 -1.466 -1.45 1 43.62 376 ARG A C 1
ATOM 2979 O O . ARG A 1 376 ? -4.215 -1.309 -2.674 1 43.62 376 ARG A O 1
ATOM 2986 N N . PHE A 1 377 ? -3.318 -1.192 -0.748 1 40.84 377 PHE A N 1
ATOM 2987 C CA . PHE A 1 377 ? -2.137 -0.523 -1.278 1 40.84 377 PHE A CA 1
ATOM 2988 C C . PHE A 1 377 ? -1.43 -1.403 -2.303 1 40.84 377 PHE A C 1
ATOM 2990 O O . PHE A 1 377 ? -0.897 -0.903 -3.297 1 40.84 377 PHE A O 1
ATOM 2997 N N . VAL A 1 378 ? -1.493 -2.672 -2.139 1 37.16 378 VAL A N 1
ATOM 2998 C CA . VAL A 1 378 ? -0.9 -3.564 -3.129 1 37.16 378 VAL A CA 1
ATOM 2999 C C . VAL A 1 378 ? -1.644 -3.432 -4.457 1 37.16 378 VAL A C 1
ATOM 3001 O O . VAL A 1 378 ? -1.051 -3.592 -5.523 1 37.16 378 VAL A O 1
ATOM 3004 N N . ALA A 1 379 ? -2.912 -3.305 -4.395 1 33.34 379 ALA A N 1
ATOM 3005 C CA . ALA A 1 379 ? -3.781 -3.395 -5.566 1 33.34 379 ALA A CA 1
ATOM 3006 C C . ALA A 1 379 ? -3.652 -2.15 -6.441 1 33.34 379 ALA A C 1
ATOM 3008 O O . ALA A 1 379 ? -3.871 -2.211 -7.652 1 33.34 379 ALA A O 1
ATOM 3009 N N . GLN A 1 380 ? -3.602 -1.061 -5.988 1 32.09 380 GLN A N 1
ATOM 3010 C CA . GLN A 1 380 ? -3.861 0.151 -6.762 1 32.09 380 GLN A CA 1
ATOM 3011 C C . GLN A 1 380 ? -2.629 0.569 -7.559 1 32.09 380 GLN A C 1
ATOM 3013 O O . GLN A 1 380 ? -2.594 1.662 -8.125 1 32.09 380 GLN A O 1
ATOM 3018 N N . ILE A 1 381 ? -1.626 -0.189 -7.699 1 31.47 381 ILE A N 1
ATOM 3019 C CA . ILE A 1 381 ? -0.503 0.224 -8.531 1 31.47 381 ILE A CA 1
ATOM 3020 C C . ILE A 1 381 ? -1.001 0.563 -9.938 1 31.47 381 ILE A C 1
ATOM 3022 O O . ILE A 1 381 ? -0.202 0.836 -10.836 1 31.47 381 ILE A O 1
ATOM 3026 N N . ASP A 1 382 ? -2.16 0.247 -10.43 1 29.16 382 ASP A N 1
ATOM 3027 C CA . ASP A 1 382 ? -2.436 0.313 -11.859 1 29.16 382 ASP A CA 1
ATOM 3028 C C . ASP A 1 382 ? -2.031 1.667 -12.438 1 29.16 382 ASP A C 1
ATOM 3030 O O . ASP A 1 382 ? -1.486 1.741 -13.539 1 29.16 382 ASP A O 1
ATOM 3034 N N . LYS A 1 383 ? -3.014 2.734 -12.398 1 27.42 383 LYS A N 1
ATOM 3035 C CA . LYS A 1 383 ? -3.322 3.652 -13.492 1 27.42 383 LYS A CA 1
ATOM 3036 C C . LYS A 1 383 ? -2.336 4.816 -13.523 1 27.42 383 LYS A C 1
ATOM 3038 O O . LYS A 1 383 ? -2.578 5.824 -14.195 1 27.42 383 LYS A O 1
ATOM 3043 N N . ALA A 1 384 ? -1.253 4.859 -12.773 1 24.86 384 ALA A N 1
ATOM 3044 C CA . ALA A 1 384 ? -0.624 6.059 -13.328 1 24.86 384 ALA A CA 1
ATOM 3045 C C . ALA A 1 384 ? 0.046 5.758 -14.664 1 24.86 384 ALA A C 1
ATOM 3047 O O . ALA A 1 384 ? 0.681 4.715 -14.828 1 24.86 384 ALA A O 1
ATOM 3048 N N . MET B 1 1 ? 29.375 -28.125 -38.125 1 25.28 1 MET B N 1
ATOM 3049 C CA . MET B 1 1 ? 28.766 -26.797 -38.156 1 25.28 1 MET B CA 1
ATOM 3050 C C . MET B 1 1 ? 27.516 -26.75 -37.312 1 25.28 1 MET B C 1
ATOM 3052 O O . MET B 1 1 ? 26.438 -27.141 -37.75 1 25.28 1 MET B O 1
ATOM 3056 N N . GLN B 1 2 ? 27.562 -27.109 -36 1 25.89 2 GLN B N 1
ATOM 3057 C CA . GLN B 1 2 ? 26.547 -27.5 -35.062 1 25.89 2 GLN B CA 1
ATOM 3058 C C . GLN B 1 2 ? 25.656 -26.312 -34.688 1 25.89 2 GLN B C 1
ATOM 3060 O O . GLN B 1 2 ? 26.141 -25.281 -34.25 1 25.89 2 GLN B O 1
ATOM 3065 N N . ASN B 1 3 ? 24.484 -26.141 -35.438 1 25.78 3 ASN B N 1
ATOM 3066 C CA . ASN B 1 3 ? 23.438 -25.125 -35.406 1 25.78 3 ASN B CA 1
ATOM 3067 C C . ASN B 1 3 ? 22.859 -24.969 -34 1 25.78 3 ASN B C 1
ATOM 3069 O O . ASN B 1 3 ? 22.297 -25.906 -33.438 1 25.78 3 ASN B O 1
ATOM 3073 N N . SER B 1 4 ? 23.484 -24.172 -33.125 1 24.09 4 SER B N 1
ATOM 3074 C CA . SER B 1 4 ? 23.109 -23.844 -31.75 1 24.09 4 SER B CA 1
ATOM 3075 C C . SER B 1 4 ? 21.719 -23.234 -31.672 1 24.09 4 SER B C 1
ATOM 3077 O O . SER B 1 4 ? 21.5 -22.125 -32.156 1 24.09 4 SER B O 1
ATOM 3079 N N . ALA B 1 5 ? 20.656 -24.062 -31.812 1 29.05 5 ALA B N 1
ATOM 3080 C CA . ALA B 1 5 ? 19.234 -23.703 -31.75 1 29.05 5 ALA B CA 1
ATOM 3081 C C . ALA B 1 5 ? 18.953 -22.812 -30.562 1 29.05 5 ALA B C 1
ATOM 3083 O O . ALA B 1 5 ? 19.312 -23.141 -29.422 1 29.05 5 ALA B O 1
ATOM 3084 N N . GLY B 1 6 ? 18.844 -21.469 -30.75 1 28.14 6 GLY B N 1
ATOM 3085 C CA . GLY B 1 6 ? 18.484 -20.391 -29.859 1 28.14 6 GLY B CA 1
ATOM 3086 C C . GLY B 1 6 ? 17.25 -20.688 -29.031 1 28.14 6 GLY B C 1
ATOM 3087 O O . GLY B 1 6 ? 16.453 -21.562 -29.375 1 28.14 6 GLY B O 1
ATOM 3088 N N . PRO B 1 7 ? 17.156 -20.375 -27.703 1 31.25 7 PRO B N 1
ATOM 3089 C CA . PRO B 1 7 ? 16.078 -20.688 -26.766 1 31.25 7 PRO B CA 1
ATOM 3090 C C . PRO B 1 7 ? 14.719 -20.172 -27.234 1 31.25 7 PRO B C 1
ATOM 3092 O O . PRO B 1 7 ? 14.633 -19.078 -27.812 1 31.25 7 PRO B O 1
ATOM 3095 N N . THR B 1 8 ? 13.836 -20.984 -27.75 1 29.83 8 THR B N 1
ATOM 3096 C CA . THR B 1 8 ? 12.484 -20.734 -28.25 1 29.83 8 THR B CA 1
ATOM 3097 C C . THR B 1 8 ? 11.664 -19.953 -27.219 1 29.83 8 THR B C 1
ATOM 3099 O O . THR B 1 8 ? 11.523 -20.391 -26.078 1 29.83 8 THR B O 1
ATOM 3102 N N . LYS B 1 9 ? 11.531 -18.609 -27.359 1 35.06 9 LYS B N 1
ATOM 3103 C CA . LYS B 1 9 ? 10.633 -17.719 -26.641 1 35.06 9 LYS B CA 1
ATOM 3104 C C . LYS B 1 9 ? 9.211 -18.266 -26.609 1 35.06 9 LYS B C 1
ATOM 3106 O O . LYS B 1 9 ? 8.602 -18.484 -27.656 1 35.06 9 LYS B O 1
ATOM 3111 N N . ILE B 1 10 ? 8.844 -18.938 -25.562 1 31.62 10 ILE B N 1
ATOM 3112 C CA . ILE B 1 10 ? 7.465 -19.406 -25.438 1 31.62 10 ILE B CA 1
ATOM 3113 C C . ILE B 1 10 ? 6.508 -18.219 -25.469 1 31.62 10 ILE B C 1
ATOM 3115 O O . ILE B 1 10 ? 6.605 -17.328 -24.641 1 31.62 10 ILE B O 1
ATOM 3119 N N . ARG B 1 11 ? 5.98 -17.859 -26.609 1 39.5 11 ARG B N 1
ATOM 3120 C CA . ARG B 1 11 ? 4.957 -16.828 -26.75 1 39.5 11 ARG B CA 1
ATOM 3121 C C . ARG B 1 11 ? 3.604 -17.328 -26.266 1 39.5 11 ARG B C 1
ATOM 3123 O O . ARG B 1 11 ? 3.078 -18.328 -26.766 1 39.5 11 ARG B O 1
ATOM 3130 N N . PHE B 1 12 ? 3.24 -16.906 -25.109 1 37.16 12 PHE B N 1
ATOM 3131 C CA . PHE B 1 12 ? 1.92 -17.281 -24.609 1 37.16 12 PHE B CA 1
ATOM 3132 C C . PHE B 1 12 ? 0.833 -16.484 -25.328 1 37.16 12 PHE B C 1
ATOM 3134 O O . PHE B 1 12 ? 0.936 -15.266 -25.484 1 37.16 12 PHE B O 1
ATOM 3141 N N . GLU B 1 13 ? 0.051 -17.109 -26.203 1 35 13 GLU B N 1
ATOM 3142 C CA . GLU B 1 13 ? -1.078 -16.469 -26.875 1 35 13 GLU B CA 1
ATOM 3143 C C . GLU B 1 13 ? -2.248 -16.266 -25.922 1 35 13 GLU B C 1
ATOM 3145 O O . GLU B 1 13 ? -2.717 -17.219 -25.281 1 35 13 GLU B O 1
ATOM 3150 N N . TYR B 1 14 ? -2.484 -15.133 -25.391 1 38.03 14 TYR B N 1
ATOM 3151 C CA . TYR B 1 14 ? -3.609 -14.781 -24.531 1 38.03 14 TYR B CA 1
ATOM 3152 C C . TYR B 1 14 ? -4.902 -14.703 -25.328 1 38.03 14 TYR B C 1
ATOM 3154 O O . TYR B 1 14 ? -5 -13.938 -26.297 1 38.03 14 TYR B O 1
ATOM 3162 N N . GLY B 1 15 ? -5.645 -15.805 -25.578 1 29.94 15 GLY B N 1
ATOM 3163 C CA . GLY B 1 15 ? -6.922 -15.812 -26.266 1 29.94 15 GLY B CA 1
ATOM 3164 C C . GLY B 1 15 ? -7.969 -14.945 -25.594 1 29.94 15 GLY B C 1
ATOM 3165 O O . GLY B 1 15 ? -8.102 -14.961 -24.375 1 29.94 15 GLY B O 1
ATOM 3166 N N . ASP B 1 16 ? -8.477 -13.898 -26.203 1 33.78 16 ASP B N 1
ATOM 3167 C CA . ASP B 1 16 ? -9.531 -12.945 -25.875 1 33.78 16 ASP B CA 1
ATOM 3168 C C . ASP B 1 16 ? -10.891 -13.633 -25.812 1 33.78 16 ASP B C 1
ATOM 3170 O O . ASP B 1 16 ? -11.719 -13.469 -26.703 1 33.78 16 ASP B O 1
ATOM 3174 N N . ASP B 1 17 ? -11.125 -14.914 -25.406 1 28.55 17 ASP B N 1
ATOM 3175 C CA . ASP B 1 17 ? -12.508 -15.367 -25.578 1 28.55 17 ASP B CA 1
ATOM 3176 C C . ASP B 1 17 ? -13.43 -14.734 -24.547 1 28.55 17 ASP B C 1
ATOM 3178 O O . ASP B 1 17 ? -13.25 -14.93 -23.344 1 28.55 17 ASP B O 1
ATOM 3182 N N . ASP B 1 18 ? -14.164 -13.648 -24.859 1 28.56 18 ASP B N 1
ATOM 3183 C CA . ASP B 1 18 ? -15.211 -12.922 -24.141 1 28.56 18 ASP B CA 1
ATOM 3184 C C . ASP B 1 18 ? -16.438 -13.812 -23.906 1 28.56 18 ASP B C 1
ATOM 3186 O O . ASP B 1 18 ? -17.328 -13.883 -24.75 1 28.56 18 ASP B O 1
ATOM 3190 N N . GLU B 1 19 ? -16.406 -15.109 -23.531 1 25.25 19 GLU B N 1
ATOM 3191 C CA . GLU B 1 19 ? -17.703 -15.781 -23.484 1 25.25 19 GLU B CA 1
ATOM 3192 C C . GLU B 1 19 ? -18.562 -15.234 -22.344 1 25.25 19 GLU B C 1
ATOM 3194 O O . GLU B 1 19 ? -18.062 -15.008 -21.234 1 25.25 19 GLU B O 1
ATOM 3199 N N . THR B 1 20 ? -19.797 -14.703 -22.703 1 25.3 20 THR B N 1
ATOM 3200 C CA . THR B 1 20 ? -20.938 -14.133 -22 1 25.3 20 THR B CA 1
ATOM 3201 C C . THR B 1 20 ? -21.578 -15.164 -21.062 1 25.3 20 THR B C 1
ATOM 3203 O O . THR B 1 20 ? -22.125 -16.172 -21.516 1 25.3 20 THR B O 1
ATOM 3206 N N . ILE B 1 21 ? -20.969 -15.5 -20 1 23.11 21 ILE B N 1
ATOM 3207 C CA . ILE B 1 21 ? -21.594 -16.453 -19.109 1 23.11 21 ILE B CA 1
ATOM 3208 C C . ILE B 1 21 ? -22.938 -15.914 -18.625 1 23.11 21 ILE B C 1
ATOM 3210 O O . ILE B 1 21 ? -23.031 -14.734 -18.266 1 23.11 21 ILE B O 1
ATOM 3214 N N . GLU B 1 22 ? -24.016 -16.688 -18.906 1 22.61 22 GLU B N 1
ATOM 3215 C CA . GLU B 1 22 ? -25.422 -16.578 -18.562 1 22.61 22 GLU B CA 1
ATOM 3216 C C . GLU B 1 22 ? -25.625 -16.547 -17.047 1 22.61 22 GLU B C 1
ATOM 3218 O O . GLU B 1 22 ? -24.922 -17.234 -16.312 1 22.61 22 GLU B O 1
ATOM 3223 N N . GLU B 1 23 ? -26.453 -15.609 -16.547 1 20.12 23 GLU B N 1
ATOM 3224 C CA . GLU B 1 23 ? -26.844 -15.031 -15.266 1 20.12 23 GLU B CA 1
ATOM 3225 C C . GLU B 1 23 ? -27.719 -16 -14.461 1 20.12 23 GLU B C 1
ATOM 3227 O O . GLU B 1 23 ? -28.891 -16.203 -14.781 1 20.12 23 GLU B O 1
ATOM 3232 N N . VAL B 1 24 ? -27.453 -17.25 -14.164 1 18.22 24 VAL B N 1
ATOM 3233 C CA . VAL B 1 24 ? -28.531 -17.922 -13.445 1 18.22 24 VAL B CA 1
ATOM 3234 C C . VAL B 1 24 ? -28.719 -17.281 -12.07 1 18.22 24 VAL B C 1
ATOM 3236 O O . VAL B 1 24 ? -27.734 -17.031 -11.367 1 18.22 24 VAL B O 1
ATOM 3239 N N . ALA B 1 25 ? -29.984 -16.828 -11.695 1 19.45 25 ALA B N 1
ATOM 3240 C CA . ALA B 1 25 ? -30.594 -16.125 -10.57 1 19.45 25 ALA B CA 1
ATOM 3241 C C . ALA B 1 25 ? -30.625 -17 -9.328 1 19.45 25 ALA B C 1
ATOM 3243 O O . ALA B 1 25 ? -31.406 -16.75 -8.398 1 19.45 25 ALA B O 1
ATOM 3244 N N . THR B 1 26 ? -29.547 -17.766 -8.992 1 18.66 26 THR B N 1
ATOM 3245 C CA . THR B 1 26 ? -29.953 -18.688 -7.941 1 18.66 26 THR B CA 1
ATOM 3246 C C . THR B 1 26 ? -30.344 -17.922 -6.68 1 18.66 26 THR B C 1
ATOM 3248 O O . THR B 1 26 ? -29.891 -16.797 -6.457 1 18.66 26 THR B O 1
ATOM 3251 N N . GLY B 1 27 ? -31.203 -18.641 -5.742 1 19.34 27 GLY B N 1
ATOM 3252 C CA . GLY B 1 27 ? -32.188 -18.484 -4.672 1 19.34 27 GLY B CA 1
ATOM 3253 C C . GLY B 1 27 ? -31.562 -18.047 -3.361 1 19.34 27 GLY B C 1
ATOM 3254 O O . GLY B 1 27 ? -30.344 -18.109 -3.188 1 19.34 27 GLY B O 1
ATOM 3255 N N . SER B 1 28 ? -32.438 -17.609 -2.361 1 19.17 28 SER B N 1
ATOM 3256 C CA . SER B 1 28 ? -32.656 -16.703 -1.243 1 19.17 28 SER B CA 1
ATOM 3257 C C . SER B 1 28 ? -32.062 -17.266 0.052 1 19.17 28 SER B C 1
ATOM 3259 O O . SER B 1 28 ? -32.312 -16.719 1.133 1 19.17 28 SER B O 1
ATOM 3261 N N . SER B 1 29 ? -31.172 -18.297 0.089 1 19.77 29 SER B N 1
ATOM 3262 C CA . SER B 1 29 ? -31.328 -18.844 1.428 1 19.77 29 SER B CA 1
ATOM 3263 C C . SER B 1 29 ? -30.859 -17.875 2.496 1 19.77 29 SER B C 1
ATOM 3265 O O . SER B 1 29 ? -30.016 -17.016 2.229 1 19.77 29 SER B O 1
ATOM 3267 N N . ASN B 1 30 ? -31.594 -17.781 3.662 1 20.56 30 ASN B N 1
ATOM 3268 C CA . ASN B 1 30 ? -31.75 -17.016 4.891 1 20.56 30 ASN B CA 1
ATOM 3269 C C . ASN B 1 30 ? -30.578 -17.234 5.84 1 20.56 30 ASN B C 1
ATOM 3271 O O . ASN B 1 30 ? -30.734 -17.828 6.902 1 20.56 30 ASN B O 1
ATOM 3275 N N . LEU B 1 31 ? -29.359 -17.453 5.367 1 19.56 31 LEU B N 1
ATOM 3276 C CA . LEU B 1 31 ? -28.5 -17.922 6.445 1 19.56 31 LEU B CA 1
ATOM 3277 C C . LEU B 1 31 ? -28.359 -16.859 7.531 1 19.56 31 LEU B C 1
ATOM 3279 O O . LEU B 1 31 ? -28.375 -15.664 7.242 1 19.56 31 LEU B O 1
ATOM 3283 N N . ASP B 1 32 ? -28.531 -17.344 8.82 1 20.3 32 ASP B N 1
ATOM 3284 C CA . ASP B 1 32 ? -28.469 -16.859 10.195 1 20.3 32 ASP B CA 1
ATOM 3285 C C . ASP B 1 32 ? -27.125 -16.234 10.508 1 20.3 32 ASP B C 1
ATOM 3287 O O . ASP B 1 32 ? -26.094 -16.656 9.969 1 20.3 32 ASP B O 1
ATOM 3291 N N . GLU B 1 33 ? -27.156 -15.031 11.078 1 20.64 33 GLU B N 1
ATOM 3292 C CA . GLU B 1 33 ? -26.266 -13.93 11.43 1 20.64 33 GLU B CA 1
ATOM 3293 C C . GLU B 1 33 ? -25.266 -14.359 12.5 1 20.64 33 GLU B C 1
ATOM 3295 O O . GLU B 1 33 ? -25.516 -14.18 13.695 1 20.64 33 GLU B O 1
ATOM 3300 N N . ASP B 1 34 ? -24.703 -15.625 12.547 1 20.88 34 ASP B N 1
ATOM 3301 C CA . ASP B 1 34 ? -23.922 -15.797 13.766 1 20.88 34 ASP B CA 1
ATOM 3302 C C . ASP B 1 34 ? -22.703 -14.883 13.766 1 20.88 34 ASP B C 1
ATOM 3304 O O . ASP B 1 34 ? -21.891 -14.914 12.844 1 20.88 34 ASP B O 1
ATOM 3308 N N . SER B 1 35 ? -22.75 -13.789 14.461 1 21.39 35 SER B N 1
ATOM 3309 C CA . SER B 1 35 ? -21.797 -12.742 14.82 1 21.39 35 SER B CA 1
ATOM 3310 C C . SER B 1 35 ? -20.562 -13.328 15.508 1 21.39 35 SER B C 1
ATOM 3312 O O . SER B 1 35 ? -20.578 -13.555 16.719 1 21.39 35 SER B O 1
ATOM 3314 N N . SER B 1 36 ? -19.984 -14.445 15.086 1 22.42 36 SER B N 1
ATOM 3315 C CA . SER B 1 36 ? -18.891 -14.906 15.922 1 22.42 36 SER B CA 1
ATOM 3316 C C . SER B 1 36 ? -17.812 -13.844 16.047 1 22.42 36 SER B C 1
ATOM 3318 O O . SER B 1 36 ? -17.234 -13.406 15.055 1 22.42 36 SER B O 1
ATOM 3320 N N . MET B 1 37 ? -17.797 -13.016 17.109 1 22.81 37 MET B N 1
ATOM 3321 C CA . MET B 1 37 ? -16.859 -12.078 17.719 1 22.81 37 MET B CA 1
ATOM 3322 C C . MET B 1 37 ? -15.484 -12.719 17.875 1 22.81 37 MET B C 1
ATOM 3324 O O . MET B 1 37 ? -15.352 -13.75 18.531 1 22.81 37 MET B O 1
ATOM 3328 N N . CYS B 1 38 ? -14.68 -12.773 16.844 1 23.31 38 CYS B N 1
ATOM 3329 C CA . CYS B 1 38 ? -13.328 -13.312 16.906 1 23.31 38 CYS B CA 1
ATOM 3330 C C . CYS B 1 38 ? -12.578 -12.773 18.125 1 23.31 38 CYS B C 1
ATOM 3332 O O . CYS B 1 38 ? -12.555 -11.562 18.359 1 23.31 38 CYS B O 1
ATOM 3334 N N . GLU B 1 39 ? -12.398 -13.594 19.141 1 24.25 39 GLU B N 1
ATOM 3335 C CA . GLU B 1 39 ? -11.648 -13.438 20.391 1 24.25 39 GLU B CA 1
ATOM 3336 C C . GLU B 1 39 ? -10.227 -12.961 20.125 1 24.25 39 GLU B C 1
ATOM 3338 O O . GLU B 1 39 ? -9.594 -13.391 19.156 1 24.25 39 GLU B O 1
ATOM 3343 N N . PRO B 1 40 ? -9.805 -11.836 20.719 1 28.05 40 PRO B N 1
ATOM 3344 C CA . PRO B 1 40 ? -8.531 -11.109 20.734 1 28.05 40 PRO B CA 1
ATOM 3345 C C . PRO B 1 40 ? -7.348 -12 21.094 1 28.05 40 PRO B C 1
ATOM 3347 O O . PRO B 1 40 ? -7.215 -12.414 22.25 1 28.05 40 PRO B O 1
ATOM 3350 N N . GLY B 1 41 ? -7.098 -13.18 20.391 1 25.17 41 GLY B N 1
ATOM 3351 C CA . GLY B 1 41 ? -6.07 -14.047 20.938 1 25.17 41 GLY B CA 1
ATOM 3352 C C . GLY B 1 41 ? -4.762 -13.328 21.203 1 25.17 41 GLY B C 1
ATOM 3353 O O . GLY B 1 41 ? -4.582 -12.188 20.781 1 25.17 41 GLY B O 1
ATOM 3354 N N . ASP B 1 42 ? -3.678 -14.156 21.344 1 28.25 42 ASP B N 1
ATOM 3355 C CA . ASP B 1 42 ? -2.473 -14.25 22.172 1 28.25 42 ASP B CA 1
ATOM 3356 C C . ASP B 1 42 ? -1.394 -13.297 21.656 1 28.25 42 ASP B C 1
ATOM 3358 O O . ASP B 1 42 ? -1.463 -12.82 20.516 1 28.25 42 ASP B O 1
ATOM 3362 N N . ALA B 1 43 ? 0.025 -13.43 21.938 1 30.92 43 ALA B N 1
ATOM 3363 C CA . ALA B 1 43 ? 1.282 -12.891 22.453 1 30.92 43 ALA B CA 1
ATOM 3364 C C . ALA B 1 43 ? 2.121 -12.297 21.328 1 30.92 43 ALA B C 1
ATOM 3366 O O . ALA B 1 43 ? 2.344 -11.086 21.281 1 30.92 43 ALA B O 1
ATOM 3367 N N . ASP B 1 44 ? 3.314 -12.625 21.062 1 34.69 44 ASP B N 1
ATOM 3368 C CA . ASP B 1 44 ? 4.562 -12.172 20.453 1 34.69 44 ASP B CA 1
ATOM 3369 C C . ASP B 1 44 ? 4.52 -12.312 18.938 1 34.69 44 ASP B C 1
ATOM 3371 O O . ASP B 1 44 ? 4.75 -13.406 18.406 1 34.69 44 ASP B O 1
ATOM 3375 N N . LYS B 1 45 ? 3.98 -11.352 18.344 1 44.19 45 LYS B N 1
ATOM 3376 C CA . LYS B 1 45 ? 3.838 -11.609 16.922 1 44.19 45 LYS B CA 1
ATOM 3377 C C . LYS B 1 45 ? 5.18 -11.508 16.203 1 44.19 45 LYS B C 1
ATOM 3379 O O . LYS B 1 45 ? 5.898 -10.516 16.359 1 44.19 45 LYS B O 1
ATOM 3384 N N . THR B 1 46 ? 5.801 -12.602 15.719 1 47.78 46 THR B N 1
ATOM 3385 C CA . THR B 1 46 ? 6.973 -12.789 14.867 1 47.78 46 THR B CA 1
ATOM 3386 C C . THR B 1 46 ? 6.719 -12.242 13.469 1 47.78 46 THR B C 1
ATOM 3388 O O . THR B 1 46 ? 5.586 -11.906 13.125 1 47.78 46 THR B O 1
ATOM 3391 N N . SER B 1 47 ? 7.789 -12 12.672 1 48.81 47 SER B N 1
ATOM 3392 C CA . SER B 1 47 ? 7.707 -11.641 11.258 1 48.81 47 SER B CA 1
ATOM 3393 C C . SER B 1 47 ? 6.695 -12.523 10.523 1 48.81 47 SER B C 1
ATOM 3395 O O . SER B 1 47 ? 5.988 -12.047 9.633 1 48.81 47 SER B O 1
ATOM 3397 N N . ALA B 1 48 ? 6.523 -13.664 10.992 1 53.31 48 ALA B N 1
ATOM 3398 C CA . ALA B 1 48 ? 5.57 -14.609 10.414 1 53.31 48 ALA B CA 1
ATOM 3399 C C . ALA B 1 48 ? 4.133 -14.164 10.672 1 53.31 48 ALA B C 1
ATOM 3401 O O . ALA B 1 48 ? 3.271 -14.281 9.797 1 53.31 48 ALA B O 1
ATOM 3402 N N . ASP B 1 49 ? 3.982 -13.57 11.781 1 61.03 49 ASP B N 1
ATOM 3403 C CA . ASP B 1 49 ? 2.645 -13.125 12.164 1 61.03 49 ASP B CA 1
ATOM 3404 C C . ASP B 1 49 ? 2.193 -11.938 11.312 1 61.03 49 ASP B C 1
ATOM 3406 O O . ASP B 1 49 ? 1.042 -11.883 10.883 1 61.03 49 ASP B O 1
ATOM 3410 N N . TYR B 1 50 ? 3.256 -11.25 10.961 1 62.19 50 TYR B N 1
ATOM 3411 C CA . TYR B 1 50 ? 2.924 -10.086 10.141 1 62.19 50 TYR B CA 1
ATOM 3412 C C . TYR B 1 50 ? 2.531 -10.5 8.734 1 62.19 50 TYR B C 1
ATOM 3414 O O . TYR B 1 50 ? 1.612 -9.93 8.141 1 62.19 50 TYR B O 1
ATOM 3422 N N . TYR B 1 51 ? 3.215 -11.578 8.328 1 63.25 51 TYR B N 1
ATOM 3423 C CA . TYR B 1 51 ? 2.947 -12.086 6.992 1 63.25 51 TYR B CA 1
ATOM 3424 C C . TYR B 1 51 ? 1.518 -12.602 6.879 1 63.25 51 TYR B C 1
ATOM 3426 O O . TYR B 1 51 ? 0.766 -12.18 5.996 1 63.25 51 TYR B O 1
ATOM 3434 N N . PHE B 1 52 ? 1.113 -13.352 7.758 1 68.19 52 PHE B N 1
ATOM 3435 C CA . PHE B 1 52 ? -0.209 -13.961 7.664 1 68.19 52 PHE B CA 1
ATOM 3436 C C . PHE B 1 52 ? -1.298 -12.938 7.965 1 68.19 52 PHE B C 1
ATOM 3438 O O . PHE B 1 52 ? -2.391 -13 7.398 1 68.19 52 PHE B O 1
ATOM 3445 N N . ASP B 1 53 ? -0.961 -11.961 8.766 1 69.62 53 ASP B N 1
ATOM 3446 C CA . ASP B 1 53 ? -1.917 -10.898 9.055 1 69.62 53 ASP B CA 1
ATOM 3447 C C . ASP B 1 53 ? -2.188 -10.047 7.816 1 69.62 53 ASP B C 1
ATOM 3449 O O . ASP B 1 53 ? -3.312 -9.586 7.609 1 69.62 53 ASP B O 1
ATOM 3453 N N . SER B 1 54 ? -1.17 -9.945 7.012 1 66.62 54 SER B N 1
ATOM 3454 C CA . SER B 1 54 ? -1.321 -9.148 5.801 1 66.62 54 SER B CA 1
ATOM 3455 C C . SER B 1 54 ? -2.295 -9.797 4.824 1 66.62 54 SER B C 1
ATOM 3457 O O . SER B 1 54 ? -2.957 -9.109 4.043 1 66.62 54 SER B O 1
ATOM 3459 N N . TYR B 1 55 ? -2.432 -11.086 4.969 1 70.62 55 TYR B N 1
ATOM 3460 C CA . TYR B 1 55 ? -3.297 -11.812 4.051 1 70.62 55 TYR B CA 1
ATOM 3461 C C . TYR B 1 55 ? -4.68 -12.023 4.652 1 70.62 55 TYR B C 1
ATOM 3463 O O . TYR B 1 55 ? -5.555 -12.625 4.027 1 70.62 55 TYR B O 1
ATOM 3471 N N . SER B 1 56 ? -4.832 -11.477 5.734 1 77.38 56 SER B N 1
ATOM 3472 C CA . SER B 1 56 ? -6.137 -11.602 6.375 1 77.38 56 SER B CA 1
ATOM 3473 C C . SER B 1 56 ? -7.133 -10.594 5.809 1 77.38 56 SER B C 1
ATOM 3475 O O . SER B 1 56 ? -8.344 -10.805 5.863 1 77.38 56 SER B O 1
ATOM 3477 N N . HIS B 1 57 ? -6.547 -9.578 5.254 1 84.38 57 HIS B N 1
ATOM 3478 C CA . HIS B 1 57 ? -7.41 -8.539 4.703 1 84.38 57 HIS B CA 1
ATOM 3479 C C . HIS B 1 57 ? -7.824 -8.875 3.273 1 84.38 57 HIS B C 1
ATOM 3481 O O . HIS B 1 57 ? -7.008 -9.336 2.479 1 84.38 57 HIS B O 1
ATOM 3487 N N . PHE B 1 58 ? -9.039 -8.586 2.928 1 89.56 58 PHE B N 1
ATOM 3488 C CA . PHE B 1 58 ? -9.562 -8.977 1.627 1 89.56 58 PHE B CA 1
ATOM 3489 C C . PHE B 1 58 ? -8.938 -8.141 0.515 1 89.56 58 PHE B C 1
ATOM 3491 O O . PHE B 1 58 ? -8.961 -8.539 -0.651 1 89.56 58 PHE B O 1
ATOM 3498 N N . GLY B 1 59 ? -8.383 -6.957 0.846 1 86.31 59 GLY B N 1
ATOM 3499 C CA . GLY B 1 59 ? -7.82 -6.062 -0.152 1 86.31 59 GLY B CA 1
ATOM 3500 C C . GLY B 1 59 ? -6.734 -6.707 -0.991 1 86.31 59 GLY B C 1
ATOM 3501 O O . GLY B 1 59 ? -6.688 -6.52 -2.209 1 86.31 59 GLY B O 1
ATOM 3502 N N . ILE B 1 60 ? -5.871 -7.484 -0.39 1 84.69 60 ILE B N 1
ATOM 3503 C CA . ILE B 1 60 ? -4.789 -8.141 -1.112 1 84.69 60 ILE B CA 1
ATOM 3504 C C . ILE B 1 60 ? -5.367 -9.203 -2.047 1 84.69 60 ILE B C 1
ATOM 3506 O O . ILE B 1 60 ? -4.887 -9.383 -3.168 1 84.69 60 ILE B O 1
ATOM 3510 N N . HIS B 1 61 ? -6.379 -9.836 -1.616 1 91.06 61 HIS B N 1
ATOM 3511 C CA . HIS B 1 61 ? -7.02 -10.867 -2.43 1 91.06 61 HIS B CA 1
ATOM 3512 C C . HIS B 1 61 ? -7.773 -10.242 -3.604 1 91.06 61 HIS B C 1
ATOM 3514 O O . HIS B 1 61 ? -7.832 -10.836 -4.688 1 91.06 61 HIS B O 1
ATOM 3520 N N . GLU B 1 62 ? -8.336 -9.086 -3.348 1 91.44 62 GLU B N 1
ATOM 3521 C CA . GLU B 1 62 ? -8.977 -8.375 -4.445 1 91.44 62 GLU B CA 1
ATOM 3522 C C . GLU B 1 62 ? -7.992 -8.086 -5.574 1 91.44 62 GLU B C 1
ATOM 3524 O O . GLU B 1 62 ? -8.289 -8.344 -6.746 1 91.44 62 GLU B O 1
ATOM 3529 N N . GLU B 1 63 ? -6.844 -7.648 -5.176 1 87.5 63 GLU B N 1
ATOM 3530 C CA . GLU B 1 63 ? -5.805 -7.336 -6.152 1 87.5 63 GLU B CA 1
ATOM 3531 C C . GLU B 1 63 ? -5.398 -8.578 -6.941 1 87.5 63 GLU B C 1
ATOM 3533 O O . GLU B 1 63 ? -5.242 -8.516 -8.164 1 87.5 63 GLU B O 1
ATOM 3538 N N . MET B 1 64 ? -5.277 -9.617 -6.277 1 92.19 64 MET B N 1
ATOM 3539 C CA . MET B 1 64 ? -4.848 -10.852 -6.934 1 92.19 64 MET B CA 1
ATOM 3540 C C . MET B 1 64 ? -5.949 -11.398 -7.836 1 92.19 64 MET B C 1
ATOM 3542 O O . MET B 1 64 ? -5.684 -11.812 -8.961 1 92.19 64 MET B O 1
ATOM 3546 N N . LEU B 1 65 ? -7.141 -11.375 -7.336 1 95.88 65 LEU B N 1
ATOM 3547 C CA . LEU B 1 65 ? -8.266 -11.922 -8.086 1 95.88 65 LEU B CA 1
ATOM 3548 C C . LEU B 1 65 ? -8.547 -11.078 -9.328 1 95.88 65 LEU B C 1
ATOM 3550 O O . LEU B 1 65 ? -8.969 -11.602 -10.359 1 95.88 65 LEU B O 1
ATOM 3554 N N . LYS B 1 66 ? -8.219 -9.797 -9.266 1 94 66 LYS B N 1
ATOM 3555 C CA . LYS B 1 66 ? -8.492 -8.906 -10.391 1 94 66 LYS B CA 1
ATOM 3556 C C . LYS B 1 66 ? -7.367 -8.945 -11.414 1 94 66 LYS B C 1
ATOM 3558 O O . LYS B 1 66 ? -7.504 -8.406 -12.516 1 94 66 LYS B O 1
ATOM 3563 N N . ASP B 1 67 ? -6.266 -9.508 -11.047 1 94.81 67 ASP B N 1
ATOM 3564 C CA . ASP B 1 67 ? -5.254 -9.828 -12.047 1 94.81 67 ASP B CA 1
ATOM 3565 C C . ASP B 1 67 ? -5.734 -10.93 -12.992 1 94.81 67 ASP B C 1
ATOM 3567 O O . ASP B 1 67 ? -5.555 -12.117 -12.711 1 94.81 67 ASP B O 1
ATOM 3571 N N . VAL B 1 68 ? -6.199 -10.453 -14.086 1 96.94 68 VAL B N 1
ATOM 3572 C CA . VAL B 1 68 ? -6.867 -11.359 -15.016 1 96.94 68 VAL B CA 1
ATOM 3573 C C . VAL B 1 68 ? -5.848 -12.32 -15.625 1 96.94 68 VAL B C 1
ATOM 3575 O O . VAL B 1 68 ? -6.16 -13.484 -15.875 1 96.94 68 VAL B O 1
ATOM 3578 N N . VAL B 1 69 ? -4.648 -11.891 -15.852 1 97.44 69 VAL B N 1
ATOM 3579 C CA . VAL B 1 69 ? -3.611 -12.758 -16.406 1 97.44 69 VAL B CA 1
ATOM 3580 C C . VAL B 1 69 ? -3.395 -13.953 -15.477 1 97.44 69 VAL B C 1
ATOM 3582 O O . VAL B 1 69 ? -3.445 -15.109 -15.914 1 97.44 69 VAL B O 1
ATOM 3585 N N . ARG B 1 70 ? -3.227 -13.656 -14.266 1 96.31 70 ARG B N 1
ATOM 3586 C CA . ARG B 1 70 ? -2.99 -14.695 -13.266 1 96.31 70 ARG B CA 1
ATOM 3587 C C . ARG B 1 70 ? -4.203 -15.609 -13.133 1 96.31 70 ARG B C 1
ATOM 3589 O O . ARG B 1 70 ? -4.09 -16.828 -13.312 1 96.31 70 ARG B O 1
ATOM 3596 N N . THR B 1 71 ? -5.332 -15.078 -12.828 1 97.94 71 THR B N 1
ATOM 3597 C CA . THR B 1 71 ? -6.488 -15.867 -12.406 1 97.94 71 THR B CA 1
ATOM 3598 C C . THR B 1 71 ? -7.047 -16.672 -13.578 1 97.94 71 THR B C 1
ATOM 3600 O O . THR B 1 71 ? -7.359 -17.859 -13.43 1 97.94 71 THR B O 1
ATOM 3603 N N . LYS B 1 72 ? -7.066 -16.094 -14.727 1 98.12 72 LYS B N 1
ATOM 3604 C CA . LYS B 1 72 ? -7.594 -16.797 -15.883 1 98.12 72 LYS B CA 1
ATOM 3605 C C . LYS B 1 72 ? -6.629 -17.891 -16.359 1 98.12 72 LYS B C 1
ATOM 3607 O O . LYS B 1 72 ? -7.055 -18.938 -16.844 1 98.12 72 LYS B O 1
ATOM 3612 N N . THR B 1 73 ? -5.367 -17.625 -16.203 1 98.38 73 THR B N 1
ATOM 3613 C CA . THR B 1 73 ? -4.418 -18.672 -16.547 1 98.38 73 THR B CA 1
ATOM 3614 C C . THR B 1 73 ? -4.625 -19.906 -15.672 1 98.38 73 THR B C 1
ATOM 3616 O O . THR B 1 73 ? -4.73 -21.031 -16.172 1 98.38 73 THR B O 1
ATOM 3619 N N . TYR B 1 74 ? -4.75 -19.719 -14.391 1 98.56 74 TYR B N 1
ATOM 3620 C CA . TYR B 1 74 ? -5.027 -20.828 -13.492 1 98.56 74 TYR B CA 1
ATOM 3621 C C . TYR B 1 74 ? -6.352 -21.5 -13.844 1 98.56 74 TYR B C 1
ATOM 3623 O O . TYR B 1 74 ? -6.445 -22.734 -13.891 1 98.56 74 TYR B O 1
ATOM 3631 N N . GLN B 1 75 ? -7.332 -20.672 -14.047 1 98.56 75 GLN B N 1
ATOM 3632 C CA . GLN B 1 75 ? -8.641 -21.203 -14.414 1 98.56 75 GLN B CA 1
ATOM 3633 C C . GLN B 1 75 ? -8.562 -22.062 -15.672 1 98.56 75 GLN B C 1
ATOM 3635 O O . GLN B 1 75 ? -9.078 -23.188 -15.703 1 98.56 75 GLN B O 1
ATOM 3640 N N . ASN B 1 76 ? -7.902 -21.531 -16.672 1 98 76 ASN B N 1
ATOM 3641 C CA . ASN B 1 76 ? -7.77 -22.234 -17.938 1 98 76 ASN B CA 1
ATOM 3642 C C . ASN B 1 76 ? -6.977 -23.531 -17.781 1 98 76 ASN B C 1
ATOM 3644 O O . ASN B 1 76 ? -7.32 -24.562 -18.375 1 98 76 ASN B O 1
ATOM 3648 N N . VAL B 1 77 ? -5.941 -23.453 -17.062 1 98.25 77 VAL B N 1
ATOM 3649 C CA . VAL B 1 77 ? -5.141 -24.641 -16.797 1 98.25 77 VAL B CA 1
ATOM 3650 C C . VAL B 1 77 ? -6.027 -25.75 -16.203 1 98.25 77 VAL B C 1
ATOM 3652 O O . VAL B 1 77 ? -5.934 -26.906 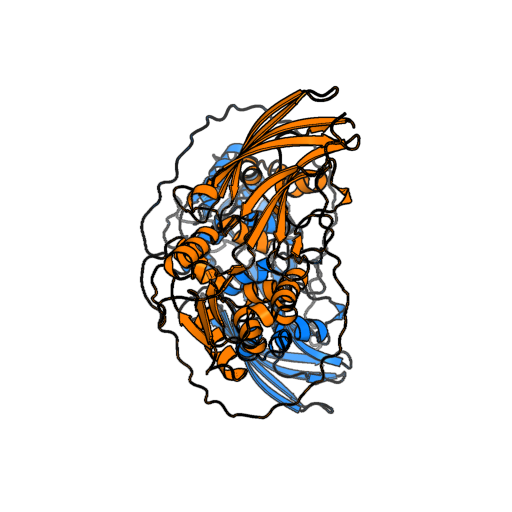-16.609 1 98.25 77 VAL B O 1
ATOM 3655 N N . ILE B 1 78 ? -6.891 -25.391 -15.359 1 98.44 78 ILE B N 1
ATOM 3656 C CA . ILE B 1 78 ? -7.73 -26.359 -14.664 1 98.44 78 ILE B CA 1
ATOM 3657 C C . ILE B 1 78 ? -8.883 -26.781 -15.57 1 98.44 78 ILE B C 1
ATOM 3659 O O . ILE B 1 78 ? -9.086 -27.984 -15.797 1 98.44 78 ILE B O 1
ATOM 3663 N N . TYR B 1 79 ? -9.547 -25.844 -16.172 1 97.94 79 TYR B N 1
ATOM 3664 C CA . TYR B 1 79 ? -10.773 -26.109 -16.922 1 97.94 79 TYR B CA 1
ATOM 3665 C C . TYR B 1 79 ? -10.469 -26.781 -18.25 1 97.94 79 TYR B C 1
ATOM 3667 O O . TYR B 1 79 ? -11.258 -27.594 -18.75 1 97.94 79 TYR B O 1
ATOM 3675 N N . LYS B 1 80 ? -9.383 -26.453 -18.828 1 97.5 80 LYS B N 1
ATOM 3676 C CA . LYS B 1 80 ? -9.062 -27.031 -20.141 1 97.5 80 LYS B CA 1
ATOM 3677 C C . LYS B 1 80 ? -8.289 -28.344 -20 1 97.5 80 LYS B C 1
ATOM 3679 O O . LYS B 1 80 ? -7.973 -29 -20.984 1 97.5 80 LYS B O 1
ATOM 3684 N N . ASN B 1 81 ? -7.984 -28.688 -18.797 1 97.75 81 ASN B N 1
ATOM 3685 C CA . ASN B 1 81 ? -7.281 -29.938 -18.531 1 97.75 81 ASN B CA 1
ATOM 3686 C C . ASN B 1 81 ? -7.984 -30.75 -17.438 1 97.75 81 ASN B C 1
ATOM 3688 O O . ASN B 1 81 ? -7.344 -31.234 -16.516 1 97.75 81 ASN B O 1
ATOM 3692 N N . THR B 1 82 ? -9.258 -30.875 -17.562 1 97.06 82 THR B N 1
ATOM 3693 C CA . THR B 1 82 ? -10.07 -31.547 -16.562 1 97.06 82 THR B CA 1
ATOM 3694 C C . THR B 1 82 ? -9.609 -33 -16.359 1 97.06 82 THR B C 1
ATOM 3696 O O . THR B 1 82 ? -9.781 -33.562 -15.289 1 97.06 82 THR B O 1
ATOM 3699 N N . PHE B 1 83 ? -9.008 -33.594 -17.375 1 96.06 83 PHE B N 1
ATOM 3700 C CA . PHE B 1 83 ? -8.523 -34.969 -17.297 1 96.06 83 PHE B CA 1
ATOM 3701 C C . PHE B 1 83 ? -7.449 -35.094 -16.219 1 96.06 83 PHE B C 1
ATOM 3703 O O . PHE B 1 83 ? -7.242 -36.188 -15.688 1 96.06 83 PHE B O 1
ATOM 3710 N N . LEU B 1 84 ? -6.805 -34.031 -15.898 1 96.31 84 LEU B N 1
ATOM 3711 C CA . LEU B 1 84 ? -5.789 -34.062 -14.852 1 96.31 84 LEU B CA 1
ATOM 3712 C C . LEU B 1 84 ? -6.43 -34 -13.469 1 96.31 84 LEU B C 1
ATOM 3714 O O . LEU B 1 84 ? -5.836 -34.469 -12.492 1 96.31 84 LEU B O 1
ATOM 3718 N N . PHE B 1 85 ? -7.699 -33.5 -13.383 1 97.75 85 PHE B N 1
ATOM 3719 C CA . PHE B 1 85 ? -8.266 -33.156 -12.086 1 97.75 85 PHE B CA 1
ATOM 3720 C C . PHE B 1 85 ? -9.414 -34.094 -11.734 1 97.75 85 PHE B C 1
ATOM 3722 O O . PHE B 1 85 ? -9.703 -34.312 -10.555 1 97.75 85 PHE B O 1
ATOM 3729 N N . LYS B 1 86 ? -10.094 -34.594 -12.727 1 98.19 86 LYS B N 1
ATOM 3730 C CA . LYS B 1 86 ? -11.266 -35.438 -12.5 1 98.19 86 LYS B CA 1
ATOM 3731 C C . LYS B 1 86 ? -10.93 -36.594 -11.586 1 98.19 86 LYS B C 1
ATOM 3733 O O . LYS B 1 86 ? -9.969 -37.344 -11.836 1 98.19 86 LYS B O 1
ATOM 3738 N N . ASP B 1 87 ? -11.688 -36.75 -10.547 1 98.38 87 ASP B N 1
ATOM 3739 C CA . ASP B 1 87 ? -11.617 -37.844 -9.594 1 98.38 87 ASP B CA 1
ATOM 3740 C C . ASP B 1 87 ? -10.281 -37.844 -8.852 1 98.38 87 ASP B C 1
ATOM 3742 O O . ASP B 1 87 ? -9.836 -38.906 -8.375 1 98.38 87 ASP B O 1
ATOM 3746 N N . LYS B 1 88 ? -9.57 -36.75 -8.805 1 98.5 88 LYS B N 1
ATOM 3747 C CA . LYS B 1 88 ? -8.289 -36.656 -8.125 1 98.5 88 LYS B CA 1
ATOM 3748 C C . LYS B 1 88 ? -8.422 -35.875 -6.805 1 98.5 88 LYS B C 1
ATOM 3750 O O . LYS B 1 88 ? -9.367 -35.125 -6.629 1 98.5 88 LYS B O 1
ATOM 3755 N N . ILE B 1 89 ? -7.516 -36.188 -5.887 1 98.88 89 ILE B N 1
ATOM 3756 C CA . ILE B 1 89 ? -7.418 -35.438 -4.641 1 98.88 89 ILE B CA 1
ATOM 3757 C C . ILE B 1 89 ? -6.402 -34.312 -4.789 1 98.88 89 ILE B C 1
ATOM 3759 O O . ILE B 1 89 ? -5.25 -34.531 -5.16 1 98.88 89 ILE B O 1
ATOM 3763 N N . VAL B 1 90 ? -6.871 -33.031 -4.523 1 98.88 90 VAL B N 1
ATOM 3764 C CA . VAL B 1 90 ? -6.051 -31.859 -4.742 1 98.88 90 VAL B CA 1
ATOM 3765 C C . VAL B 1 90 ? -5.738 -31.188 -3.404 1 98.88 90 VAL B C 1
ATOM 3767 O O . VAL B 1 90 ? -6.609 -31.062 -2.543 1 98.88 90 VAL B O 1
ATOM 3770 N N . LEU B 1 91 ? -4.457 -30.828 -3.25 1 98.94 91 LEU B N 1
ATOM 3771 C CA . LEU B 1 91 ? -4.051 -29.969 -2.145 1 98.94 91 LEU B CA 1
ATOM 3772 C C . LEU B 1 91 ? -3.795 -28.547 -2.629 1 98.94 91 LEU B C 1
ATOM 3774 O O . LEU B 1 91 ? -2.922 -28.328 -3.471 1 98.94 91 LEU B O 1
ATOM 3778 N N . ASP B 1 92 ? -4.582 -27.609 -2.141 1 98.81 92 ASP B N 1
ATOM 3779 C CA . ASP B 1 92 ? -4.43 -26.172 -2.4 1 98.81 92 ASP B CA 1
ATOM 3780 C C . ASP B 1 92 ? -3.646 -25.5 -1.282 1 98.81 92 ASP B C 1
ATOM 3782 O O . ASP B 1 92 ? -4.195 -25.219 -0.214 1 98.81 92 ASP B O 1
ATOM 3786 N N . VAL B 1 93 ? -2.322 -25.203 -1.556 1 98.19 93 VAL B N 1
ATOM 3787 C CA . VAL B 1 93 ? -1.43 -24.625 -0.555 1 98.19 93 VAL B CA 1
ATOM 3788 C C . VAL B 1 93 ? -1.525 -23.094 -0.589 1 98.19 93 VAL B C 1
ATOM 3790 O O . VAL B 1 93 ? -1.202 -22.469 -1.602 1 98.19 93 VAL B O 1
ATOM 3793 N N . GLY B 1 94 ? -1.905 -22.5 0.53 1 96.56 94 GLY B N 1
ATOM 3794 C CA . GLY B 1 94 ? -2.184 -21.078 0.535 1 96.56 94 GLY B CA 1
ATOM 3795 C C . GLY B 1 94 ? -3.43 -20.703 -0.248 1 96.56 94 GLY B C 1
ATOM 3796 O O . GLY B 1 94 ? -3.367 -19.906 -1.188 1 96.56 94 GLY B O 1
ATOM 3797 N N . ALA B 1 95 ? -4.512 -21.156 0.226 1 97.81 95 ALA B N 1
ATOM 3798 C CA . ALA B 1 95 ? -5.719 -21.188 -0.596 1 97.81 95 ALA B CA 1
ATOM 3799 C C . ALA B 1 95 ? -6.352 -19.797 -0.697 1 97.81 95 ALA B C 1
ATOM 3801 O O . ALA B 1 95 ? -7.09 -19.516 -1.643 1 97.81 95 ALA B O 1
ATOM 3802 N N . GLY B 1 96 ? -6.059 -18.953 0.277 1 96.25 96 GLY B N 1
ATOM 3803 C CA . GLY B 1 96 ? -6.695 -17.641 0.277 1 96.25 96 GLY B CA 1
ATOM 3804 C C . GLY B 1 96 ? -8.211 -17.719 0.29 1 96.25 96 GLY B C 1
ATOM 3805 O O . GLY B 1 96 ? -8.797 -18.375 1.152 1 96.25 96 GLY B O 1
ATOM 3806 N N . THR B 1 97 ? -8.828 -17.141 -0.731 1 97.62 97 THR B N 1
ATOM 3807 C CA . THR B 1 97 ? -10.281 -17.141 -0.823 1 97.62 97 THR B CA 1
ATOM 3808 C C . THR B 1 97 ? -10.805 -18.5 -1.253 1 97.62 97 THR B C 1
ATOM 3810 O O . THR B 1 97 ? -12.008 -18.766 -1.193 1 97.62 97 THR B O 1
ATOM 3813 N N . GLY B 1 98 ? -9.969 -19.312 -1.707 1 98.56 98 GLY B N 1
ATOM 3814 C CA . GLY B 1 98 ? -10.359 -20.641 -2.174 1 98.56 98 GLY B CA 1
ATOM 3815 C C . GLY B 1 98 ? -10.68 -20.688 -3.656 1 98.56 98 GLY B C 1
ATOM 3816 O O . GLY B 1 98 ? -11.266 -21.656 -4.141 1 98.56 98 GLY B O 1
ATOM 3817 N N . ILE B 1 99 ? -10.25 -19.672 -4.414 1 98.75 99 ILE B N 1
ATOM 3818 C CA . ILE B 1 99 ? -10.648 -19.578 -5.812 1 98.75 99 ILE B CA 1
ATOM 3819 C C . ILE B 1 99 ? -10.078 -20.75 -6.594 1 98.75 99 ILE B C 1
ATOM 3821 O O . ILE B 1 99 ? -10.781 -21.359 -7.414 1 98.75 99 ILE B O 1
ATOM 3825 N N . LEU B 1 100 ? -8.875 -21.125 -6.34 1 98.81 100 LEU B N 1
ATOM 3826 C CA . LEU B 1 100 ? -8.289 -22.266 -7.047 1 98.81 100 LEU B CA 1
ATOM 3827 C C . LEU B 1 100 ? -8.969 -23.562 -6.645 1 98.81 100 LEU B C 1
ATOM 3829 O O . LEU B 1 100 ? -9.195 -24.453 -7.48 1 98.81 100 LEU B O 1
ATOM 3833 N N . SER B 1 101 ? -9.242 -23.672 -5.355 1 98.94 101 SER B N 1
ATOM 3834 C CA . SER B 1 101 ? -9.977 -24.828 -4.863 1 98.94 101 SER B CA 1
ATOM 3835 C C . SER B 1 101 ? -11.32 -24.969 -5.574 1 98.94 101 SER B C 1
ATOM 3837 O O . SER B 1 101 ? -11.711 -26.062 -5.969 1 98.94 101 SER B O 1
ATOM 3839 N N . LEU B 1 102 ? -11.977 -23.844 -5.746 1 98.94 102 LEU B N 1
ATOM 3840 C CA . LEU B 1 102 ? -13.281 -23.828 -6.402 1 98.94 102 LEU B CA 1
ATOM 3841 C C . LEU B 1 102 ? -13.156 -24.234 -7.867 1 98.94 102 LEU B C 1
ATOM 3843 O O . LEU B 1 102 ? -13.977 -25 -8.375 1 98.94 102 LEU B O 1
ATOM 3847 N N . PHE B 1 103 ? -12.141 -23.719 -8.555 1 98.88 103 PHE B N 1
ATOM 3848 C CA . PHE B 1 103 ? -11.891 -24.141 -9.93 1 98.88 103 PHE B CA 1
ATOM 3849 C C . PHE B 1 103 ? -11.703 -25.641 -10.016 1 98.88 103 PHE B C 1
ATOM 3851 O O . PHE B 1 103 ? -12.281 -26.297 -10.891 1 98.88 103 PHE B O 1
ATOM 3858 N N . CYS B 1 104 ? -10.914 -26.203 -9.102 1 98.88 104 CYS B N 1
ATOM 3859 C CA . CYS B 1 104 ? -10.633 -27.641 -9.109 1 98.88 104 CYS B CA 1
ATOM 3860 C C . CYS B 1 104 ? -11.898 -28.453 -8.867 1 98.88 104 CYS B C 1
ATOM 3862 O O . CYS B 1 104 ? -12.133 -29.453 -9.539 1 98.88 104 CYS B O 1
ATOM 3864 N N . ALA B 1 105 ? -12.648 -28.016 -7.883 1 98.81 105 ALA B N 1
ATOM 3865 C CA . ALA B 1 105 ? -13.906 -28.703 -7.582 1 98.81 105 ALA B CA 1
ATOM 3866 C C . ALA B 1 105 ? -14.828 -28.703 -8.797 1 98.81 105 ALA B C 1
ATOM 3868 O O . ALA B 1 105 ? -15.383 -29.75 -9.156 1 98.81 105 ALA B O 1
ATOM 3869 N N . LYS B 1 106 ? -14.953 -27.578 -9.438 1 98.31 106 LYS B N 1
ATOM 3870 C CA . LYS B 1 106 ? -15.805 -27.438 -10.617 1 98.31 106 LYS B CA 1
ATOM 3871 C C . LYS B 1 106 ? -15.297 -28.328 -11.758 1 98.31 106 LYS B C 1
ATOM 3873 O O . LYS B 1 106 ? -16.094 -28.812 -12.57 1 98.31 106 LYS B O 1
ATOM 3878 N N . ALA B 1 107 ? -14.023 -28.578 -11.758 1 98.31 107 ALA B N 1
ATOM 3879 C CA . ALA B 1 107 ? -13.406 -29.359 -12.82 1 98.31 107 ALA B CA 1
ATOM 3880 C C . ALA B 1 107 ? -13.531 -30.859 -12.539 1 98.31 107 ALA B C 1
ATOM 3882 O O . ALA B 1 107 ? -13.078 -31.688 -13.336 1 98.31 107 ALA B O 1
ATOM 3883 N N . GLY B 1 108 ? -14.086 -31.219 -11.398 1 98.38 108 GLY B N 1
ATOM 3884 C CA . GLY B 1 108 ? -14.406 -32.625 -11.172 1 98.38 108 GLY B CA 1
ATOM 3885 C C . GLY B 1 108 ? -13.484 -33.281 -10.172 1 98.38 108 GLY B C 1
ATOM 3886 O O . GLY B 1 108 ? -13.461 -34.5 -10.062 1 98.38 108 GLY B O 1
ATOM 3887 N N . ALA B 1 109 ? -12.719 -32.531 -9.438 1 98.75 109 ALA B N 1
ATOM 3888 C CA . ALA B 1 109 ? -11.875 -33.125 -8.406 1 98.75 109 ALA B CA 1
ATOM 3889 C C . ALA B 1 109 ? -12.703 -33.969 -7.453 1 98.75 109 ALA B C 1
ATOM 3891 O O . ALA B 1 109 ? -13.828 -33.625 -7.102 1 98.75 109 ALA B O 1
ATOM 3892 N N . LYS B 1 110 ? -12.141 -35.094 -7.023 1 98.75 110 LYS B N 1
ATOM 3893 C CA . LYS B 1 110 ? -12.781 -35.938 -6.012 1 98.75 110 LYS B CA 1
ATOM 3894 C C . LYS B 1 110 ? -12.883 -35.188 -4.676 1 98.75 110 LYS B C 1
ATOM 3896 O O . LYS B 1 110 ? -13.914 -35.25 -4.008 1 98.75 110 LYS B O 1
ATOM 3901 N N . HIS B 1 111 ? -11.844 -34.594 -4.316 1 98.88 111 HIS B N 1
ATOM 3902 C CA . HIS B 1 111 ? -11.812 -33.781 -3.105 1 98.88 111 HIS B CA 1
ATOM 3903 C C . HIS B 1 111 ? -10.68 -32.75 -3.152 1 98.88 111 HIS B C 1
ATOM 3905 O O . HIS B 1 111 ? -9.625 -33.031 -3.736 1 98.88 111 HIS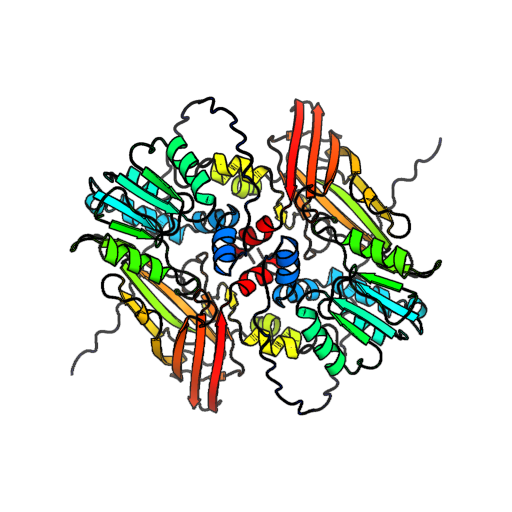 B O 1
ATOM 3911 N N . VAL B 1 112 ? -10.914 -31.609 -2.576 1 98.94 112 VAL B N 1
ATOM 3912 C CA . VAL B 1 112 ? -9.914 -30.562 -2.477 1 98.94 112 VAL B CA 1
ATOM 3913 C C . VAL B 1 112 ? -9.688 -30.203 -1.011 1 98.94 112 VAL B C 1
ATOM 3915 O O . VAL B 1 112 ? -10.633 -29.891 -0.286 1 98.94 112 VAL B O 1
ATOM 3918 N N . TYR B 1 113 ? -8.453 -30.312 -0.576 1 98.94 113 TYR B N 1
ATOM 3919 C CA . TYR B 1 113 ? -8.055 -29.781 0.722 1 98.94 113 TYR B CA 1
ATOM 3920 C C . TYR B 1 113 ? -7.402 -28.422 0.575 1 98.94 113 TYR B C 1
ATOM 3922 O O . TYR B 1 113 ? -6.301 -28.312 0.032 1 98.94 113 TYR B O 1
ATOM 3930 N N . ALA B 1 114 ? -8.102 -27.422 1.057 1 98.88 114 ALA B N 1
ATOM 3931 C CA . ALA B 1 114 ? -7.629 -26.031 0.985 1 98.88 114 ALA B CA 1
ATOM 3932 C C . ALA B 1 114 ? -7.004 -25.609 2.307 1 98.88 114 ALA B C 1
ATOM 3934 O O . ALA B 1 114 ? -7.703 -25.422 3.305 1 98.88 114 ALA B O 1
ATOM 3935 N N . VAL B 1 115 ? -5.691 -25.344 2.285 1 98.38 115 VAL B N 1
ATOM 3936 C CA . VAL B 1 115 ? -5.008 -24.984 3.521 1 98.38 115 VAL B CA 1
ATOM 3937 C C . VAL B 1 115 ? -4.668 -23.484 3.5 1 98.38 115 VAL B C 1
ATOM 3939 O O . VAL B 1 115 ? -4.047 -23 2.553 1 98.38 115 VAL B O 1
ATOM 3942 N N . GLU B 1 116 ? -5.109 -22.812 4.453 1 96.94 116 GLU B N 1
ATOM 3943 C CA . GLU B 1 116 ? -4.887 -21.375 4.617 1 96.94 116 GLU B CA 1
ATOM 3944 C C . GLU B 1 116 ? -4.637 -21.016 6.082 1 96.94 116 GLU B C 1
ATOM 3946 O O . GLU B 1 116 ? -5.434 -21.375 6.953 1 96.94 116 GLU B O 1
ATOM 3951 N N . CYS B 1 117 ? -3.508 -20.281 6.242 1 94 117 CYS B N 1
ATOM 3952 C CA . CYS B 1 117 ? -3.113 -19.969 7.613 1 94 117 CYS B CA 1
ATOM 3953 C C . CYS B 1 117 ? -3.807 -18.719 8.117 1 94 117 CYS B C 1
ATOM 3955 O O . CYS B 1 117 ? -4.129 -18.609 9.297 1 94 117 CYS B O 1
ATOM 3957 N N . SER B 1 118 ? -3.996 -17.734 7.27 1 88.88 118 SER B N 1
ATOM 3958 C CA . SER B 1 118 ? -4.539 -16.453 7.684 1 88.88 118 SER B CA 1
ATOM 3959 C C . SER B 1 118 ? -6.02 -16.562 8.031 1 88.88 118 SER B C 1
ATOM 3961 O O . SER B 1 118 ? -6.633 -17.609 7.836 1 88.88 118 SER B O 1
ATOM 3963 N N . GLN B 1 119 ? -6.539 -15.492 8.484 1 91.88 119 GLN B N 1
ATOM 3964 C CA . GLN B 1 119 ? -7.953 -15.445 8.844 1 91.88 119 GLN B CA 1
ATOM 3965 C C . GLN B 1 119 ? -8.836 -15.578 7.609 1 91.88 119 GLN B C 1
ATOM 3967 O O . GLN B 1 119 ? -10.039 -15.82 7.727 1 91.88 119 GLN B O 1
ATOM 3972 N N . MET B 1 120 ? -8.266 -15.516 6.52 1 93.81 120 MET B N 1
ATOM 3973 C CA . MET B 1 120 ? -9.031 -15.664 5.281 1 93.81 120 MET B CA 1
ATOM 3974 C C . MET B 1 120 ? -9.617 -17.062 5.176 1 93.81 120 MET B C 1
ATOM 3976 O O . MET B 1 120 ? -10.578 -17.297 4.434 1 93.81 120 MET B O 1
ATOM 3980 N N . ALA B 1 121 ? -9.07 -18 5.926 1 97.25 121 ALA B N 1
ATOM 3981 C CA . ALA B 1 121 ? -9.57 -19.359 5.941 1 97.25 121 ALA B CA 1
ATOM 3982 C C . ALA B 1 121 ? -11.055 -19.406 6.305 1 97.25 121 ALA B C 1
ATOM 3984 O O . ALA B 1 121 ? -11.82 -20.172 5.73 1 97.25 121 ALA B O 1
ATOM 3985 N N . ASP B 1 122 ? -11.453 -18.547 7.18 1 97.06 122 ASP B N 1
ATOM 3986 C CA . ASP B 1 122 ? -12.852 -18.516 7.609 1 97.06 122 ASP B CA 1
ATOM 3987 C C . ASP B 1 122 ? -13.758 -18.031 6.488 1 97.06 122 ASP B C 1
ATOM 3989 O O . ASP B 1 122 ? -14.852 -18.562 6.289 1 97.06 122 ASP B O 1
ATOM 3993 N N . MET B 1 123 ? -13.289 -17.062 5.793 1 97 123 MET B N 1
ATOM 3994 C CA . MET B 1 123 ? -14.047 -16.578 4.641 1 97 123 MET B CA 1
ATOM 3995 C C . MET B 1 123 ? -14.117 -17.641 3.551 1 97 123 MET B C 1
ATOM 3997 O O . MET B 1 123 ? -15.148 -17.797 2.891 1 97 123 MET B O 1
ATOM 4001 N N . ALA B 1 124 ? -13.023 -18.344 3.385 1 98.44 124 ALA B N 1
ATOM 4002 C CA . ALA B 1 124 ? -12.992 -19.406 2.389 1 98.44 124 ALA B CA 1
ATOM 4003 C C . ALA B 1 124 ? -14.031 -20.469 2.695 1 98.44 124 ALA B C 1
ATOM 4005 O O . ALA B 1 124 ? -14.703 -20.984 1.788 1 98.44 124 ALA B O 1
ATOM 4006 N N . LYS B 1 125 ? -14.148 -20.781 3.961 1 98.5 125 LYS B N 1
ATOM 4007 C CA . LYS B 1 125 ? -15.156 -21.75 4.367 1 98.5 125 LYS B CA 1
ATOM 4008 C C . LYS B 1 125 ? -16.562 -21.281 3.977 1 98.5 125 LYS B C 1
ATOM 4010 O O . LYS B 1 125 ? -17.344 -22.062 3.426 1 98.5 125 LYS B O 1
ATOM 4015 N N . GLU B 1 126 ? -16.828 -20.047 4.223 1 98.38 126 GLU B N 1
ATOM 4016 C CA . GLU B 1 126 ? -18.125 -19.469 3.879 1 98.38 126 GLU B CA 1
ATOM 4017 C C . GLU B 1 126 ? -18.344 -19.469 2.367 1 98.38 126 GLU B C 1
ATOM 4019 O O . GLU B 1 126 ? -19.453 -19.734 1.892 1 98.38 126 GLU B O 1
ATOM 4024 N N . ILE B 1 127 ? -17.359 -19.172 1.662 1 98.75 127 ILE B N 1
ATOM 4025 C CA . ILE B 1 127 ? -17.422 -19.109 0.207 1 98.75 127 ILE B CA 1
ATOM 4026 C C . ILE B 1 127 ? -17.703 -20.5 -0.358 1 98.75 127 ILE B C 1
ATOM 4028 O O . ILE B 1 127 ? -18.578 -20.672 -1.225 1 98.75 127 ILE B O 1
ATOM 4032 N N . VAL B 1 128 ? -16.969 -21.469 0.144 1 98.81 128 VAL B N 1
ATOM 4033 C CA . VAL B 1 128 ? -17.156 -22.859 -0.29 1 98.81 128 VAL B CA 1
ATOM 4034 C C . VAL B 1 128 ? -18.609 -23.266 -0.064 1 98.81 128 VAL B C 1
ATOM 4036 O O . VAL B 1 128 ? -19.25 -23.844 -0.956 1 98.81 128 VAL B O 1
ATOM 4039 N N . LYS B 1 129 ? -19.094 -22.938 1.085 1 98.69 129 LYS B N 1
ATOM 4040 C CA . LYS B 1 129 ? -20.484 -23.266 1.437 1 98.69 129 LYS B CA 1
ATOM 4041 C C . LYS B 1 129 ? -21.469 -22.547 0.524 1 98.69 129 LYS B C 1
ATOM 4043 O O . LYS B 1 129 ? -22.391 -23.156 -0.004 1 98.69 129 LYS B O 1
ATOM 4048 N N . ALA B 1 130 ? -21.266 -21.281 0.281 1 98.5 130 ALA B N 1
ATOM 4049 C CA . ALA B 1 130 ? -22.156 -20.453 -0.519 1 98.5 130 ALA B CA 1
ATOM 4050 C C . ALA B 1 130 ? -22.234 -20.953 -1.958 1 98.5 130 ALA B C 1
ATOM 4052 O O . ALA B 1 130 ? -23.219 -20.719 -2.652 1 98.5 130 ALA B O 1
ATOM 4053 N N . ASN B 1 131 ? -21.234 -21.672 -2.385 1 98.75 131 ASN B N 1
ATOM 4054 C CA . ASN B 1 131 ? -21.172 -22.109 -3.773 1 98.75 131 ASN B CA 1
ATOM 4055 C C . ASN B 1 131 ? -21.484 -23.594 -3.902 1 98.75 131 ASN B C 1
ATOM 4057 O O . ASN B 1 131 ? -21.344 -24.172 -4.98 1 98.75 131 ASN B O 1
ATOM 4061 N N . GLY B 1 132 ? -21.781 -24.25 -2.801 1 98.38 132 GLY B N 1
ATOM 4062 C CA . GLY B 1 132 ? -22.312 -25.609 -2.836 1 98.38 132 GLY B CA 1
ATOM 4063 C C . GLY B 1 132 ? -21.219 -26.656 -2.932 1 98.38 132 GLY B C 1
ATOM 4064 O O . GLY B 1 132 ? -21.453 -27.766 -3.438 1 98.38 132 GLY B O 1
ATOM 4065 N N . PHE B 1 133 ? -20 -26.344 -2.461 1 98.69 133 PHE B N 1
ATOM 4066 C CA . PHE B 1 133 ? -18.906 -27.297 -2.633 1 98.69 133 PHE B CA 1
ATOM 4067 C C . PHE B 1 133 ? -18.438 -27.828 -1.283 1 98.69 133 PHE B C 1
ATOM 4069 O O . PHE B 1 133 ? -17.312 -28.312 -1.167 1 98.69 133 PHE B O 1
ATOM 4076 N N . SER B 1 134 ? -19.25 -27.781 -0.262 1 98.19 134 SER B N 1
ATOM 4077 C CA . SER B 1 134 ? -18.859 -28.188 1.087 1 98.19 134 SER B CA 1
ATOM 4078 C C . SER B 1 134 ? -18.531 -29.672 1.147 1 98.19 134 SER B C 1
ATOM 4080 O O . SER B 1 134 ? -17.781 -30.109 2.014 1 98.19 134 SER B O 1
ATOM 4082 N N . ASN B 1 135 ? -19.094 -30.422 0.241 1 98.06 135 ASN B N 1
ATOM 4083 C CA . ASN B 1 135 ? -18.844 -31.859 0.233 1 98.06 135 ASN B CA 1
ATOM 4084 C C . ASN B 1 135 ? -17.562 -32.188 -0.516 1 98.06 135 ASN B C 1
ATOM 4086 O O . ASN B 1 135 ? -17.047 -33.312 -0.389 1 98.06 135 ASN B O 1
ATOM 4090 N N . VAL B 1 136 ? -17.094 -31.281 -1.234 1 98.56 136 VAL B N 1
ATOM 4091 C CA . VAL B 1 136 ? -15.961 -31.562 -2.113 1 98.56 136 VAL B CA 1
ATOM 4092 C C . VAL B 1 136 ? -14.719 -30.828 -1.608 1 98.56 136 VAL B C 1
ATOM 4094 O O . VAL B 1 136 ? -13.594 -31.297 -1.802 1 98.56 136 VAL B O 1
ATOM 4097 N N . ILE B 1 137 ? -14.875 -29.688 -0.985 1 98.88 137 ILE B N 1
ATOM 4098 C CA . ILE B 1 137 ? -13.75 -28.891 -0.517 1 98.88 137 ILE B CA 1
ATOM 4099 C C . ILE B 1 137 ? -13.742 -28.859 1.01 1 98.88 137 ILE B C 1
ATOM 4101 O O . ILE B 1 137 ? -14.758 -28.547 1.638 1 98.88 137 ILE B O 1
ATOM 4105 N N . THR B 1 138 ? -12.664 -29.172 1.617 1 98.88 138 THR B N 1
ATOM 4106 C CA . THR B 1 138 ? -12.43 -28.984 3.045 1 98.88 138 THR B CA 1
ATOM 4107 C C . THR B 1 138 ? -11.375 -27.891 3.281 1 98.88 138 THR B C 1
ATOM 4109 O O . THR B 1 138 ? -10.234 -28.031 2.838 1 98.88 138 THR B O 1
ATOM 4112 N N . VAL B 1 139 ? -11.773 -26.875 3.98 1 98.75 139 VAL B N 1
ATOM 4113 C CA . VAL B 1 139 ? -10.844 -25.812 4.328 1 98.75 139 VAL B CA 1
ATOM 4114 C C . VAL B 1 139 ? -10.18 -26.109 5.668 1 98.75 139 VAL B C 1
ATOM 4116 O O . VAL B 1 139 ? -10.867 -26.344 6.668 1 98.75 139 VAL B O 1
ATOM 4119 N N . LEU B 1 140 ? -8.883 -26.141 5.664 1 98.44 140 LEU B N 1
ATOM 4120 C CA . LEU B 1 140 ? -8.086 -26.375 6.863 1 98.44 140 LEU B CA 1
ATOM 4121 C C . LEU B 1 140 ? -7.305 -25.125 7.246 1 98.44 140 LEU B C 1
ATOM 4123 O O . LEU B 1 140 ? -6.441 -24.672 6.492 1 98.44 140 LEU B O 1
ATOM 4127 N N . LYS B 1 141 ? -7.617 -24.578 8.414 1 97.12 141 LYS B N 1
ATOM 4128 C CA . LYS B 1 141 ? -6.922 -23.391 8.883 1 97.12 141 LYS B CA 1
ATOM 4129 C C . LYS B 1 141 ? -5.645 -23.766 9.633 1 97.12 141 LYS B C 1
ATOM 4131 O O . LYS B 1 141 ? -5.691 -24.469 10.641 1 97.12 141 LYS B O 1
ATOM 4136 N N . GLY B 1 142 ? -4.504 -23.297 9.086 1 95.56 142 GLY B N 1
ATOM 4137 C CA . GLY B 1 142 ? -3.223 -23.578 9.711 1 95.56 142 GLY B CA 1
ATOM 4138 C C . GLY B 1 142 ? -2.053 -23.484 8.75 1 95.56 142 GLY B C 1
ATOM 4139 O O . GLY B 1 142 ? -2.242 -23.25 7.559 1 95.56 142 GLY B O 1
ATOM 4140 N N . LYS B 1 143 ? -0.934 -23.625 9.305 1 94.75 143 LYS B N 1
ATOM 4141 C CA . LYS B 1 143 ? 0.285 -23.688 8.508 1 94.75 143 LYS B CA 1
ATOM 4142 C C . LYS B 1 143 ? 0.478 -25.078 7.91 1 94.75 143 LYS B C 1
ATOM 4144 O O . LYS B 1 143 ? 0.267 -26.078 8.594 1 94.75 143 LYS B O 1
ATOM 4149 N N . ILE B 1 144 ? 0.921 -25.062 6.68 1 96.19 144 ILE B N 1
ATOM 4150 C CA . ILE B 1 144 ? 1.146 -26.312 5.977 1 96.19 144 ILE B CA 1
ATOM 4151 C C . ILE B 1 144 ? 2.057 -27.219 6.809 1 96.19 144 ILE B C 1
ATOM 4153 O O . ILE B 1 144 ? 1.829 -28.422 6.898 1 96.19 144 ILE B O 1
ATOM 4157 N N . GLU B 1 145 ? 3.008 -26.625 7.461 1 95 145 GLU B N 1
ATOM 4158 C CA . GLU B 1 145 ? 4.031 -27.359 8.188 1 95 145 GLU B CA 1
ATOM 4159 C C . GLU B 1 145 ? 3.502 -27.875 9.523 1 95 145 GLU B C 1
ATOM 4161 O O . GLU B 1 145 ? 4.145 -28.688 10.18 1 95 145 GLU B O 1
ATOM 4166 N N . GLU B 1 146 ? 2.336 -27.406 9.883 1 95.88 146 GLU B N 1
ATOM 4167 C CA . GLU B 1 146 ? 1.852 -27.719 11.227 1 95.88 146 GLU B CA 1
ATOM 4168 C C . GLU B 1 146 ? 0.557 -28.531 11.172 1 95.88 146 GLU B C 1
ATOM 4170 O O . GLU B 1 146 ? 0.063 -28.984 12.211 1 95.88 146 GLU B O 1
ATOM 4175 N N . ILE B 1 147 ? 0.072 -28.703 10.023 1 96.44 147 ILE B N 1
ATOM 4176 C CA . ILE B 1 147 ? -1.202 -29.406 9.93 1 96.44 147 ILE B CA 1
ATOM 4177 C C . ILE B 1 147 ? -0.968 -30.828 9.438 1 96.44 147 ILE B C 1
ATOM 4179 O O . ILE B 1 147 ? 0.126 -31.172 8.969 1 96.44 147 ILE B O 1
ATOM 4183 N N . ASP B 1 148 ? -2.1 -31.656 9.625 1 96.88 148 ASP B N 1
ATOM 4184 C CA . ASP B 1 148 ? -2.195 -32.969 8.992 1 96.88 148 ASP B CA 1
ATOM 4185 C C . ASP B 1 148 ? -3.428 -33.031 8.094 1 96.88 148 ASP B C 1
ATOM 4187 O O . ASP B 1 148 ? -4.48 -32.5 8.422 1 96.88 148 ASP B O 1
ATOM 4191 N N . LEU B 1 149 ? -3.223 -33.688 6.996 1 97.69 149 LEU B N 1
ATOM 4192 C CA . LEU B 1 149 ? -4.359 -33.938 6.113 1 97.69 149 LEU B CA 1
ATOM 4193 C C . LEU B 1 149 ? -5.121 -35.188 6.543 1 97.69 149 LEU B C 1
ATOM 4195 O O . LEU B 1 149 ? -4.539 -36.094 7.125 1 97.69 149 LEU B O 1
ATOM 4199 N N . PRO B 1 150 ? -6.402 -35.219 6.27 1 97 150 PRO B N 1
ATOM 4200 C CA . PRO B 1 150 ? -7.195 -36.406 6.578 1 97 150 PRO B CA 1
ATOM 4201 C C . PRO B 1 150 ? -6.871 -37.594 5.664 1 97 150 PRO B C 1
ATOM 4203 O O . PRO B 1 150 ? -7.406 -38.688 5.852 1 97 150 PRO B O 1
ATOM 4206 N N . VAL B 1 151 ? -6.062 -37.375 4.676 1 97.81 151 VAL B N 1
ATOM 4207 C CA . VAL B 1 151 ? -5.625 -38.406 3.76 1 97.81 151 VAL B CA 1
ATOM 4208 C C . VAL B 1 151 ? -4.102 -38.531 3.795 1 97.81 151 VAL B C 1
ATOM 4210 O O . VAL B 1 151 ? -3.406 -37.562 4.082 1 97.81 151 VAL B O 1
ATOM 4213 N N . PRO B 1 152 ? -3.619 -39.688 3.416 1 97.12 152 PRO B N 1
ATOM 4214 C CA . PRO B 1 152 ? -2.166 -39.875 3.471 1 97.12 152 PRO B CA 1
ATOM 4215 C C . PRO B 1 152 ? -1.442 -39.219 2.299 1 97.12 152 PRO B C 1
ATOM 4217 O O . PRO B 1 152 ? -0.272 -38.844 2.42 1 97.12 152 PRO B O 1
ATOM 4220 N N . GLN B 1 153 ? -2.164 -39.188 1.126 1 98.25 153 GLN B N 1
ATOM 4221 C CA . GLN B 1 153 ? -1.52 -38.656 -0.063 1 98.25 153 GLN B CA 1
ATOM 4222 C C . GLN B 1 153 ? -2.516 -37.875 -0.923 1 98.25 153 GLN B C 1
ATOM 4224 O O . GLN B 1 153 ? -3.729 -38.031 -0.76 1 98.25 153 GLN B O 1
ATOM 4229 N N . VAL B 1 154 ? -1.96 -37.031 -1.775 1 98.81 154 VAL B N 1
ATOM 4230 C CA . VAL B 1 154 ? -2.752 -36.312 -2.748 1 98.81 154 VAL B CA 1
ATOM 4231 C C . VAL B 1 154 ? -2.166 -36.5 -4.145 1 98.81 154 VAL B C 1
ATOM 4233 O O . VAL B 1 154 ? -1 -36.875 -4.289 1 98.81 154 VAL B O 1
ATOM 4236 N N . ASP B 1 155 ? -2.947 -36.156 -5.16 1 98.69 155 ASP B N 1
ATOM 4237 C CA . ASP B 1 155 ? -2.537 -36.375 -6.547 1 98.69 155 ASP B CA 1
ATOM 4238 C C . ASP B 1 155 ? -1.95 -35.094 -7.137 1 98.69 155 ASP B C 1
ATOM 4240 O O . ASP B 1 155 ? -1.102 -35.156 -8.031 1 98.69 155 ASP B O 1
ATOM 4244 N N . ILE B 1 156 ? -2.475 -34 -6.695 1 98.69 156 ILE B N 1
ATOM 4245 C CA . ILE B 1 156 ? -2.121 -32.719 -7.258 1 98.69 156 ILE B CA 1
ATOM 4246 C C . ILE B 1 156 ? -1.903 -31.703 -6.129 1 98.69 156 ILE B C 1
ATOM 4248 O O . ILE B 1 156 ? -2.662 -31.688 -5.156 1 98.69 156 ILE B O 1
ATOM 4252 N N . ILE B 1 157 ? -0.861 -30.953 -6.262 1 98.69 157 ILE B N 1
ATOM 4253 C CA . ILE B 1 157 ? -0.667 -29.781 -5.422 1 98.69 157 ILE B CA 1
ATOM 4254 C C . ILE B 1 157 ? -0.747 -28.516 -6.277 1 98.69 157 ILE B C 1
ATOM 4256 O O . ILE B 1 157 ? -0.064 -28.406 -7.301 1 98.69 157 ILE B O 1
ATOM 4260 N N . ILE B 1 158 ? -1.618 -27.641 -5.957 1 98.56 158 ILE B N 1
ATOM 4261 C CA . ILE B 1 158 ? -1.743 -26.359 -6.652 1 98.56 158 ILE B CA 1
ATOM 4262 C C . ILE B 1 158 ? -1.489 -25.219 -5.676 1 98.56 158 ILE B C 1
ATOM 4264 O O . ILE B 1 158 ? -1.886 -25.281 -4.512 1 98.56 158 ILE B O 1
ATOM 4268 N N . SER B 1 159 ? -0.75 -24.203 -6.137 1 97.81 159 SER B N 1
ATOM 4269 C CA . SER B 1 159 ? -0.418 -23.062 -5.281 1 97.81 159 SER B CA 1
ATOM 4270 C C . SER B 1 159 ? 0.026 -21.859 -6.109 1 97.81 159 SER B C 1
ATOM 4272 O O . SER B 1 159 ? 0.638 -22.016 -7.168 1 97.81 159 SER B O 1
ATOM 4274 N N . GLU B 1 160 ? -0.381 -20.734 -5.676 1 94.88 160 GLU B N 1
ATOM 4275 C CA . GLU B 1 160 ? 0.283 -19.516 -6.133 1 94.88 160 GLU B CA 1
ATOM 4276 C C . GLU B 1 160 ? 1.45 -19.141 -5.223 1 94.88 160 GLU B C 1
ATOM 4278 O O . GLU B 1 160 ? 1.332 -18.25 -4.383 1 94.88 160 GLU B O 1
ATOM 4283 N N . TRP B 1 161 ? 2.545 -19.766 -5.5 1 93.62 161 TRP B N 1
ATOM 4284 C CA . TRP B 1 161 ? 3.633 -19.656 -4.531 1 93.62 161 TRP B CA 1
ATOM 4285 C C . TRP B 1 161 ? 4.559 -18.5 -4.879 1 93.62 161 TRP B C 1
ATOM 4287 O O . TRP B 1 161 ? 5.355 -18.062 -4.047 1 93.62 161 TRP B O 1
ATOM 4297 N N . MET B 1 162 ? 4.426 -17.922 -6.059 1 94.62 162 MET B N 1
ATOM 4298 C CA . MET B 1 162 ? 5.375 -16.891 -6.488 1 94.62 162 MET B CA 1
ATOM 4299 C C . MET B 1 162 ? 5.129 -15.586 -5.746 1 94.62 162 MET B C 1
ATOM 4301 O O . MET B 1 162 ? 3.98 -15.227 -5.477 1 94.62 162 MET B O 1
ATOM 4305 N N . GLY B 1 163 ? 6.148 -14.914 -5.465 1 91.62 163 GLY B N 1
ATOM 4306 C CA . GLY B 1 163 ? 6.105 -13.547 -4.969 1 91.62 163 GLY B CA 1
ATOM 4307 C C . GLY B 1 163 ? 6.895 -12.578 -5.824 1 91.62 163 GLY B C 1
ATOM 4308 O O . GLY B 1 163 ? 7.312 -12.914 -6.934 1 91.62 163 GLY B O 1
ATOM 4309 N N . TYR B 1 164 ? 6.996 -11.391 -5.297 1 90.38 164 TYR B N 1
ATOM 4310 C CA . TYR B 1 164 ? 7.859 -10.438 -5.98 1 90.38 164 TYR B CA 1
ATOM 4311 C C . TYR B 1 164 ? 9.258 -11.008 -6.195 1 90.38 164 TYR B C 1
ATOM 4313 O O . TYR B 1 164 ? 9.758 -11.766 -5.355 1 90.38 164 TYR B O 1
ATOM 4321 N N . PHE B 1 165 ? 9.812 -10.656 -7.344 1 95.19 165 PHE B N 1
ATOM 4322 C CA . PHE B 1 165 ? 11.133 -11.195 -7.66 1 95.19 165 PHE B CA 1
ATOM 4323 C C . PHE B 1 165 ? 11.109 -12.719 -7.664 1 95.19 165 PHE B C 1
ATOM 4325 O O . PHE B 1 165 ? 12.125 -13.359 -7.375 1 95.19 165 PHE B O 1
ATOM 4332 N N . LEU B 1 166 ? 9.938 -13.305 -7.797 1 95.88 166 LEU B N 1
ATOM 4333 C CA . LEU B 1 166 ? 9.68 -14.742 -7.879 1 95.88 166 LEU B CA 1
ATOM 4334 C C . LEU B 1 166 ? 9.789 -15.383 -6.5 1 95.88 166 LEU B C 1
ATOM 4336 O O . LEU B 1 166 ? 8.914 -16.156 -6.102 1 95.88 166 LEU B O 1
ATOM 4340 N N . LEU B 1 167 ? 10.781 -14.953 -5.758 1 92.88 167 LEU B N 1
ATOM 4341 C CA . LEU B 1 167 ? 11.141 -15.734 -4.578 1 92.88 167 LEU B CA 1
ATOM 4342 C C . LEU B 1 167 ? 10.805 -14.977 -3.301 1 92.88 167 LEU B C 1
ATOM 4344 O O . LEU B 1 167 ? 10.953 -15.508 -2.199 1 92.88 167 LEU B O 1
ATOM 4348 N N . TYR B 1 168 ? 10.391 -13.812 -3.49 1 88 168 TYR B N 1
ATOM 4349 C CA . TYR B 1 168 ? 10.039 -13.078 -2.279 1 88 168 TYR B CA 1
ATOM 4350 C C . TYR B 1 168 ? 8.883 -13.758 -1.552 1 88 168 TYR B C 1
ATOM 4352 O O . TYR B 1 168 ? 7.973 -14.289 -2.184 1 88 168 TYR B O 1
ATOM 4360 N N . GLU B 1 169 ? 8.891 -13.742 -0.22 1 77.5 169 GLU B N 1
ATOM 4361 C CA . GLU B 1 169 ? 7.984 -14.367 0.736 1 77.5 169 GLU B CA 1
ATOM 4362 C C . GLU B 1 169 ? 8.344 -15.836 0.962 1 77.5 169 GLU B C 1
ATOM 4364 O O . GLU B 1 169 ? 7.867 -16.453 1.912 1 77.5 169 GLU B O 1
ATOM 4369 N N . ASN B 1 170 ? 9.07 -16.469 0.113 1 77.38 170 ASN B N 1
ATOM 4370 C CA . ASN B 1 170 ? 9.656 -17.797 0.245 1 77.38 170 ASN B CA 1
ATOM 4371 C C . ASN B 1 170 ? 8.594 -18.859 0.506 1 77.38 170 ASN B C 1
ATOM 4373 O O . ASN B 1 170 ? 8.766 -19.719 1.373 1 77.38 170 ASN B O 1
ATOM 4377 N N . MET B 1 171 ? 7.504 -18.734 -0.215 1 87.31 171 MET B N 1
ATOM 4378 C CA . MET B 1 171 ? 6.438 -19.734 -0.141 1 87.31 171 MET B CA 1
ATOM 4379 C C . MET B 1 171 ? 6.848 -21.031 -0.834 1 87.31 171 MET B C 1
ATOM 4381 O O . MET B 1 171 ? 6.254 -22.078 -0.594 1 87.31 171 MET B O 1
ATOM 4385 N N . LEU B 1 172 ? 7.844 -20.938 -1.608 1 92 172 LEU B N 1
ATOM 4386 C CA . LEU B 1 172 ? 8.297 -22.109 -2.361 1 92 172 LEU B CA 1
ATOM 4387 C C . LEU B 1 172 ? 8.688 -23.234 -1.424 1 92 172 LEU B C 1
ATOM 4389 O O . LEU B 1 172 ? 8.336 -24.406 -1.666 1 92 172 LEU B O 1
ATOM 4393 N N . ASN B 1 173 ? 9.328 -22.938 -0.339 1 91.38 173 ASN B N 1
ATOM 4394 C CA . ASN B 1 173 ? 9.727 -23.953 0.62 1 91.38 173 ASN B CA 1
ATOM 4395 C C . ASN B 1 173 ? 8.516 -24.688 1.196 1 91.38 173 ASN B C 1
ATOM 4397 O O . ASN B 1 173 ? 8.578 -25.891 1.448 1 91.38 173 ASN B O 1
ATOM 4401 N N . THR B 1 174 ? 7.488 -23.984 1.383 1 93.5 174 THR B N 1
ATOM 4402 C CA . THR B 1 174 ? 6.254 -24.562 1.891 1 93.5 174 THR B CA 1
ATOM 4403 C C . THR B 1 174 ? 5.664 -25.547 0.875 1 93.5 174 THR B C 1
ATOM 4405 O O . THR B 1 174 ? 5.203 -26.625 1.24 1 93.5 174 THR B O 1
ATOM 4408 N N . VAL B 1 175 ? 5.699 -25.188 -0.354 1 96.31 175 VAL B N 1
ATOM 4409 C CA . VAL B 1 175 ? 5.18 -26.047 -1.413 1 96.31 175 VAL B CA 1
ATOM 4410 C C . VAL B 1 175 ? 6.035 -27.312 -1.523 1 96.31 175 VAL B C 1
ATOM 4412 O O . VAL B 1 175 ? 5.508 -28.422 -1.674 1 96.31 175 VAL B O 1
ATOM 4415 N N . LEU B 1 176 ? 7.309 -27.141 -1.392 1 96.12 176 LEU B N 1
ATOM 4416 C CA . LEU B 1 176 ? 8.211 -28.281 -1.452 1 96.12 176 LEU B CA 1
ATOM 4417 C C . LEU B 1 176 ? 7.98 -29.219 -0.273 1 96.12 176 LEU B C 1
ATOM 4419 O O . LEU B 1 176 ? 8 -30.453 -0.435 1 96.12 176 LEU B O 1
ATOM 4423 N N . TYR B 1 177 ? 7.793 -28.625 0.858 1 96.19 177 TYR B N 1
ATOM 4424 C CA . TYR B 1 177 ? 7.477 -29.422 2.035 1 96.19 177 TYR B CA 1
ATOM 4425 C C . TYR B 1 177 ? 6.219 -30.25 1.805 1 96.19 177 TYR B C 1
ATOM 4427 O O . TYR B 1 177 ? 6.211 -31.453 2.061 1 96.19 177 TYR B O 1
ATOM 4435 N N . ALA B 1 178 ? 5.188 -29.656 1.306 1 97.81 178 ALA B N 1
ATOM 4436 C CA . ALA B 1 178 ? 3.932 -30.344 1.021 1 97.81 178 ALA B CA 1
ATOM 4437 C C . ALA B 1 178 ? 4.137 -31.453 -0.015 1 97.81 178 ALA B C 1
ATOM 4439 O O . ALA B 1 178 ? 3.607 -32.562 0.131 1 97.81 178 ALA B O 1
ATOM 4440 N N .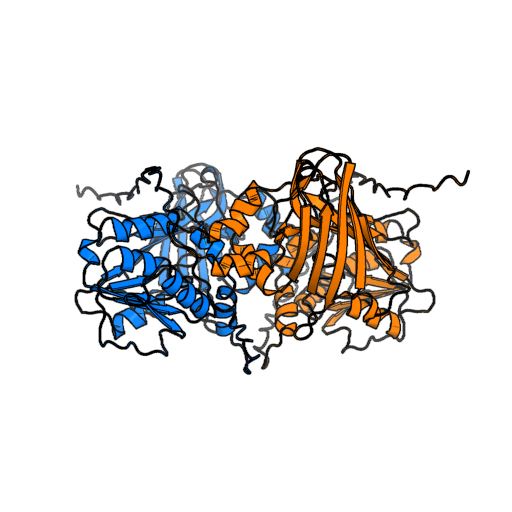 ARG B 1 179 ? 4.863 -31.109 -1.057 1 97.94 179 ARG B N 1
ATOM 4441 C CA . ARG B 1 179 ? 5.172 -32.062 -2.111 1 97.94 179 ARG B CA 1
ATOM 4442 C C . ARG B 1 179 ? 5.84 -33.312 -1.539 1 97.94 179 ARG B C 1
ATOM 4444 O O . ARG B 1 179 ? 5.383 -34.438 -1.78 1 97.94 179 ARG B O 1
ATOM 4451 N N . ASP B 1 180 ? 6.824 -33.125 -0.752 1 97.12 180 ASP B N 1
ATOM 4452 C CA . ASP B 1 180 ? 7.625 -34.219 -0.232 1 97.12 180 ASP B CA 1
ATOM 4453 C C . ASP B 1 180 ? 6.828 -35.062 0.773 1 97.12 180 ASP B C 1
ATOM 4455 O O . ASP B 1 180 ? 7.031 -36.25 0.89 1 97.12 180 ASP B O 1
ATOM 4459 N N . LYS B 1 181 ? 5.941 -34.438 1.414 1 97.44 181 LYS B N 1
ATOM 4460 C CA . LYS B 1 181 ? 5.199 -35.094 2.482 1 97.44 181 LYS B CA 1
ATOM 4461 C C . LYS B 1 181 ? 3.988 -35.844 1.928 1 97.44 181 LYS B C 1
ATOM 4463 O O . LYS B 1 181 ? 3.699 -36.969 2.348 1 97.44 181 LYS B O 1
ATOM 4468 N N . TRP B 1 182 ? 3.305 -35.188 0.95 1 98.44 182 TRP B N 1
ATOM 4469 C CA . TRP B 1 182 ? 1.97 -35.719 0.698 1 98.44 182 TRP B CA 1
ATOM 4470 C C . TRP B 1 182 ? 1.812 -36.125 -0.763 1 98.44 182 TRP B C 1
ATOM 4472 O O . TRP B 1 182 ? 0.91 -36.906 -1.105 1 98.44 182 TRP B O 1
ATOM 4482 N N . LEU B 1 183 ? 2.557 -35.625 -1.705 1 98.44 183 LEU B N 1
ATOM 4483 C CA . LEU B 1 183 ? 2.322 -35.844 -3.127 1 98.44 183 LEU B CA 1
ATOM 4484 C C . LEU B 1 183 ? 2.676 -37.281 -3.508 1 98.44 183 LEU B C 1
ATOM 4486 O O . LEU B 1 183 ? 3.729 -37.781 -3.115 1 98.44 183 LEU B O 1
ATOM 4490 N N . VAL B 1 184 ? 1.863 -37.938 -4.281 1 97.94 184 VAL B N 1
ATOM 4491 C CA . VAL B 1 184 ? 2.141 -39.281 -4.785 1 97.94 184 VAL B CA 1
ATOM 4492 C C . VAL B 1 184 ? 3.307 -39.219 -5.77 1 97.94 184 VAL B C 1
ATOM 4494 O O . VAL B 1 184 ? 3.633 -38.156 -6.305 1 97.94 184 VAL B O 1
ATOM 4497 N N . SER B 1 185 ? 3.994 -40.281 -6.066 1 94.44 185 SER B N 1
ATOM 4498 C CA . SER B 1 185 ? 5.184 -40.375 -6.906 1 94.44 185 SER B CA 1
ATOM 4499 C C . SER B 1 185 ? 4.918 -39.844 -8.305 1 94.44 185 SER B C 1
ATOM 4501 O O . SER B 1 185 ? 5.773 -39.156 -8.883 1 94.44 185 SER B O 1
ATOM 4503 N N . ASN B 1 186 ? 3.785 -40 -8.883 1 93.44 186 ASN B N 1
ATOM 4504 C CA . ASN B 1 186 ? 3.455 -39.5 -10.211 1 93.44 186 ASN B CA 1
ATOM 4505 C C . ASN B 1 186 ? 2.508 -38.312 -10.141 1 93.44 186 ASN B C 1
ATOM 4507 O O . ASN B 1 186 ? 1.822 -38 -11.109 1 93.44 186 ASN B O 1
ATOM 4511 N N . GLY B 1 187 ? 2.529 -37.688 -9.016 1 97.5 187 GLY B N 1
ATOM 4512 C CA . GLY B 1 187 ? 1.667 -36.531 -8.852 1 97.5 187 GLY B CA 1
ATOM 4513 C C . GLY B 1 187 ? 2.215 -35.281 -9.516 1 97.5 187 GLY B C 1
ATOM 4514 O O . GLY B 1 187 ? 3.344 -35.281 -10.008 1 97.5 187 GLY B O 1
ATOM 4515 N N . ILE B 1 188 ? 1.384 -34.281 -9.57 1 96.62 188 ILE B N 1
ATOM 4516 C CA . ILE B 1 188 ? 1.832 -33.062 -10.273 1 96.62 188 ILE B CA 1
ATOM 4517 C C . ILE B 1 188 ? 1.694 -31.859 -9.352 1 96.62 188 ILE B C 1
ATOM 4519 O O . ILE B 1 188 ? 0.819 -31.828 -8.484 1 96.62 188 ILE B O 1
ATOM 4523 N N . VAL B 1 189 ? 2.627 -30.922 -9.516 1 97.62 189 VAL B N 1
ATOM 4524 C CA . VAL B 1 189 ? 2.58 -29.625 -8.852 1 97.62 189 VAL B CA 1
ATOM 4525 C C . VAL B 1 189 ? 2.307 -28.531 -9.883 1 97.62 189 VAL B C 1
ATOM 4527 O O . VAL B 1 189 ? 2.939 -28.5 -10.938 1 97.62 189 VAL B O 1
ATOM 4530 N N . LEU B 1 190 ? 1.329 -27.688 -9.562 1 98 190 LEU B N 1
ATOM 4531 C CA . LEU B 1 190 ? 0.968 -26.609 -10.477 1 98 190 LEU B CA 1
ATOM 4532 C C . LEU B 1 190 ? 1.098 -25.25 -9.789 1 98 190 LEU B C 1
ATOM 4534 O O . LEU B 1 190 ? 0.47 -25.016 -8.75 1 98 190 LEU B O 1
ATOM 4538 N N . PRO B 1 191 ? 1.777 -24.281 -10.469 1 97.94 191 PRO B N 1
ATOM 4539 C CA . PRO B 1 191 ? 2.633 -24.453 -11.648 1 97.94 191 PRO B CA 1
ATOM 4540 C C . PRO B 1 191 ? 3.869 -25.312 -11.359 1 97.94 191 PRO B C 1
ATOM 4542 O O . PRO B 1 191 ? 4.309 -25.391 -10.211 1 97.94 191 PRO B O 1
ATOM 4545 N N . ASP B 1 192 ? 4.41 -25.891 -12.375 1 97.25 192 ASP B N 1
ATOM 4546 C CA . ASP B 1 192 ? 5.516 -26.812 -12.164 1 97.25 192 ASP B CA 1
ATOM 4547 C C . ASP B 1 192 ? 6.852 -26.156 -12.523 1 97.25 192 ASP B C 1
ATOM 4549 O O . ASP B 1 192 ? 7.91 -26.672 -12.148 1 97.25 192 ASP B O 1
ATOM 4553 N N . ASN B 1 193 ? 6.805 -25.062 -13.234 1 97.06 193 ASN B N 1
ATOM 4554 C CA . ASN B 1 193 ? 8.039 -24.391 -13.625 1 97.06 193 ASN B CA 1
ATOM 4555 C C . ASN B 1 193 ? 7.922 -22.875 -13.539 1 97.06 193 ASN B C 1
ATOM 4557 O O . ASN B 1 193 ? 6.871 -22.312 -13.859 1 97.06 193 ASN B O 1
ATOM 4561 N N . ALA B 1 194 ? 8.945 -22.25 -13.109 1 97.31 194 ALA B N 1
ATOM 4562 C CA . ALA B 1 194 ? 9.094 -20.797 -13.141 1 97.31 194 ALA B CA 1
ATOM 4563 C C . ALA B 1 194 ? 10.531 -20.406 -13.469 1 97.31 194 ALA B C 1
ATOM 4565 O O . ALA B 1 194 ? 11.477 -21.078 -13.062 1 97.31 194 ALA B O 1
ATOM 4566 N N . SER B 1 195 ? 10.672 -19.344 -14.242 1 98.25 195 SER B N 1
ATOM 4567 C CA . SER B 1 195 ? 12 -18.906 -14.664 1 98.25 195 SER B CA 1
ATOM 4568 C C . SER B 1 195 ? 12.211 -17.422 -14.352 1 98.25 195 SER B C 1
ATOM 4570 O O . SER B 1 195 ? 11.383 -16.578 -14.703 1 98.25 195 SER B O 1
ATOM 4572 N N . LEU B 1 196 ? 13.336 -17.141 -13.695 1 98.5 196 LEU B N 1
ATOM 4573 C CA . LEU B 1 196 ? 13.719 -15.773 -13.359 1 98.5 196 LEU B CA 1
ATOM 4574 C C . LEU B 1 196 ? 14.617 -15.18 -14.445 1 98.5 196 LEU B C 1
ATOM 4576 O O . LEU B 1 196 ? 15.586 -15.812 -14.859 1 98.5 196 LEU B O 1
ATOM 4580 N N . TYR B 1 197 ? 14.273 -13.969 -14.836 1 98.81 197 TYR B N 1
ATOM 4581 C CA . TYR B 1 197 ? 15.008 -13.281 -15.898 1 98.81 197 TYR B CA 1
ATOM 4582 C C . TYR B 1 197 ? 15.539 -11.938 -15.414 1 98.81 197 TYR B C 1
ATOM 4584 O O . TYR B 1 197 ? 15.07 -11.398 -14.414 1 98.81 197 TYR B O 1
ATOM 4592 N N . LEU B 1 198 ? 16.531 -11.453 -16.156 1 98.88 198 LEU B N 1
ATOM 4593 C CA . LEU B 1 198 ? 17.172 -10.164 -15.883 1 98.88 198 LEU B CA 1
ATOM 4594 C C . LEU B 1 198 ? 17.344 -9.352 -17.156 1 98.88 198 LEU B C 1
ATOM 4596 O O . LEU B 1 198 ? 17.719 -9.898 -18.203 1 98.88 198 LEU B O 1
ATOM 4600 N N . THR B 1 199 ? 17.062 -8.094 -17.109 1 98.88 199 THR B N 1
ATOM 4601 C CA . THR B 1 199 ? 17.344 -7.145 -18.188 1 98.88 199 THR B CA 1
ATOM 4602 C C . THR B 1 199 ? 17.766 -5.797 -17.609 1 98.88 199 THR B C 1
ATOM 4604 O O . THR B 1 199 ? 17.875 -5.637 -16.391 1 98.88 199 THR B O 1
ATOM 4607 N N . ALA B 1 200 ? 18.125 -4.832 -18.469 1 98.88 200 ALA B N 1
ATOM 4608 C CA . ALA B 1 200 ? 18.562 -3.512 -18.031 1 98.88 200 ALA B CA 1
ATOM 4609 C C . ALA B 1 200 ? 17.734 -2.41 -18.688 1 98.88 200 ALA B C 1
ATOM 4611 O O . ALA B 1 200 ? 17.281 -2.555 -19.828 1 98.88 200 ALA B O 1
ATOM 4612 N N . ILE B 1 201 ? 17.578 -1.298 -17.922 1 98.81 201 ILE B N 1
ATOM 4613 C CA . ILE B 1 201 ? 16.672 -0.279 -18.453 1 98.81 201 ILE B CA 1
ATOM 4614 C C . ILE B 1 201 ? 17.312 1.102 -18.297 1 98.81 201 ILE B C 1
ATOM 4616 O O . ILE B 1 201 ? 18.141 1.312 -17.422 1 98.81 201 ILE B O 1
ATOM 4620 N N . GLU B 1 202 ? 16.922 1.983 -19.25 1 98.75 202 GLU B N 1
ATOM 4621 C CA . GLU B 1 202 ? 17.062 3.426 -19.062 1 98.75 202 GLU B CA 1
ATOM 4622 C C . GLU B 1 202 ? 15.914 3.99 -18.234 1 98.75 202 GLU B C 1
ATOM 4624 O O . GLU B 1 202 ? 14.75 3.854 -18.609 1 98.75 202 GLU B O 1
ATOM 4629 N N . ASP B 1 203 ? 16.25 4.539 -17.109 1 97.81 203 ASP B N 1
ATOM 4630 C CA . ASP B 1 203 ? 15.203 5.023 -16.219 1 97.81 203 ASP B CA 1
ATOM 4631 C C . ASP B 1 203 ? 15.695 6.219 -15.398 1 97.81 203 ASP B C 1
ATOM 4633 O O . ASP B 1 203 ? 15.555 6.238 -14.18 1 97.81 203 ASP B O 1
ATOM 4637 N N . ALA B 1 204 ? 16.156 7.195 -16.047 1 97.69 204 ALA B N 1
ATOM 4638 C CA . ALA B 1 204 ? 16.734 8.375 -15.414 1 97.69 204 ALA B CA 1
ATOM 4639 C C . ALA B 1 204 ? 15.695 9.125 -14.602 1 97.69 204 ALA B C 1
ATOM 4641 O O . ALA B 1 204 ? 15.945 9.5 -13.453 1 97.69 204 ALA B O 1
ATOM 4642 N N . GLU B 1 205 ? 14.594 9.344 -15.188 1 95.31 205 GLU B N 1
ATOM 4643 C CA . GLU B 1 205 ? 13.555 10.156 -14.555 1 95.31 205 GLU B CA 1
ATOM 4644 C C . GLU B 1 205 ? 13.086 9.531 -13.242 1 95.31 205 GLU B C 1
ATOM 4646 O O . GLU B 1 205 ? 13 10.211 -12.219 1 95.31 205 GLU B O 1
ATOM 4651 N N . TYR B 1 206 ? 12.812 8.305 -13.266 1 93.56 206 TYR B N 1
ATOM 4652 C CA . TYR B 1 206 ? 12.289 7.641 -12.078 1 93.56 206 TYR B CA 1
ATOM 4653 C C . TYR B 1 206 ? 13.375 7.473 -11.023 1 93.56 206 TYR B C 1
ATOM 4655 O O . TYR B 1 206 ? 13.094 7.531 -9.828 1 93.56 206 TYR B O 1
ATOM 4663 N N . LYS B 1 207 ? 14.57 7.23 -11.43 1 96.69 207 LYS B N 1
ATOM 4664 C CA . LYS B 1 207 ? 15.68 7.195 -10.477 1 96.69 207 LYS B CA 1
ATOM 4665 C C . LYS B 1 207 ? 15.828 8.539 -9.758 1 96.69 207 LYS B C 1
ATOM 4667 O O . LYS B 1 207 ? 16.047 8.578 -8.547 1 96.69 207 LYS B O 1
ATOM 4672 N N . GLU B 1 208 ? 15.758 9.617 -10.531 1 96.75 208 GLU B N 1
ATOM 4673 C CA . GLU B 1 208 ? 15.805 10.961 -9.953 1 96.75 208 GLU B CA 1
ATOM 4674 C C . GLU B 1 208 ? 14.695 11.156 -8.922 1 96.75 208 GLU B C 1
ATOM 4676 O O . GLU B 1 208 ? 14.938 11.688 -7.836 1 96.75 208 GLU B O 1
ATOM 4681 N N . ASP B 1 209 ? 13.602 10.656 -9.273 1 94.88 209 ASP B N 1
ATOM 4682 C CA . ASP B 1 209 ? 12.406 10.875 -8.461 1 94.88 209 ASP B CA 1
ATOM 4683 C C . ASP B 1 209 ? 12.445 10.023 -7.191 1 94.88 209 ASP B C 1
ATOM 4685 O O . ASP B 1 209 ? 12.07 10.492 -6.113 1 94.88 209 ASP B O 1
ATOM 4689 N N . LYS B 1 210 ? 12.922 8.805 -7.293 1 93.62 210 LYS B N 1
ATOM 4690 C CA . LYS B 1 210 ? 12.766 7.859 -6.191 1 93.62 210 LYS B CA 1
ATOM 4691 C C . LYS B 1 210 ? 14.047 7.762 -5.367 1 93.62 210 LYS B C 1
ATOM 4693 O O . LYS B 1 210 ? 14 7.469 -4.168 1 93.62 210 LYS B O 1
ATOM 4698 N N . ILE B 1 211 ? 15.172 8.008 -6.012 1 96.31 211 ILE B N 1
ATOM 4699 C CA . ILE B 1 211 ? 16.438 7.789 -5.332 1 96.31 211 ILE B CA 1
ATOM 4700 C C . ILE B 1 211 ? 17.125 9.125 -5.066 1 96.31 211 ILE B C 1
ATOM 4702 O O . ILE B 1 211 ? 17.375 9.484 -3.914 1 96.31 211 ILE B O 1
ATOM 4706 N N . GLU B 1 212 ? 17.25 9.883 -6.074 1 97.44 212 GLU B N 1
ATOM 4707 C CA . GLU B 1 212 ? 18.031 11.109 -5.965 1 97.44 212 GLU B CA 1
ATOM 4708 C C . GLU B 1 212 ? 17.25 12.219 -5.277 1 97.44 212 GLU B C 1
ATOM 4710 O O . GLU B 1 212 ? 17.812 13.227 -4.855 1 97.44 212 GLU B O 1
ATOM 4715 N N . PHE B 1 213 ? 15.984 12.055 -5.141 1 96.25 213 PHE B N 1
ATOM 4716 C CA . PHE B 1 213 ? 15.102 12.969 -4.422 1 96.25 213 PHE B CA 1
ATOM 4717 C C . PHE B 1 213 ? 15.68 13.312 -3.055 1 96.25 213 PHE B C 1
ATOM 4719 O O . PHE B 1 213 ? 15.625 14.469 -2.625 1 96.25 213 PHE B O 1
ATOM 4726 N N . TRP B 1 214 ? 16.281 12.406 -2.453 1 98 214 TRP B N 1
ATOM 4727 C CA . TRP B 1 214 ? 16.703 12.508 -1.061 1 98 214 TRP B CA 1
ATOM 4728 C C . TRP B 1 214 ? 17.922 13.406 -0.927 1 98 214 TRP B C 1
ATOM 4730 O O . TRP B 1 214 ? 18.266 13.852 0.174 1 98 214 TRP B O 1
ATOM 4740 N N . ASN B 1 215 ? 18.609 13.641 -1.996 1 98 215 ASN B N 1
ATOM 4741 C CA . ASN B 1 215 ? 19.797 14.477 -1.95 1 98 215 ASN B CA 1
ATOM 4742 C C . ASN B 1 215 ? 19.453 15.938 -1.69 1 98 215 ASN B C 1
ATOM 4744 O O . ASN B 1 215 ? 20.297 16.719 -1.234 1 98 215 ASN B O 1
ATOM 4748 N N . ASN B 1 216 ? 18.266 16.312 -2.018 1 98.25 216 ASN B N 1
ATOM 4749 C CA . ASN B 1 216 ? 17.766 17.656 -1.797 1 98.25 216 ASN B CA 1
ATOM 4750 C C . ASN B 1 216 ? 16.25 17.688 -1.598 1 98.25 216 ASN B C 1
ATOM 4752 O O . ASN B 1 216 ? 15.492 17.75 -2.566 1 98.25 216 ASN B O 1
ATOM 4756 N N . VAL B 1 217 ? 15.859 17.719 -0.382 1 98.44 217 VAL B N 1
ATOM 4757 C CA . VAL B 1 217 ? 14.445 17.75 -0.011 1 98.44 217 VAL B CA 1
ATOM 4758 C C . VAL B 1 217 ? 14.086 19.125 0.532 1 98.44 217 VAL B C 1
ATOM 4760 O O . VAL B 1 217 ? 14.328 19.422 1.706 1 98.44 217 VAL B O 1
ATOM 4763 N N . TYR B 1 218 ? 13.484 19.984 -0.324 1 98.12 218 TYR B N 1
ATOM 4764 C CA . TYR B 1 218 ? 13.117 21.344 0.024 1 98.12 218 TYR B CA 1
ATOM 4765 C C . TYR B 1 218 ? 14.32 22.109 0.566 1 98.12 218 TYR B C 1
ATOM 4767 O O . TYR B 1 218 ? 14.203 22.844 1.548 1 98.12 218 TYR B O 1
ATOM 4775 N N . GLY B 1 219 ? 15.508 21.797 0.021 1 98 219 GLY B N 1
ATOM 4776 C CA . GLY B 1 219 ? 16.719 22.531 0.375 1 98 219 GLY B CA 1
ATOM 4777 C C . GLY B 1 219 ? 17.562 21.812 1.408 1 98 219 GLY B C 1
ATOM 4778 O O . GLY B 1 219 ? 18.641 22.297 1.78 1 98 219 GLY B O 1
ATOM 4779 N N . PHE B 1 220 ? 17.172 20.688 1.856 1 98.75 220 PHE B N 1
ATOM 4780 C CA . PHE B 1 220 ? 17.906 20.016 2.918 1 98.75 220 PHE B CA 1
ATOM 4781 C C . PHE B 1 220 ? 18.484 18.703 2.416 1 98.75 220 PHE B C 1
ATOM 4783 O O . PHE B 1 220 ? 17.891 18.031 1.582 1 98.75 220 PHE B O 1
ATOM 4790 N N . ASP B 1 221 ? 19.625 18.359 2.992 1 98.69 221 ASP B N 1
ATOM 4791 C CA . ASP B 1 221 ? 20.344 17.125 2.676 1 98.69 221 ASP B CA 1
ATOM 4792 C C . ASP B 1 221 ? 19.797 15.945 3.484 1 98.69 221 ASP B C 1
ATOM 4794 O O . ASP B 1 221 ? 19.969 15.898 4.703 1 98.69 221 ASP B O 1
ATOM 4798 N N . MET B 1 222 ? 19.156 15.039 2.779 1 98.56 222 MET B N 1
ATOM 4799 C CA . MET B 1 222 ? 18.703 13.797 3.402 1 98.56 222 MET B CA 1
ATOM 4800 C C . MET B 1 222 ? 19.328 12.586 2.713 1 98.56 222 MET B C 1
ATOM 4802 O O . MET B 1 222 ? 18.672 11.555 2.541 1 98.56 222 MET B O 1
ATOM 4806 N N . SER B 1 223 ? 20.578 12.633 2.346 1 97.94 223 SER B N 1
ATOM 4807 C CA . SER B 1 223 ? 21.281 11.609 1.585 1 97.94 223 SER B CA 1
ATOM 4808 C C . SER B 1 223 ? 21.422 10.328 2.396 1 97.94 223 SER B C 1
ATOM 4810 O O . SER B 1 223 ? 21.672 9.258 1.837 1 97.94 223 SER B O 1
ATOM 4812 N N . CYS B 1 224 ? 21.297 10.43 3.703 1 97.25 224 CYS B N 1
ATOM 4813 C CA . CYS B 1 224 ? 21.328 9.219 4.516 1 97.25 224 CYS B CA 1
ATOM 4814 C C . CYS B 1 224 ? 20.188 8.281 4.148 1 97.25 224 CYS B C 1
ATOM 4816 O O . CYS B 1 224 ? 20.328 7.059 4.219 1 97.25 224 CYS B O 1
ATOM 4818 N N . ILE B 1 225 ? 19.047 8.828 3.76 1 96.75 225 ILE B N 1
ATOM 4819 C CA . ILE B 1 225 ? 17.922 8.016 3.326 1 96.75 225 ILE B CA 1
ATOM 4820 C C . ILE B 1 225 ? 18.188 7.469 1.925 1 96.75 225 ILE B C 1
ATOM 4822 O O . ILE B 1 225 ? 17.812 6.34 1.606 1 96.75 225 ILE B O 1
ATOM 4826 N N . ARG B 1 226 ? 18.859 8.266 1.096 1 97.06 226 ARG B N 1
ATOM 4827 C CA . ARG B 1 226 ? 19.25 7.801 -0.234 1 97.06 226 ARG B CA 1
ATOM 4828 C C . ARG B 1 226 ? 20.031 6.496 -0.152 1 97.06 226 ARG B C 1
ATOM 4830 O O . ARG B 1 226 ? 19.812 5.582 -0.948 1 97.06 226 ARG B O 1
ATOM 4837 N N . LYS B 1 227 ? 20.891 6.418 0.816 1 95.81 227 LYS B N 1
ATOM 4838 C CA . LYS B 1 227 ? 21.719 5.238 1.006 1 95.81 227 LYS B CA 1
ATOM 4839 C C . LYS B 1 227 ? 20.875 4.004 1.312 1 95.81 227 LYS B C 1
ATOM 4841 O O . LYS B 1 227 ? 21.219 2.895 0.902 1 95.81 227 LYS B O 1
ATOM 4846 N N . GLN B 1 228 ? 19.812 4.219 1.928 1 92.75 228 GLN B N 1
ATOM 4847 C CA . GLN B 1 228 ? 18.922 3.117 2.25 1 92.75 228 GLN B CA 1
ATOM 4848 C C . GLN B 1 228 ? 17.984 2.805 1.08 1 92.75 228 GLN B C 1
ATOM 4850 O O . GLN B 1 228 ? 17.734 1.637 0.778 1 92.75 228 GLN B O 1
ATOM 4855 N N . SER B 1 229 ? 17.531 3.84 0.443 1 93.12 229 SER B N 1
ATOM 4856 C CA . SER B 1 229 ? 16.547 3.682 -0.613 1 93.12 229 SER B CA 1
ATOM 4857 C C . SER B 1 229 ? 17.125 2.932 -1.809 1 93.12 229 SER B C 1
ATOM 4859 O O . SER B 1 229 ? 16.438 2.123 -2.432 1 93.12 229 SER B O 1
ATOM 4861 N N . ILE B 1 230 ? 18.359 3.117 -2.092 1 95.75 230 ILE B N 1
ATOM 4862 C CA . ILE B 1 230 ? 18.938 2.494 -3.273 1 95.75 230 ILE B CA 1
ATOM 4863 C C . ILE B 1 230 ? 19.141 1.002 -3.023 1 95.75 230 ILE B C 1
ATOM 4865 O O . ILE B 1 230 ? 19.266 0.22 -3.969 1 95.75 230 ILE B O 1
ATOM 4869 N N . MET B 1 231 ? 19.172 0.596 -1.767 1 95.5 231 MET B N 1
ATOM 4870 C CA . MET B 1 231 ? 19.375 -0.803 -1.404 1 95.5 231 MET B CA 1
ATOM 4871 C C . MET B 1 231 ? 18.062 -1.569 -1.427 1 95.5 231 MET B C 1
ATOM 4873 O O . MET B 1 231 ? 18.047 -2.795 -1.301 1 95.5 231 MET B O 1
ATOM 4877 N N . GLU B 1 232 ? 17.031 -0.925 -1.601 1 92 232 GLU B N 1
ATOM 4878 C CA . GLU B 1 232 ? 15.719 -1.573 -1.665 1 92 232 GLU B CA 1
ATOM 4879 C C . GLU B 1 232 ? 15.172 -1.576 -3.09 1 92 232 GLU B C 1
ATOM 4881 O O . GLU B 1 232 ? 14.82 -0.525 -3.627 1 92 232 GLU B O 1
ATOM 4886 N N . PRO B 1 233 ? 15.047 -2.725 -3.625 1 94.44 233 PRO B N 1
ATOM 4887 C CA . PRO B 1 233 ? 14.461 -2.764 -4.965 1 94.44 233 PRO B CA 1
ATOM 4888 C C . PRO B 1 233 ? 13.047 -2.186 -5.004 1 94.44 233 PRO B C 1
ATOM 4890 O O . PRO B 1 233 ? 12.305 -2.283 -4.02 1 94.44 233 PRO B O 1
ATOM 4893 N N . LEU B 1 234 ? 12.719 -1.617 -6.105 1 91.19 234 LEU B N 1
ATOM 4894 C CA . LEU B 1 234 ? 11.367 -1.111 -6.32 1 91.19 234 LEU B CA 1
ATOM 4895 C C . LEU B 1 234 ? 10.555 -2.08 -7.168 1 91.19 234 LEU B C 1
ATOM 4897 O O . LEU B 1 234 ? 11.055 -2.629 -8.148 1 91.19 234 LEU B O 1
ATOM 4901 N N . VAL B 1 235 ? 9.383 -2.352 -6.699 1 90.81 235 VAL B N 1
ATOM 4902 C CA . VAL B 1 235 ? 8.461 -3.174 -7.473 1 90.81 235 VAL B CA 1
ATOM 4903 C C . VAL B 1 235 ? 7.504 -2.279 -8.258 1 90.81 235 VAL B C 1
ATOM 4905 O O . VAL B 1 235 ? 6.719 -1.532 -7.664 1 90.81 235 VAL B O 1
ATOM 4908 N N . ASP B 1 236 ? 7.609 -2.34 -9.57 1 90 236 ASP B N 1
ATOM 4909 C CA . ASP B 1 236 ? 6.789 -1.489 -10.422 1 90 236 ASP B CA 1
ATOM 4910 C C . ASP B 1 236 ? 6.703 -2.051 -11.844 1 90 236 ASP B C 1
ATOM 4912 O O . ASP B 1 236 ? 7.383 -3.023 -12.172 1 90 236 ASP B O 1
ATOM 4916 N N . THR B 1 237 ? 5.773 -1.429 -12.547 1 93.62 237 THR B N 1
ATOM 4917 C CA . THR B 1 237 ? 5.664 -1.786 -13.961 1 93.62 237 THR B CA 1
ATOM 4918 C C . THR B 1 237 ? 6.652 -0.983 -14.797 1 93.62 237 THR B C 1
ATOM 4920 O O . THR B 1 237 ? 6.703 0.245 -14.703 1 93.62 237 THR B O 1
ATOM 4923 N N . VAL B 1 238 ? 7.414 -1.669 -15.578 1 96.56 238 VAL B N 1
ATOM 4924 C CA . VAL B 1 238 ? 8.422 -1.058 -16.438 1 96.56 238 VAL B CA 1
ATOM 4925 C C . VAL B 1 238 ? 7.895 -0.975 -17.875 1 96.56 238 VAL B C 1
ATOM 4927 O O . VAL B 1 238 ? 7.34 -1.946 -18.391 1 96.56 238 VAL B O 1
ATOM 4930 N N . ASP B 1 239 ? 8.016 0.211 -18.438 1 96.94 239 ASP B N 1
ATOM 4931 C CA . ASP B 1 239 ? 7.676 0.359 -19.844 1 96.94 239 ASP B CA 1
ATOM 4932 C C . ASP B 1 239 ? 8.664 -0.4 -20.734 1 96.94 239 ASP B C 1
ATOM 4934 O O . ASP B 1 239 ? 9.875 -0.282 -20.562 1 96.94 239 ASP B O 1
ATOM 4938 N N . GLN B 1 240 ? 8.102 -1.118 -21.656 1 97.62 240 GLN B N 1
ATOM 4939 C CA . GLN B 1 240 ? 8.938 -1.948 -22.516 1 97.62 240 GLN B CA 1
ATOM 4940 C C . GLN B 1 240 ? 9.945 -1.101 -23.297 1 97.62 240 GLN B C 1
ATOM 4942 O O . GLN B 1 240 ? 11.023 -1.576 -23.641 1 97.62 240 GLN B O 1
ATOM 4947 N N . ASN B 1 241 ? 9.625 0.152 -23.547 1 97.75 241 ASN B N 1
ATOM 4948 C CA . ASN B 1 241 ? 10.508 1.026 -24.312 1 97.75 241 ASN B CA 1
ATOM 4949 C C . ASN B 1 241 ? 11.742 1.419 -23.5 1 97.75 241 ASN B C 1
ATOM 4951 O O . ASN B 1 241 ? 12.719 1.93 -24.062 1 97.75 241 ASN B O 1
ATOM 4955 N N . GLN B 1 242 ? 11.711 1.161 -22.203 1 98.38 242 GLN B N 1
ATOM 4956 C CA . GLN B 1 242 ? 12.844 1.49 -21.344 1 98.38 242 GLN B CA 1
ATOM 4957 C C . GLN B 1 242 ? 13.93 0.423 -21.438 1 98.38 242 GLN B C 1
ATOM 4959 O O . GLN B 1 242 ? 15.055 0.638 -20.984 1 98.38 242 GLN B O 1
ATOM 4964 N N . ILE B 1 243 ? 13.633 -0.731 -21.984 1 98.81 243 ILE B N 1
ATOM 4965 C CA . ILE B 1 243 ? 14.57 -1.851 -22.047 1 98.81 243 ILE B CA 1
ATOM 4966 C C . ILE B 1 243 ? 15.695 -1.527 -23.031 1 98.81 243 ILE B C 1
ATOM 4968 O O . ILE B 1 243 ? 15.445 -1.133 -24.172 1 98.81 243 ILE B O 1
ATOM 4972 N N . VAL B 1 244 ? 16.844 -1.777 -22.562 1 98.75 244 VAL B N 1
ATOM 4973 C CA . VAL B 1 244 ? 18.016 -1.403 -23.359 1 98.75 244 VAL B CA 1
ATOM 4974 C C . VAL B 1 244 ? 18.75 -2.66 -23.812 1 98.75 244 VAL B C 1
ATOM 4976 O O . VAL B 1 244 ? 19.422 -2.643 -24.844 1 98.75 244 VAL B O 1
ATOM 4979 N N . THR B 1 245 ? 18.609 -3.748 -23.125 1 98.88 245 THR B N 1
ATOM 4980 C CA . THR B 1 245 ? 19.406 -4.941 -23.406 1 98.88 245 THR B CA 1
ATOM 4981 C C . THR B 1 245 ? 18.5 -6.129 -23.734 1 98.88 245 THR B C 1
ATOM 4983 O O . THR B 1 245 ? 17.266 -6.016 -23.672 1 98.88 245 THR B O 1
ATOM 4986 N N . ASN B 1 246 ? 19.203 -7.262 -24.062 1 98.56 246 ASN B N 1
ATOM 4987 C CA . ASN B 1 246 ? 18.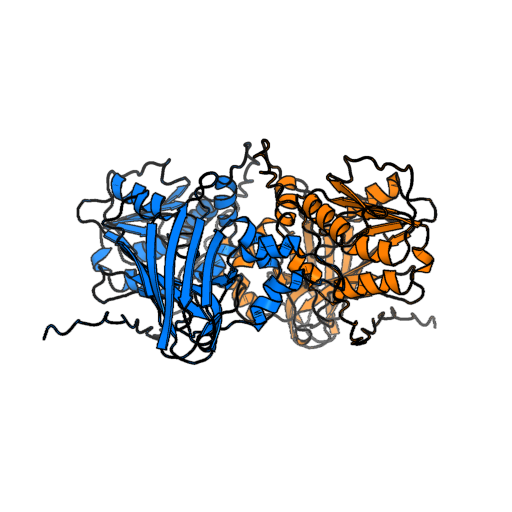484 -8.539 -24.094 1 98.56 246 ASN B CA 1
ATOM 4988 C C . ASN B 1 246 ? 18 -8.938 -22.703 1 98.56 246 ASN B C 1
ATOM 4990 O O . ASN B 1 246 ? 18.25 -8.234 -21.719 1 98.56 246 ASN B O 1
ATOM 4994 N N . CYS B 1 247 ? 17.266 -10 -22.703 1 98.31 247 CYS B N 1
ATOM 4995 C CA . CYS B 1 247 ? 16.797 -10.609 -21.469 1 98.31 247 CYS B CA 1
ATOM 4996 C C . CYS B 1 247 ? 17.578 -11.883 -21.156 1 98.31 247 CYS B C 1
ATOM 4998 O O . CYS B 1 247 ? 17.609 -12.805 -21.984 1 98.31 247 CYS B O 1
ATOM 5000 N N . GLN B 1 248 ? 18.156 -11.914 -20.016 1 98.38 248 GLN B N 1
ATOM 5001 C CA . GLN B 1 248 ? 18.984 -13.047 -19.609 1 98.38 248 GLN B CA 1
ATOM 5002 C C . GLN B 1 248 ? 18.234 -13.953 -18.625 1 98.38 248 GLN B C 1
ATOM 5004 O O . GLN B 1 248 ? 17.734 -13.492 -17.594 1 98.38 248 GLN B O 1
ATOM 5009 N N . LEU B 1 249 ? 18.141 -15.266 -18.953 1 98.69 249 LEU B N 1
ATOM 5010 C CA . LEU B 1 249 ? 17.656 -16.25 -18 1 98.69 249 LEU B CA 1
ATOM 5011 C C . LEU B 1 249 ? 18.656 -16.453 -16.859 1 98.69 249 LEU B C 1
ATOM 5013 O O . LEU B 1 249 ? 19.828 -16.734 -17.109 1 98.69 249 LEU B O 1
ATOM 5017 N N . LEU B 1 250 ? 18.172 -16.266 -15.664 1 98.31 250 LEU B N 1
ATOM 5018 C CA . LEU B 1 250 ? 19.047 -16.469 -14.508 1 98.31 250 LEU B CA 1
ATOM 5019 C C . LEU B 1 250 ? 18.891 -17.875 -13.945 1 98.31 250 LEU B C 1
ATOM 5021 O O . LEU B 1 250 ? 19.891 -18.562 -13.711 1 98.31 250 LEU B O 1
ATOM 5025 N N . LYS B 1 251 ? 17.672 -18.297 -13.703 1 96.94 251 LYS B N 1
ATOM 5026 C CA . LYS B 1 251 ? 17.406 -19.562 -13.039 1 96.94 251 LYS B CA 1
ATOM 5027 C C . LYS B 1 251 ? 16.016 -20.078 -13.391 1 96.94 251 LYS B C 1
ATOM 5029 O O . LYS B 1 251 ? 15.047 -19.312 -13.43 1 96.94 251 LYS B O 1
ATOM 5034 N N . THR B 1 252 ? 15.938 -21.344 -13.695 1 96.69 252 THR B N 1
ATOM 5035 C CA . THR B 1 252 ? 14.656 -22.031 -13.836 1 96.69 252 THR B CA 1
ATOM 5036 C C . THR B 1 252 ? 14.391 -22.938 -12.625 1 96.69 252 THR B C 1
ATOM 5038 O O . THR B 1 252 ? 15.25 -23.719 -12.234 1 96.69 252 THR B O 1
ATOM 5041 N N . MET B 1 253 ? 13.281 -22.734 -12.078 1 94.81 253 MET B N 1
ATOM 5042 C CA . MET B 1 253 ? 12.844 -23.562 -10.961 1 94.81 253 MET B CA 1
ATOM 5043 C C . MET B 1 253 ? 11.867 -24.641 -11.422 1 94.81 253 MET B C 1
ATOM 5045 O O . MET B 1 253 ? 10.742 -24.344 -11.812 1 94.81 253 MET B O 1
ATOM 5049 N N . ASP B 1 254 ? 12.328 -25.828 -11.375 1 95.75 254 ASP B N 1
ATOM 5050 C CA . ASP B 1 254 ? 11.492 -27 -11.594 1 95.75 254 ASP B CA 1
ATOM 5051 C C . ASP B 1 254 ? 11.031 -27.609 -10.266 1 95.75 254 ASP B C 1
ATOM 5053 O O . ASP B 1 254 ? 11.789 -28.328 -9.617 1 95.75 254 ASP B O 1
ATOM 5057 N N . ILE B 1 255 ? 9.836 -27.406 -9.945 1 94.94 255 ILE B N 1
ATOM 5058 C CA . ILE B 1 255 ? 9.336 -27.719 -8.609 1 94.94 255 ILE B CA 1
ATOM 5059 C C . ILE B 1 255 ? 9.367 -29.234 -8.391 1 94.94 255 ILE B C 1
ATOM 5061 O O . ILE B 1 255 ? 9.516 -29.703 -7.262 1 94.94 255 ILE B O 1
ATOM 5065 N N . SER B 1 256 ? 9.258 -29.969 -9.406 1 92.31 256 SER B N 1
ATOM 5066 C CA . SER B 1 256 ? 9.266 -31.422 -9.281 1 92.31 256 SER B CA 1
ATOM 5067 C C . SER B 1 256 ? 10.656 -31.938 -8.914 1 92.31 256 SER B C 1
ATOM 5069 O O . SER B 1 256 ? 10.789 -33 -8.305 1 92.31 256 SER B O 1
ATOM 5071 N N . LYS B 1 257 ? 11.672 -31.125 -9.172 1 91.81 257 LYS B N 1
ATOM 5072 C CA . LYS B 1 257 ? 13.031 -31.625 -9.008 1 91.81 257 LYS B CA 1
ATOM 5073 C C . LYS B 1 257 ? 13.781 -30.828 -7.934 1 91.81 257 LYS B C 1
ATOM 5075 O O . LYS B 1 257 ? 14.789 -31.297 -7.402 1 91.81 257 LYS B O 1
ATOM 5080 N N . MET B 1 258 ? 13.234 -29.797 -7.629 1 92.88 258 MET B N 1
ATOM 5081 C CA . MET B 1 258 ? 13.992 -28.891 -6.773 1 92.88 258 MET B CA 1
ATOM 5082 C C . MET B 1 258 ? 13.906 -29.312 -5.312 1 92.88 258 MET B C 1
ATOM 5084 O O . MET B 1 258 ? 12.961 -30 -4.918 1 92.88 258 MET B O 1
ATOM 5088 N N . THR B 1 259 ? 14.969 -28.875 -4.574 1 91.69 259 THR B N 1
ATOM 5089 C CA . THR B 1 259 ? 14.992 -29 -3.119 1 91.69 259 THR B CA 1
ATOM 5090 C C . THR B 1 259 ? 14.953 -27.625 -2.463 1 91.69 259 THR B C 1
ATOM 5092 O O . THR B 1 259 ? 15.094 -26.609 -3.139 1 91.69 259 THR B O 1
ATOM 5095 N N . SER B 1 260 ? 14.719 -27.562 -1.169 1 85.12 260 SER B N 1
ATOM 5096 C CA . SER B 1 260 ? 14.555 -26.312 -0.457 1 85.12 260 SER B CA 1
ATOM 5097 C C . SER B 1 260 ? 15.781 -25.422 -0.608 1 85.12 260 SER B C 1
ATOM 5099 O O . SER B 1 260 ? 15.664 -24.203 -0.74 1 85.12 260 SER B O 1
ATOM 5101 N N . GLY B 1 261 ? 16.891 -25.844 -0.636 1 86.31 261 GLY B N 1
ATOM 5102 C CA . GLY B 1 261 ? 18.125 -25.078 -0.751 1 86.31 261 GLY B CA 1
ATOM 5103 C C . GLY B 1 261 ? 18.312 -24.453 -2.121 1 86.31 261 GLY B C 1
ATOM 5104 O O . GLY B 1 261 ? 19.094 -23.516 -2.279 1 86.31 261 GLY B O 1
ATOM 5105 N N . ASP B 1 262 ? 17.484 -24.875 -3.086 1 89.69 262 ASP B N 1
ATOM 5106 C CA . ASP B 1 262 ? 17.688 -24.453 -4.469 1 89.69 262 ASP B CA 1
ATOM 5107 C C . ASP B 1 262 ? 17.141 -23.047 -4.691 1 89.69 262 ASP B C 1
ATOM 5109 O O . ASP B 1 262 ? 17.422 -22.422 -5.719 1 89.69 262 ASP B O 1
ATOM 5113 N N . ALA B 1 263 ? 16.422 -22.562 -3.746 1 89.12 263 ALA B N 1
ATOM 5114 C CA . ALA B 1 263 ? 15.891 -21.219 -3.885 1 89.12 263 ALA B CA 1
ATOM 5115 C C . ALA B 1 263 ? 16.984 -20.172 -3.705 1 89.12 263 ALA B C 1
ATOM 5117 O O . ALA B 1 263 ? 16.812 -19.016 -4.086 1 89.12 263 ALA B O 1
ATOM 5118 N N . SER B 1 264 ? 18.094 -20.531 -3.068 1 94.19 264 SER B N 1
ATOM 5119 C CA . SER B 1 264 ? 19.281 -19.703 -3 1 94.19 264 SER B CA 1
ATOM 5120 C C . SER B 1 264 ? 20.297 -20.094 -4.078 1 94.19 264 SER B C 1
ATOM 5122 O O . SER B 1 264 ? 20.594 -21.266 -4.254 1 94.19 264 SER B O 1
ATOM 5124 N N . PHE B 1 265 ? 20.812 -19.109 -4.809 1 96.81 265 PHE B N 1
ATOM 5125 C CA . PHE B 1 265 ? 21.703 -19.453 -5.914 1 96.81 265 PHE B CA 1
ATOM 5126 C C . PHE B 1 265 ? 22.547 -18.234 -6.312 1 96.81 265 PHE B C 1
ATOM 5128 O O . PHE B 1 265 ? 22.297 -17.125 -5.859 1 96.81 265 PHE B O 1
ATOM 5135 N N . THR B 1 266 ? 23.578 -18.453 -7.027 1 98.31 266 THR B N 1
ATOM 5136 C CA . THR B 1 266 ? 24.359 -17.469 -7.777 1 98.31 266 THR B CA 1
ATOM 5137 C C . THR B 1 266 ? 24.312 -17.781 -9.273 1 98.31 266 THR B C 1
ATOM 5139 O O . THR B 1 266 ? 24.547 -18.922 -9.688 1 98.31 266 THR B O 1
ATOM 5142 N N . ALA B 1 267 ? 23.922 -16.844 -10.047 1 98.44 267 ALA B N 1
ATOM 5143 C CA . ALA B 1 267 ? 23.812 -17.031 -11.492 1 98.44 267 ALA B CA 1
ATOM 5144 C C . ALA B 1 267 ? 24.625 -15.984 -12.242 1 98.44 267 ALA B C 1
ATOM 5146 O O . ALA B 1 267 ? 24.547 -14.789 -11.922 1 98.44 267 ALA B O 1
ATOM 5147 N N . PRO B 1 268 ? 25.406 -16.406 -13.203 1 98.69 268 PRO B N 1
ATOM 5148 C CA . PRO B 1 268 ? 26.047 -15.422 -14.078 1 98.69 268 PRO B CA 1
ATOM 5149 C C . PRO B 1 268 ? 25.078 -14.797 -15.078 1 98.69 268 PRO B C 1
ATOM 5151 O O . PRO B 1 268 ? 24.031 -15.383 -15.367 1 98.69 268 PRO B O 1
ATOM 5154 N N . PHE B 1 269 ? 25.391 -13.562 -15.508 1 98.75 269 PHE B N 1
ATOM 5155 C CA . PHE B 1 269 ? 24.562 -12.953 -16.562 1 98.75 269 PHE B CA 1
ATOM 5156 C C . PHE B 1 269 ? 25.438 -12.133 -17.516 1 98.75 269 PHE B C 1
ATOM 5158 O O . PHE B 1 269 ? 26.531 -11.719 -17.156 1 98.75 269 PHE B O 1
ATOM 5165 N N . LYS B 1 270 ? 24.969 -12.008 -18.703 1 98.88 270 LYS B N 1
ATOM 5166 C CA . LYS B 1 270 ? 25.516 -11.133 -19.734 1 98.88 270 LYS B CA 1
ATOM 5167 C C . LYS B 1 270 ? 24.391 -10.367 -20.438 1 98.88 270 LYS B C 1
ATOM 5169 O O . LYS B 1 270 ? 23.578 -10.961 -21.156 1 98.88 270 LYS B O 1
ATOM 5174 N N . LEU B 1 271 ? 24.375 -9.102 -20.234 1 98.88 271 LEU B N 1
ATOM 5175 C CA . LEU B 1 271 ? 23.375 -8.234 -20.859 1 98.88 271 LEU B CA 1
ATOM 5176 C C . LEU B 1 271 ? 24 -7.414 -21.984 1 98.88 271 LEU B C 1
ATOM 5178 O O . LEU B 1 271 ? 24.859 -6.566 -21.75 1 98.88 271 LEU B O 1
ATOM 5182 N N . VAL B 1 272 ? 23.5 -7.652 -23.141 1 98.88 272 VAL B N 1
ATOM 5183 C CA . VAL B 1 272 ? 24.047 -6.996 -24.328 1 98.88 272 VAL B CA 1
ATOM 5184 C C . VAL B 1 272 ? 23.125 -5.855 -24.766 1 98.88 272 VAL B C 1
ATOM 5186 O O . VAL B 1 272 ? 21.938 -6.059 -24.984 1 98.88 272 VAL B O 1
ATOM 5189 N N . ALA B 1 273 ? 23.734 -4.684 -24.938 1 98.75 273 ALA B N 1
ATOM 5190 C CA . ALA B 1 273 ? 22.953 -3.506 -25.312 1 98.75 273 ALA B CA 1
ATOM 5191 C C . ALA B 1 273 ? 22.469 -3.615 -26.75 1 98.75 273 ALA B C 1
ATOM 5193 O O . ALA B 1 273 ? 23.234 -3.957 -27.656 1 98.75 273 ALA B O 1
ATOM 5194 N N . GLU B 1 274 ? 21.25 -3.301 -26.906 1 98.56 274 GLU B N 1
ATOM 5195 C CA . GLU B 1 274 ? 20.656 -3.367 -28.234 1 98.56 274 GLU B CA 1
ATOM 5196 C C . GLU B 1 274 ? 20.562 -1.983 -28.859 1 98.56 274 GLU B C 1
ATOM 5198 O O . GLU B 1 274 ? 20.078 -1.842 -30 1 98.56 274 GLU B O 1
ATOM 5203 N N . ARG B 1 275 ? 20.953 -0.948 -28.188 1 98.44 275 ARG B N 1
ATOM 5204 C CA . ARG B 1 275 ? 21.031 0.433 -28.641 1 98.44 275 ARG B CA 1
ATOM 5205 C C . ARG B 1 275 ? 21.984 1.253 -27.766 1 98.44 275 ARG B C 1
ATOM 5207 O O . ARG B 1 275 ? 22.312 0.843 -26.656 1 98.44 275 ARG B O 1
ATOM 5214 N N . ASP B 1 276 ? 22.406 2.359 -28.344 1 98.5 276 ASP B N 1
ATOM 5215 C CA . ASP B 1 276 ? 23.125 3.32 -27.516 1 98.5 276 ASP B CA 1
ATOM 5216 C C . ASP B 1 276 ? 22.188 3.953 -26.484 1 98.5 276 ASP B C 1
ATOM 5218 O O . ASP B 1 276 ? 21.156 4.531 -26.844 1 98.5 276 ASP B O 1
ATOM 5222 N N . ASP B 1 277 ? 22.547 3.84 -25.25 1 98.56 277 ASP B N 1
ATOM 5223 C CA . ASP B 1 277 ? 21.672 4.406 -24.219 1 98.56 277 ASP B CA 1
ATOM 5224 C C . ASP B 1 277 ? 22.375 4.43 -22.859 1 98.56 277 ASP B C 1
ATOM 5226 O O . ASP B 1 277 ? 23.594 4.203 -22.781 1 98.56 277 ASP B O 1
ATOM 5230 N N . TYR B 1 278 ? 21.609 4.805 -21.859 1 98.69 278 TYR B N 1
ATOM 5231 C CA . TYR B 1 278 ? 22.047 4.75 -20.469 1 98.69 278 TYR B CA 1
ATOM 5232 C C . TYR B 1 278 ? 21.344 3.621 -19.734 1 98.69 278 TYR B C 1
ATOM 5234 O O . TYR B 1 278 ? 20.203 3.268 -20.047 1 98.69 278 TYR B O 1
ATOM 5242 N N . ILE B 1 279 ? 22.094 3.086 -18.812 1 98.75 279 ILE B N 1
ATOM 5243 C CA . ILE B 1 279 ? 21.484 2.098 -17.922 1 98.75 279 ILE B CA 1
ATOM 5244 C C . ILE B 1 279 ? 21.453 2.635 -16.484 1 98.75 279 ILE B C 1
ATOM 5246 O O . ILE B 1 279 ? 22.5 2.926 -15.914 1 98.75 279 ILE B O 1
ATOM 5250 N N . HIS B 1 280 ? 20.281 2.719 -15.984 1 98.75 280 HIS B N 1
ATOM 5251 C CA . HIS B 1 280 ? 20.094 3.234 -14.633 1 98.75 280 HIS B CA 1
ATOM 5252 C C . HIS B 1 280 ? 19.75 2.113 -13.656 1 98.75 280 HIS B C 1
ATOM 5254 O O . HIS B 1 280 ? 19.906 2.271 -12.445 1 98.75 280 HIS B O 1
ATOM 5260 N N . ALA B 1 281 ? 19.203 1.021 -14.148 1 98.81 281 ALA B N 1
ATOM 5261 C CA . ALA B 1 281 ? 18.766 -0.072 -13.289 1 98.81 281 ALA B CA 1
ATOM 5262 C C . ALA B 1 281 ? 18.734 -1.395 -14.055 1 98.81 281 ALA B C 1
ATOM 5264 O O . ALA B 1 281 ? 18.672 -1.407 -15.289 1 98.81 281 ALA B O 1
ATOM 5265 N N . LEU B 1 282 ? 18.875 -2.498 -13.312 1 98.81 282 LEU B N 1
ATOM 5266 C CA . LEU B 1 282 ? 18.5 -3.814 -13.82 1 98.81 282 LEU B CA 1
ATOM 5267 C C . LEU B 1 282 ? 17.094 -4.199 -13.367 1 98.81 282 LEU B C 1
ATOM 5269 O O . LEU B 1 282 ? 16.625 -3.725 -12.336 1 98.81 282 LEU B O 1
ATOM 5273 N N . VAL B 1 283 ? 16.453 -5 -14.195 1 98.75 283 VAL B N 1
ATOM 5274 C CA . VAL B 1 283 ? 15.062 -5.383 -13.93 1 98.75 283 VAL B CA 1
ATOM 5275 C C . VAL B 1 283 ? 14.945 -6.902 -13.922 1 98.75 283 VAL B C 1
ATOM 5277 O O . VAL B 1 283 ? 15.328 -7.566 -14.891 1 98.75 283 VAL B O 1
ATOM 5280 N N . ALA B 1 284 ? 14.398 -7.387 -12.812 1 98.75 284 ALA B N 1
ATOM 5281 C CA . ALA B 1 284 ? 14.109 -8.812 -12.711 1 98.75 284 ALA B CA 1
ATOM 5282 C C . ALA B 1 284 ? 12.617 -9.086 -12.883 1 98.75 284 ALA B C 1
ATOM 5284 O O . ALA B 1 284 ? 11.781 -8.336 -12.375 1 98.75 284 ALA B O 1
ATOM 5285 N N . TYR B 1 285 ? 12.328 -10.094 -13.617 1 98.5 285 TYR B N 1
ATOM 5286 C CA . TYR B 1 285 ? 10.969 -10.578 -13.805 1 98.5 285 TYR B CA 1
ATOM 5287 C C . TYR B 1 285 ? 10.945 -12.094 -13.992 1 98.5 285 TYR B C 1
ATOM 5289 O O . TYR B 1 285 ? 12 -12.734 -14.039 1 98.5 285 TYR B O 1
ATOM 5297 N N . PHE B 1 286 ? 9.742 -12.695 -14.031 1 98.62 286 PHE B N 1
ATOM 5298 C CA . PHE B 1 286 ? 9.734 -14.148 -14.125 1 98.62 286 PHE B CA 1
ATOM 5299 C C . PHE B 1 286 ? 8.594 -14.633 -15.023 1 98.62 286 PHE B C 1
ATOM 5301 O O . PHE B 1 286 ? 7.617 -13.906 -15.234 1 98.62 286 PHE B O 1
ATOM 5308 N N . ASP B 1 287 ? 8.789 -15.75 -15.578 1 98.5 287 ASP B N 1
ATOM 5309 C CA . ASP B 1 287 ? 7.785 -16.5 -16.328 1 98.5 287 ASP B CA 1
ATOM 5310 C C . ASP B 1 287 ? 7.348 -17.75 -15.57 1 98.5 287 ASP B C 1
ATOM 5312 O O . ASP B 1 287 ? 8.156 -18.375 -14.867 1 98.5 287 ASP B O 1
ATOM 5316 N N . VAL B 1 288 ? 6.066 -18.016 -15.703 1 98.31 288 VAL B N 1
ATOM 5317 C CA . VAL B 1 288 ? 5.496 -19.219 -15.086 1 98.31 288 VAL B CA 1
ATOM 5318 C C . VAL B 1 288 ? 4.949 -20.141 -16.172 1 98.31 288 VAL B C 1
ATOM 5320 O O . VAL B 1 288 ? 4.328 -19.688 -17.125 1 98.31 288 VAL B O 1
ATOM 5323 N N . SER B 1 289 ? 5.203 -21.453 -15.984 1 97.62 289 SER B N 1
ATOM 5324 C CA . SER B 1 289 ? 4.719 -22.422 -16.969 1 97.62 289 SER B CA 1
ATOM 5325 C C . SER B 1 289 ? 4.035 -23.594 -16.281 1 97.62 289 SER B C 1
ATOM 5327 O O . SER B 1 289 ? 4.449 -24.031 -15.203 1 97.62 289 SER B O 1
ATOM 5329 N N . PHE B 1 290 ? 3.008 -24.031 -16.875 1 97.62 290 PHE B N 1
ATOM 5330 C CA . PHE B 1 290 ? 2.305 -25.266 -16.578 1 97.62 290 PHE B CA 1
ATOM 5331 C C . PHE B 1 290 ? 2.574 -26.312 -17.656 1 97.62 290 PHE B C 1
ATOM 5333 O O . PHE B 1 290 ? 1.743 -26.531 -18.531 1 97.62 290 PHE B O 1
ATOM 5340 N N . SER B 1 291 ? 3.65 -26.984 -17.484 1 94.81 291 SER B N 1
ATOM 5341 C CA . SER B 1 291 ? 4.184 -27.797 -18.578 1 94.81 291 SER B CA 1
ATOM 5342 C C . SER B 1 291 ? 3.445 -29.125 -18.688 1 94.81 291 SER B C 1
ATOM 5344 O O . SER B 1 291 ? 3.535 -29.812 -19.703 1 94.81 291 SER B O 1
ATOM 5346 N N . VAL B 1 292 ? 2.756 -29.484 -17.688 1 93.44 292 VAL B N 1
ATOM 5347 C CA . VAL B 1 292 ? 2.074 -30.766 -17.656 1 93.44 292 VAL B CA 1
ATOM 5348 C C . VAL B 1 292 ? 0.783 -30.688 -18.469 1 93.44 292 VAL B C 1
ATOM 5350 O O . VAL B 1 292 ? 0.169 -31.719 -18.781 1 93.44 292 VAL B O 1
ATOM 5353 N N . CYS B 1 293 ? 0.365 -29.469 -18.797 1 91.88 293 CYS B N 1
ATOM 5354 C CA . CYS B 1 293 ? -0.872 -29.266 -19.547 1 91.88 293 CYS B CA 1
ATOM 5355 C C . CYS B 1 293 ? -0.753 -29.812 -20.953 1 91.88 293 CYS B C 1
ATOM 5357 O O . CYS B 1 293 ? 0.354 -30 -21.469 1 91.88 293 CYS B O 1
ATOM 5359 N N . HIS B 1 294 ? -1.904 -30.062 -21.547 1 91.06 294 HIS B N 1
ATOM 5360 C CA . HIS B 1 294 ? -1.942 -30.562 -22.922 1 91.06 294 HIS B CA 1
ATOM 5361 C C . HIS B 1 294 ? -1.271 -29.594 -23.875 1 91.06 294 HIS B C 1
ATOM 5363 O O . HIS B 1 294 ? -0.514 -30 -24.766 1 91.06 294 HIS B O 1
ATOM 5369 N N . LYS B 1 295 ? -1.608 -28.328 -23.703 1 92.31 295 LYS B N 1
ATOM 5370 C CA . LYS B 1 295 ? -0.93 -27.25 -24.422 1 92.31 295 LYS B CA 1
ATOM 5371 C C . LYS B 1 295 ? -0.097 -26.391 -23.469 1 92.31 295 LYS B C 1
ATOM 5373 O O . LYS B 1 295 ? -0.489 -26.172 -22.312 1 92.31 295 LYS B O 1
ATOM 5378 N N . MET B 1 296 ? 1.005 -26.031 -24.047 1 89.5 296 MET B N 1
ATOM 5379 C CA . MET B 1 296 ? 1.851 -25.156 -23.25 1 89.5 296 MET B CA 1
ATOM 5380 C C . MET B 1 296 ? 1.074 -23.922 -22.781 1 89.5 296 MET B C 1
ATOM 5382 O O . MET B 1 296 ? 0.509 -23.188 -23.594 1 89.5 296 MET B O 1
ATOM 5386 N N . THR B 1 297 ? 0.948 -23.828 -21.469 1 95.38 297 THR B N 1
ATOM 5387 C CA . THR B 1 297 ? 0.22 -22.719 -20.844 1 95.38 297 THR B CA 1
ATOM 5388 C C . THR B 1 297 ? 1.088 -22.016 -19.797 1 95.38 297 THR B C 1
ATOM 5390 O O . THR B 1 297 ? 1.917 -22.656 -19.141 1 95.38 297 THR B O 1
ATOM 5393 N N . GLY B 1 298 ? 1.014 -20.703 -19.734 1 97.56 298 GLY B N 1
ATOM 5394 C CA . GLY B 1 298 ? 1.775 -19.938 -18.766 1 97.56 298 GLY B CA 1
ATOM 5395 C C . GLY B 1 298 ? 1.599 -18.438 -18.922 1 97.56 298 GLY B C 1
ATOM 5396 O O . GLY B 1 298 ? 0.673 -17.984 -19.594 1 97.56 298 GLY B O 1
ATOM 5397 N N . PHE B 1 299 ? 2.355 -17.656 -18.156 1 98.19 299 PHE B N 1
ATOM 5398 C CA . PHE B 1 299 ? 2.336 -16.203 -18.266 1 98.19 299 PHE B CA 1
ATOM 5399 C C . PHE B 1 299 ? 3.691 -15.617 -17.891 1 98.19 299 PHE B C 1
ATOM 5401 O O . PHE B 1 299 ? 4.551 -16.328 -17.359 1 98.19 299 PHE B O 1
ATOM 5408 N N . SER B 1 300 ? 3.852 -14.359 -18.219 1 98.56 300 SER B N 1
ATOM 5409 C CA . SER B 1 300 ? 5.055 -13.602 -17.891 1 98.56 300 SER B CA 1
ATOM 5410 C C . SER B 1 300 ? 4.719 -12.344 -17.094 1 98.56 300 SER B C 1
ATOM 5412 O O . SER B 1 300 ? 3.662 -11.742 -17.297 1 98.56 300 SER B O 1
ATOM 5414 N N . THR B 1 301 ? 5.625 -12.016 -16.203 1 98 301 THR B N 1
ATOM 5415 C CA . THR B 1 301 ? 5.512 -10.742 -15.508 1 98 301 THR B CA 1
ATOM 5416 C C . THR B 1 301 ? 6.379 -9.68 -16.172 1 98 301 THR B C 1
ATOM 5418 O O . THR B 1 301 ? 6.492 -8.555 -15.68 1 98 301 THR B O 1
ATOM 5421 N N . GLY B 1 302 ? 6.98 -10 -17.266 1 98.12 302 GLY B N 1
ATOM 5422 C CA . GLY B 1 302 ? 7.965 -9.133 -17.906 1 98.12 302 GLY B CA 1
ATOM 5423 C C . GLY B 1 302 ? 7.363 -7.875 -18.5 1 98.12 302 GLY B C 1
ATOM 5424 O O . GLY B 1 302 ? 6.152 -7.809 -18.734 1 98.12 302 GLY B O 1
ATOM 5425 N N . PRO B 1 303 ? 8.219 -6.938 -18.797 1 97.62 303 PRO B N 1
ATOM 5426 C CA . PRO B 1 303 ? 7.762 -5.629 -19.266 1 97.62 303 PRO B CA 1
ATOM 5427 C C . PRO B 1 303 ? 7.098 -5.703 -20.641 1 97.62 303 PRO B C 1
ATOM 5429 O O . PRO B 1 303 ? 6.387 -4.773 -21.031 1 97.62 303 PRO B O 1
ATOM 5432 N N . ARG B 1 304 ? 7.309 -6.711 -21.359 1 97.5 304 ARG B N 1
ATOM 5433 C CA . ARG B 1 304 ? 6.746 -6.82 -22.703 1 97.5 304 ARG B CA 1
ATOM 5434 C C . ARG B 1 304 ? 5.406 -7.551 -22.672 1 97.5 304 ARG B C 1
ATOM 5436 O O . ARG B 1 304 ? 4.797 -7.785 -23.719 1 97.5 304 ARG B O 1
ATOM 5443 N N . SER B 1 305 ? 5.031 -7.973 -21.5 1 97.5 305 SER B N 1
ATOM 5444 C CA . SER B 1 305 ? 3.785 -8.711 -21.328 1 97.5 305 SER B CA 1
ATOM 5445 C C . SER B 1 305 ? 2.74 -7.867 -20.609 1 97.5 305 SER B C 1
ATOM 5447 O O . SER B 1 305 ? 3.039 -6.766 -20.141 1 97.5 305 SER B O 1
ATOM 5449 N N . ARG B 1 306 ? 1.503 -8.367 -20.625 1 96.19 306 ARG B N 1
ATOM 5450 C CA . ARG B 1 306 ? 0.461 -7.707 -19.844 1 96.19 306 ARG B CA 1
ATOM 5451 C C . ARG B 1 306 ? 0.844 -7.637 -18.375 1 96.19 306 ARG B C 1
ATOM 5453 O O . ARG B 1 306 ? 1.396 -8.594 -17.828 1 96.19 306 ARG B O 1
ATOM 5460 N N . ASN B 1 307 ? 0.443 -6.559 -17.844 1 94.62 307 ASN B N 1
ATOM 5461 C CA . ASN B 1 307 ? 0.819 -6.328 -16.453 1 94.62 307 ASN B CA 1
ATOM 5462 C C . ASN B 1 307 ? 0.161 -7.336 -15.516 1 94.62 307 ASN B C 1
ATOM 5464 O O . ASN B 1 307 ? -0.988 -7.73 -15.727 1 94.62 307 ASN B O 1
ATOM 5468 N N . THR B 1 308 ? 0.867 -7.773 -14.547 1 95.5 308 THR B N 1
ATOM 5469 C CA . THR B 1 308 ? 0.383 -8.594 -13.445 1 95.5 308 THR B CA 1
ATOM 5470 C C . THR B 1 308 ? 0.578 -7.883 -12.109 1 95.5 308 THR B C 1
ATOM 5472 O O . THR B 1 308 ? 1.258 -6.859 -12.039 1 95.5 308 THR B O 1
ATOM 5475 N N . HIS B 1 309 ? -0.029 -8.391 -11.031 1 90.31 309 HIS B N 1
ATOM 5476 C CA . HIS B 1 309 ? 0.099 -7.758 -9.719 1 90.31 309 HIS B CA 1
ATOM 5477 C C . HIS B 1 309 ? 1.522 -7.883 -9.188 1 90.31 309 HIS B C 1
ATOM 5479 O O . HIS B 1 309 ? 1.909 -7.16 -8.266 1 90.31 309 HIS B O 1
ATOM 5485 N N . TRP B 1 310 ? 2.326 -8.797 -9.75 1 93.06 310 TRP B N 1
ATOM 5486 C CA . TRP B 1 310 ? 3.701 -8.984 -9.305 1 93.06 310 TRP B CA 1
ATOM 5487 C C . TRP B 1 310 ? 4.605 -7.887 -9.852 1 93.06 310 TRP B C 1
ATOM 5489 O O . TRP B 1 310 ? 5.676 -7.621 -9.297 1 93.06 310 TRP B O 1
ATOM 5499 N N . LYS B 1 311 ? 4.168 -7.336 -10.984 1 93.81 311 LYS B N 1
ATOM 5500 C CA . LYS B 1 311 ? 4.988 -6.32 -11.641 1 93.81 311 LYS B CA 1
ATOM 5501 C C . LYS B 1 311 ? 6.418 -6.816 -11.844 1 93.81 311 LYS B C 1
ATOM 5503 O O . LYS B 1 311 ? 6.633 -7.992 -12.156 1 93.81 311 LYS B O 1
ATOM 5508 N N . GLN B 1 312 ? 7.375 -5.855 -11.953 1 96.25 312 GLN B N 1
ATOM 5509 C CA . GLN B 1 312 ? 8.797 -6.184 -12.047 1 96.25 312 GLN B CA 1
ATOM 5510 C C . GLN B 1 312 ? 9.57 -5.617 -10.859 1 96.25 312 GLN B C 1
ATOM 5512 O O . GLN B 1 312 ? 9.047 -4.781 -10.117 1 96.25 312 GLN B O 1
ATOM 5517 N N . THR B 1 313 ? 10.68 -6.203 -10.609 1 96.25 313 THR B N 1
ATOM 5518 C CA . THR B 1 313 ? 11.562 -5.727 -9.555 1 96.25 313 THR B CA 1
ATOM 5519 C C . THR B 1 313 ? 12.734 -4.941 -10.141 1 96.25 313 THR B C 1
ATOM 5521 O O . THR B 1 313 ? 13.523 -5.484 -10.914 1 96.25 313 THR B O 1
ATOM 5524 N N . VAL B 1 314 ? 12.789 -3.686 -9.742 1 97 314 VAL B N 1
ATOM 5525 C CA . VAL B 1 314 ? 13.773 -2.777 -10.312 1 97 314 VAL B CA 1
ATOM 5526 C C . VAL B 1 314 ? 14.93 -2.584 -9.336 1 97 314 VAL B C 1
ATOM 5528 O O . VAL B 1 314 ? 14.719 -2.145 -8.203 1 97 314 VAL B O 1
ATOM 5531 N N . LEU B 1 315 ? 16.109 -2.932 -9.742 1 98.25 315 LEU B N 1
ATOM 5532 C CA . LEU B 1 315 ? 17.328 -2.758 -8.977 1 98.25 315 LEU B CA 1
ATOM 5533 C C . LEU B 1 315 ? 18.141 -1.583 -9.508 1 98.25 315 LEU B C 1
ATOM 5535 O O . LEU B 1 315 ? 18.938 -1.739 -10.445 1 98.25 315 LEU B O 1
ATOM 5539 N N . TYR B 1 316 ? 18 -0.461 -8.898 1 98.25 316 TYR B N 1
ATOM 5540 C CA . TYR B 1 316 ? 18.734 0.713 -9.359 1 98.25 316 TYR B CA 1
ATOM 5541 C C . TYR B 1 316 ? 20.219 0.584 -9.047 1 98.25 316 TYR B C 1
ATOM 5543 O O . TYR B 1 316 ? 20.594 0.103 -7.977 1 98.25 316 TYR B O 1
ATOM 5551 N N . LEU B 1 317 ? 20.969 1.071 -9.977 1 98.56 317 LEU B N 1
ATOM 5552 C CA . LEU B 1 317 ? 22.422 1.043 -9.828 1 98.56 317 LEU B CA 1
ATOM 5553 C C . LEU B 1 317 ? 22.938 2.35 -9.227 1 98.56 317 LEU B C 1
ATOM 5555 O O . LEU B 1 317 ? 22.359 3.412 -9.461 1 98.56 317 LEU B O 1
ATOM 5559 N N . GLU B 1 318 ? 23.984 2.203 -8.438 1 97.19 318 GLU B N 1
ATOM 5560 C CA . GLU B 1 318 ? 24.656 3.404 -7.949 1 97.19 318 GLU B CA 1
ATOM 5561 C C . GLU B 1 318 ? 25.156 4.262 -9.109 1 97.19 318 GLU B C 1
ATOM 5563 O O . GLU B 1 318 ? 25.016 5.484 -9.094 1 97.19 318 GLU B O 1
ATOM 5568 N N . ASP B 1 319 ? 25.672 3.592 -10.117 1 94.88 319 ASP B N 1
ATOM 5569 C CA . ASP B 1 319 ? 26.234 4.273 -11.281 1 94.88 319 ASP B CA 1
ATOM 5570 C C . ASP B 1 319 ? 25.219 4.387 -12.406 1 94.88 319 ASP B C 1
ATOM 5572 O O . ASP B 1 319 ? 24.297 3.576 -12.5 1 94.88 319 ASP B O 1
ATOM 5576 N N . VAL B 1 320 ? 25.453 5.406 -13.156 1 97.44 320 VAL B N 1
ATOM 5577 C CA . VAL B 1 320 ? 24.797 5.461 -14.461 1 97.44 320 VAL B CA 1
ATOM 5578 C C . VAL B 1 320 ? 25.75 4.941 -15.531 1 97.44 320 VAL B C 1
ATOM 5580 O O . VAL B 1 320 ? 26.828 5.516 -15.75 1 97.44 320 VAL B O 1
ATOM 5583 N N . LEU B 1 321 ? 25.344 3.877 -16.188 1 98.31 321 LEU B N 1
ATOM 5584 C CA . LEU B 1 321 ? 26.219 3.287 -17.203 1 98.31 321 LEU B CA 1
ATOM 5585 C C . LEU B 1 321 ? 25.906 3.848 -18.578 1 98.31 321 LEU B C 1
ATOM 5587 O O . LEU B 1 321 ? 24.766 3.77 -19.047 1 98.31 321 LEU B O 1
ATOM 5591 N N . THR B 1 322 ? 26.891 4.43 -19.203 1 98.44 322 THR B N 1
ATOM 5592 C CA . THR B 1 322 ? 26.781 4.758 -20.625 1 98.44 322 THR B CA 1
ATOM 5593 C C . THR B 1 322 ? 27.219 3.574 -21.484 1 98.44 322 THR B C 1
ATOM 5595 O O . THR B 1 322 ? 28.391 3.182 -21.469 1 98.44 322 THR B O 1
ATOM 5598 N N . ILE B 1 323 ? 26.266 3.055 -22.25 1 98.56 323 ILE B N 1
ATOM 5599 C CA . ILE B 1 323 ? 26.578 1.813 -22.953 1 98.56 323 ILE B CA 1
ATOM 5600 C C . ILE B 1 323 ? 26.266 1.962 -24.438 1 98.56 323 ILE B C 1
ATOM 5602 O O . ILE B 1 323 ? 25.266 2.572 -24.797 1 98.56 323 ILE B O 1
ATOM 5606 N N . CYS B 1 324 ? 27.125 1.398 -25.312 1 98.44 324 CYS B N 1
ATOM 5607 C CA . CYS B 1 324 ? 26.938 1.415 -26.766 1 98.44 324 CYS B CA 1
ATOM 5608 C C . CYS B 1 324 ? 26.344 0.093 -27.25 1 98.44 324 CYS B C 1
ATOM 5610 O O . CYS B 1 324 ? 26.562 -0.951 -26.625 1 98.44 324 CYS B O 1
ATOM 5612 N N . GLU B 1 325 ? 25.625 0.263 -28.344 1 98.38 325 GLU B N 1
ATOM 5613 C CA . GLU B 1 325 ? 25.078 -0.943 -28.953 1 98.38 325 GLU B CA 1
ATOM 5614 C C . GLU B 1 325 ? 26.156 -2.008 -29.141 1 98.38 325 GLU B C 1
ATOM 5616 O O . GLU B 1 325 ? 27.25 -1.711 -29.609 1 98.38 325 GLU B O 1
ATOM 5621 N N . GLY B 1 326 ? 25.828 -3.211 -28.688 1 98.31 326 GLY B N 1
ATOM 5622 C CA . GLY B 1 326 ? 26.75 -4.32 -28.844 1 98.31 326 GLY B CA 1
ATOM 5623 C C . GLY B 1 326 ? 27.625 -4.547 -27.625 1 98.31 326 GLY B C 1
ATOM 5624 O O . GLY B 1 326 ? 28.172 -5.637 -27.438 1 98.31 326 GLY B O 1
ATOM 5625 N N . GLU B 1 327 ? 27.797 -3.543 -26.812 1 98.56 327 GLU B N 1
ATOM 5626 C CA . GLU B 1 327 ? 28.531 -3.707 -25.562 1 98.56 327 GLU B CA 1
ATOM 5627 C C . GLU B 1 327 ? 27.703 -4.488 -24.531 1 98.56 327 GLU B C 1
ATOM 5629 O O . GLU B 1 327 ? 26.484 -4.617 -24.688 1 98.56 327 GLU B O 1
ATOM 5634 N N . SER B 1 328 ? 28.438 -5.055 -23.547 1 98.56 328 SER B N 1
ATOM 5635 C CA . SER B 1 328 ? 27.719 -5.918 -22.609 1 98.56 328 SER B CA 1
ATOM 5636 C C . SER B 1 328 ? 28.109 -5.609 -21.156 1 98.56 328 SER B C 1
ATOM 5638 O O . SER B 1 328 ? 29.25 -5.25 -20.875 1 98.56 328 SER B O 1
ATOM 5640 N N . ILE B 1 329 ? 27.141 -5.664 -20.297 1 98.56 329 ILE B N 1
ATOM 5641 C CA . ILE B 1 329 ? 27.359 -5.758 -18.859 1 98.56 329 ILE B CA 1
ATOM 5642 C C . ILE B 1 329 ? 27.469 -7.227 -18.453 1 98.56 329 ILE B C 1
ATOM 5644 O O . ILE B 1 329 ? 26.578 -8.023 -18.75 1 98.56 329 ILE B O 1
ATOM 5648 N N . VAL B 1 330 ? 28.516 -7.559 -17.797 1 98.69 330 VAL B N 1
ATOM 5649 C CA . VAL B 1 330 ? 28.703 -8.93 -17.359 1 98.69 330 VAL B CA 1
ATOM 5650 C C . VAL B 1 330 ? 28.812 -8.977 -15.828 1 98.69 330 VAL B C 1
ATOM 5652 O O . VAL B 1 330 ? 29.359 -8.055 -15.211 1 98.69 330 VAL B O 1
ATOM 5655 N N . GLY B 1 331 ? 28.234 -10.047 -15.234 1 98.5 331 GLY B N 1
ATOM 5656 C CA . GLY B 1 331 ? 28.312 -10.172 -13.789 1 98.5 331 GLY B CA 1
ATOM 5657 C C . GLY B 1 331 ? 27.594 -11.398 -13.25 1 98.5 331 GLY B C 1
ATOM 5658 O O . GLY B 1 331 ? 27.438 -12.391 -13.961 1 98.5 331 GLY B O 1
ATOM 5659 N N . SER B 1 332 ? 27.391 -11.328 -12 1 98.81 332 SER B N 1
ATOM 5660 C CA . SER B 1 332 ? 26.656 -12.391 -11.328 1 98.81 332 SER B CA 1
ATOM 5661 C C . SER B 1 332 ? 25.656 -11.828 -10.312 1 98.81 332 SER B C 1
ATOM 5663 O O . SER B 1 332 ? 25.875 -10.75 -9.766 1 98.81 332 SER B O 1
ATOM 5665 N N . MET B 1 333 ? 24.625 -12.492 -10.172 1 98.69 333 MET B N 1
ATOM 5666 C CA . MET B 1 333 ? 23.625 -12.18 -9.156 1 98.69 333 MET B CA 1
ATOM 5667 C C . MET B 1 333 ? 23.5 -13.32 -8.156 1 98.69 333 MET B C 1
ATOM 5669 O O . MET B 1 333 ? 23.312 -14.477 -8.539 1 98.69 333 MET B O 1
ATOM 5673 N N . THR B 1 334 ? 23.625 -13.016 -6.898 1 98.62 334 THR B N 1
ATOM 5674 C CA . THR B 1 334 ? 23.422 -13.977 -5.812 1 98.62 334 THR B CA 1
ATOM 5675 C C . THR B 1 334 ? 22.125 -13.688 -5.07 1 98.62 334 THR B C 1
ATOM 5677 O O . THR B 1 334 ? 21.891 -12.555 -4.633 1 98.62 334 THR B O 1
ATOM 5680 N N . VAL B 1 335 ? 21.312 -14.672 -4.984 1 97.31 335 VAL B N 1
ATOM 5681 C CA . VAL B 1 335 ? 20.031 -14.578 -4.301 1 97.31 335 VAL B CA 1
ATOM 5682 C C . VAL B 1 335 ? 20 -15.531 -3.109 1 97.31 335 VAL B C 1
ATOM 5684 O O . VAL B 1 335 ? 20.328 -16.703 -3.242 1 97.31 335 VAL B O 1
ATOM 5687 N N . ALA B 1 336 ? 19.625 -14.984 -1.945 1 95.5 336 ALA B N 1
ATOM 5688 C CA . ALA B 1 336 ? 19.562 -15.812 -0.745 1 95.5 336 ALA B CA 1
ATOM 5689 C C . ALA B 1 336 ? 18.453 -15.359 0.19 1 95.5 336 ALA B C 1
ATOM 5691 O O . ALA B 1 336 ? 18.047 -14.188 0.168 1 95.5 336 ALA B O 1
ATOM 5692 N N . GLN B 1 337 ? 17.953 -16.297 0.948 1 91.94 337 GLN B N 1
ATOM 5693 C CA . GLN B 1 337 ? 17.047 -15.93 2.031 1 91.94 337 GLN B CA 1
ATOM 5694 C C . GLN B 1 337 ? 17.781 -15.18 3.137 1 91.94 337 GLN B C 1
ATOM 5696 O O . GLN B 1 337 ? 18.922 -15.508 3.463 1 91.94 337 GLN B O 1
ATOM 5701 N N . ASN B 1 338 ? 17.062 -14.172 3.643 1 91 338 ASN B N 1
ATOM 5702 C CA . ASN B 1 338 ? 17.641 -13.461 4.773 1 91 338 ASN B CA 1
ATOM 5703 C C . ASN B 1 338 ? 17.781 -14.367 5.996 1 91 338 ASN B C 1
ATOM 5705 O O . ASN B 1 338 ? 16.875 -15.148 6.297 1 91 338 ASN B O 1
ATOM 5709 N N . LYS B 1 339 ? 18.797 -14.211 6.75 1 88.69 339 LYS B N 1
ATOM 5710 C CA . LYS B 1 339 ? 19.094 -15.094 7.875 1 88.69 339 LYS B CA 1
ATOM 5711 C C . LYS B 1 339 ? 18.141 -14.844 9.039 1 88.69 339 LYS B C 1
ATOM 5713 O O . LYS B 1 339 ? 17.734 -15.781 9.727 1 88.69 339 LYS B O 1
ATOM 5718 N N . LYS B 1 340 ? 17.797 -13.672 9.242 1 85.56 340 LYS B N 1
ATOM 5719 C CA . LYS B 1 340 ? 16.953 -13.312 10.367 1 85.56 340 LYS B CA 1
ATOM 5720 C C . LYS B 1 340 ? 15.477 -13.562 10.047 1 85.56 340 LYS B C 1
ATOM 5722 O O . LYS B 1 340 ? 14.734 -14.109 10.867 1 85.56 340 LYS B O 1
ATOM 5727 N N . ASN B 1 341 ? 15.109 -13.133 8.867 1 84.88 341 ASN B N 1
ATOM 5728 C CA . ASN B 1 341 ? 13.75 -13.359 8.375 1 84.88 341 ASN B CA 1
ATOM 5729 C C . ASN B 1 341 ? 13.75 -14.102 7.047 1 84.88 341 ASN B C 1
ATOM 5731 O O . ASN B 1 341 ? 13.922 -13.492 5.988 1 84.88 341 ASN B O 1
ATOM 5735 N N . PRO B 1 342 ? 13.445 -15.281 7.125 1 84 342 PRO B N 1
ATOM 5736 C CA . PRO B 1 342 ? 13.562 -16.109 5.918 1 84 342 PRO B CA 1
ATOM 5737 C C . PRO B 1 342 ? 12.578 -15.695 4.828 1 84 342 PRO B C 1
ATOM 5739 O O . PRO B 1 342 ? 12.688 -16.156 3.688 1 84 342 PRO B O 1
ATOM 5742 N N . ARG B 1 343 ? 11.648 -14.906 5.082 1 83.94 343 ARG B N 1
ATOM 5743 C CA . ARG B 1 343 ? 10.719 -14.438 4.059 1 83.94 343 ARG B CA 1
ATOM 5744 C C . ARG B 1 343 ? 11.328 -13.305 3.24 1 83.94 343 ARG B C 1
ATOM 5746 O O . ARG B 1 343 ? 10.852 -13 2.146 1 83.94 343 ARG B O 1
ATOM 5753 N N . ASP B 1 344 ? 12.375 -12.703 3.801 1 87.94 344 ASP B N 1
ATOM 5754 C CA . ASP B 1 344 ? 13.094 -11.641 3.094 1 87.94 344 ASP B CA 1
ATOM 5755 C C . ASP B 1 344 ? 14.133 -12.227 2.139 1 87.94 344 ASP B C 1
ATOM 5757 O O . ASP B 1 344 ? 14.578 -13.367 2.314 1 87.94 344 ASP B O 1
ATOM 5761 N N . VAL B 1 345 ? 14.461 -11.445 1.127 1 93.44 345 VAL B N 1
ATOM 5762 C CA . VAL B 1 345 ? 15.43 -11.898 0.13 1 93.44 345 VAL B CA 1
ATOM 5763 C C . VAL B 1 345 ? 16.609 -10.93 0.073 1 93.44 345 VAL B C 1
ATOM 5765 O O . VAL B 1 345 ? 16.422 -9.719 0.012 1 93.44 345 VAL B O 1
ATOM 5768 N N . ASP B 1 346 ? 17.781 -11.492 0.153 1 96.19 346 ASP B N 1
ATOM 5769 C CA . ASP B 1 346 ? 19 -10.742 -0.062 1 96.19 346 ASP B CA 1
ATOM 5770 C C . ASP B 1 346 ? 19.547 -10.953 -1.477 1 96.19 346 ASP B C 1
ATOM 5772 O O . ASP B 1 346 ? 19.641 -12.094 -1.942 1 96.19 346 ASP B O 1
ATOM 5776 N N . ILE B 1 347 ? 19.875 -9.836 -2.127 1 98 347 ILE B N 1
ATOM 5777 C CA . ILE B 1 347 ? 20.391 -9.906 -3.486 1 98 347 ILE B CA 1
ATOM 5778 C C . ILE B 1 347 ? 21.75 -9.203 -3.553 1 98 347 ILE B C 1
ATOM 5780 O O . ILE B 1 347 ? 21.875 -8.055 -3.113 1 98 347 ILE B O 1
ATOM 5784 N N . THR B 1 348 ? 22.734 -9.891 -4.012 1 98.69 348 THR B N 1
ATOM 5785 C CA . THR B 1 348 ? 24.031 -9.289 -4.305 1 98.69 348 THR B CA 1
ATOM 5786 C C . THR B 1 348 ? 24.297 -9.258 -5.809 1 98.69 348 THR B C 1
ATOM 5788 O O . THR B 1 348 ? 24.25 -10.289 -6.473 1 98.69 348 THR B O 1
ATOM 5791 N N . LEU B 1 349 ? 24.531 -8.078 -6.289 1 98.69 349 LEU B N 1
ATOM 5792 C CA . LEU B 1 349 ? 24.797 -7.875 -7.707 1 98.69 349 LEU B CA 1
ATOM 5793 C C . LEU B 1 349 ? 26.25 -7.473 -7.93 1 98.69 349 LEU B C 1
ATOM 5795 O O . LEU B 1 349 ? 26.703 -6.445 -7.418 1 98.69 349 LEU B O 1
ATOM 5799 N N . LYS B 1 350 ? 26.984 -8.281 -8.602 1 98.62 350 LYS B N 1
ATOM 5800 C CA . LYS B 1 350 ? 28.312 -7.938 -9.102 1 98.62 350 LYS B CA 1
ATOM 5801 C C . LYS B 1 350 ? 28.281 -7.707 -10.609 1 98.62 350 LYS B C 1
ATOM 5803 O O . LYS B 1 350 ? 27.812 -8.562 -11.367 1 98.62 350 LYS B O 1
ATOM 5808 N N . TYR B 1 351 ? 28.719 -6.531 -11.07 1 98.5 351 TYR B N 1
ATOM 5809 C CA . TYR B 1 351 ? 28.656 -6.266 -12.5 1 98.5 351 TYR B CA 1
ATOM 5810 C C . TYR B 1 351 ? 29.859 -5.473 -12.977 1 98.5 351 TYR B C 1
ATOM 5812 O O . TYR B 1 351 ? 30.484 -4.746 -12.195 1 98.5 351 TYR B O 1
ATOM 5820 N N . THR B 1 352 ? 30.172 -5.66 -14.227 1 98.5 352 THR B N 1
ATOM 5821 C CA . THR B 1 352 ? 31.266 -4.973 -14.891 1 98.5 352 THR B CA 1
ATOM 5822 C C . THR B 1 352 ? 30.875 -4.543 -16.297 1 98.5 352 THR B C 1
ATOM 5824 O O . THR B 1 352 ? 30.188 -5.285 -17.016 1 98.5 352 THR B O 1
ATOM 5827 N N . LEU B 1 353 ? 31.141 -3.359 -16.641 1 98.44 353 LEU B N 1
ATOM 5828 C CA . LEU B 1 353 ? 31.062 -2.836 -18 1 98.44 353 LEU B CA 1
ATOM 5829 C C . LEU B 1 353 ? 32.406 -2.281 -18.438 1 98.44 353 LEU B C 1
ATOM 5831 O O . LEU B 1 353 ? 32.969 -1.388 -17.797 1 98.44 353 LEU B O 1
ATOM 5835 N N . ASN B 1 354 ? 32.969 -2.832 -19.422 1 97.75 354 ASN B N 1
ATOM 5836 C CA . ASN B 1 354 ? 34.188 -2.33 -20.062 1 97.75 354 ASN B CA 1
ATOM 5837 C C . ASN B 1 354 ? 33.875 -1.794 -21.453 1 97.75 354 ASN B C 1
ATOM 5839 O O . ASN B 1 354 ? 34.312 -2.391 -22.453 1 97.75 354 ASN B O 1
ATOM 5843 N N . GLY B 1 355 ? 33.219 -0.667 -21.453 1 96.69 355 GLY B N 1
ATOM 5844 C CA . GLY B 1 355 ? 32.812 -0.096 -22.719 1 96.69 355 GLY B CA 1
ATOM 5845 C C . GLY B 1 355 ? 33.656 1.08 -23.156 1 96.69 355 GLY B C 1
ATOM 5846 O O . GLY B 1 355 ? 34.594 1.455 -22.469 1 96.69 355 GLY B O 1
ATOM 5847 N N . ARG B 1 356 ? 33.375 1.625 -24.281 1 96.62 356 ARG B N 1
ATOM 5848 C CA . ARG B 1 356 ? 34.062 2.752 -24.875 1 96.62 356 ARG B CA 1
ATOM 5849 C C . ARG B 1 356 ? 33.875 4.02 -24.047 1 96.62 356 ARG B C 1
ATOM 5851 O O . ARG B 1 356 ? 34.812 4.828 -23.922 1 96.62 356 ARG B O 1
ATOM 5858 N N . ARG B 1 357 ? 32.688 4.105 -23.531 1 96.56 357 ARG B N 1
ATOM 5859 C CA . ARG B 1 357 ? 32.312 5.355 -22.875 1 96.56 357 ARG B CA 1
ATOM 5860 C C . ARG B 1 357 ? 32.312 5.203 -21.359 1 96.56 357 ARG B C 1
ATOM 5862 O O . ARG B 1 357 ? 32.406 6.191 -20.625 1 96.56 357 ARG B O 1
ATOM 5869 N N . SER B 1 358 ? 32.219 3.998 -20.875 1 94.88 358 SER B N 1
ATOM 5870 C CA . SER B 1 358 ? 32.125 3.727 -19.453 1 94.88 358 SER B CA 1
ATOM 5871 C C . SER B 1 358 ? 32.906 2.473 -19.078 1 94.88 358 SER B C 1
ATOM 5873 O O . SER B 1 358 ? 32.781 1.443 -19.75 1 94.88 358 SER B O 1
ATOM 5875 N N . VAL B 1 359 ? 33.719 2.584 -18.094 1 97.25 359 VAL B N 1
ATOM 5876 C CA . VAL B 1 359 ? 34.406 1.452 -17.453 1 97.25 359 VAL B CA 1
ATOM 5877 C C . VAL B 1 359 ? 34.062 1.419 -15.969 1 97.25 359 VAL B C 1
ATOM 5879 O O . VAL B 1 359 ? 34.5 2.283 -15.211 1 97.25 359 VAL B O 1
ATOM 5882 N N . ILE B 1 360 ? 33.281 0.415 -15.602 1 97.44 360 ILE B N 1
ATOM 5883 C CA . ILE B 1 360 ? 32.812 0.352 -14.234 1 97.44 360 ILE B CA 1
ATOM 5884 C C . ILE B 1 360 ? 32.812 -1.095 -13.742 1 97.44 360 ILE B C 1
ATOM 5886 O O . ILE B 1 360 ? 32.562 -2.02 -14.516 1 97.44 360 ILE B O 1
ATOM 5890 N N . SER B 1 361 ? 33.219 -1.342 -12.586 1 98 361 SER B N 1
ATOM 5891 C CA . SER B 1 361 ? 33.094 -2.602 -11.859 1 98 361 SER B CA 1
ATOM 5892 C C . SER B 1 361 ? 32.625 -2.371 -10.43 1 98 361 SER B C 1
ATOM 5894 O O . SER B 1 361 ? 33.25 -1.62 -9.672 1 98 361 SER B O 1
ATOM 5896 N N . ARG B 1 362 ? 31.5 -3 -10.055 1 98.19 362 ARG B N 1
ATOM 5897 C CA . ARG B 1 362 ? 30.938 -2.721 -8.734 1 98.19 362 ARG B CA 1
ATOM 5898 C C . ARG B 1 362 ? 30.156 -3.924 -8.203 1 98.19 362 ARG B C 1
ATOM 5900 O O . ARG B 1 362 ? 29.703 -4.77 -8.977 1 98.19 362 ARG B O 1
ATOM 5907 N N . THR B 1 363 ? 30.203 -4.078 -6.898 1 98.56 363 THR B N 1
ATOM 5908 C CA . THR B 1 363 ? 29.312 -4.977 -6.168 1 98.56 363 THR B CA 1
ATOM 5909 C C . THR B 1 363 ? 28.281 -4.184 -5.367 1 98.56 363 THR B C 1
ATOM 5911 O O . THR B 1 363 ? 28.641 -3.254 -4.637 1 98.56 363 THR B O 1
ATOM 5914 N N . GLN B 1 364 ? 27.016 -4.461 -5.602 1 98.38 364 GLN B N 1
ATOM 5915 C CA . GLN B 1 364 ? 25.938 -3.783 -4.898 1 98.38 364 GLN B CA 1
ATOM 5916 C C . GLN B 1 364 ? 25.016 -4.785 -4.211 1 98.38 364 GLN B C 1
ATOM 5918 O O . GLN B 1 364 ? 24.734 -5.855 -4.758 1 98.38 364 GLN B O 1
ATOM 5923 N N . GLN B 1 365 ? 24.531 -4.43 -3.027 1 97.88 365 GLN B N 1
ATOM 5924 C CA . GLN B 1 365 ? 23.641 -5.281 -2.25 1 97.88 365 GLN B CA 1
ATOM 5925 C C . GLN B 1 365 ? 22.234 -4.695 -2.189 1 97.88 365 GLN B C 1
ATOM 5927 O O . GLN B 1 365 ? 22.062 -3.48 -2.055 1 97.88 365 GLN B O 1
ATOM 5932 N N . TYR B 1 366 ? 21.281 -5.555 -2.354 1 97 366 TYR B N 1
ATOM 5933 C CA . TYR B 1 366 ? 19.875 -5.191 -2.221 1 97 366 TYR B CA 1
ATOM 5934 C C . TYR B 1 366 ? 19.188 -6.082 -1.196 1 97 366 TYR B C 1
ATOM 5936 O O . TYR B 1 366 ? 19.562 -7.242 -1.011 1 97 366 TYR B O 1
ATOM 5944 N N . LYS B 1 367 ? 18.172 -5.508 -0.558 1 93.12 367 LYS B N 1
ATOM 5945 C CA . LYS B 1 367 ? 17.359 -6.234 0.415 1 93.12 367 LYS B CA 1
ATOM 5946 C C . LYS B 1 367 ? 15.875 -6.062 0.128 1 93.12 367 LYS B C 1
ATOM 5948 O O . LYS B 1 367 ? 15.367 -4.941 0.121 1 93.12 367 LYS B O 1
ATOM 5953 N N . MET B 1 368 ? 15.227 -7.129 -0.124 1 90.38 368 MET B N 1
ATOM 5954 C CA . MET B 1 368 ? 13.773 -7.121 -0.236 1 90.38 368 MET B CA 1
ATOM 5955 C C . MET B 1 368 ? 13.125 -7.5 1.089 1 90.38 368 MET B C 1
ATOM 5957 O O . MET B 1 368 ? 13.266 -8.633 1.553 1 90.38 368 MET B O 1
ATOM 5961 N N . ARG B 1 369 ? 12.438 -6.5 1.672 1 81.75 369 ARG B N 1
ATOM 5962 C CA . ARG B 1 369 ? 11.828 -6.695 2.984 1 81.75 369 ARG B CA 1
ATOM 5963 C C . ARG B 1 369 ? 10.336 -6.387 2.949 1 81.75 369 ARG B C 1
ATOM 5965 O O . ARG B 1 369 ? 9.867 -5.641 2.084 1 81.75 369 ARG B O 1
ATOM 5972 N N . PHE B 1 370 ? 9.641 -6.957 3.904 1 64 370 PHE B N 1
ATOM 5973 C CA . PHE B 1 370 ? 8.195 -6.816 4.008 1 64 370 PHE B CA 1
ATOM 5974 C C . PHE B 1 370 ? 7.801 -5.348 4.133 1 64 370 PHE B C 1
ATOM 5976 O O . PHE B 1 370 ? 6.848 -4.898 3.496 1 64 370 PHE B O 1
ATOM 5983 N N . ALA B 1 371 ? 8.539 -4.629 4.992 1 54.94 371 ALA B N 1
ATOM 5984 C CA . ALA B 1 371 ? 8.195 -3.254 5.352 1 54.94 371 ALA B CA 1
ATOM 5985 C C . ALA B 1 371 ? 8.148 -2.361 4.113 1 54.94 371 ALA B C 1
ATOM 5987 O O . ALA B 1 371 ? 7.391 -1.39 4.07 1 54.94 371 ALA B O 1
ATOM 5988 N N . MET B 1 372 ? 8.945 -2.713 3.074 1 52.41 372 MET B N 1
ATOM 5989 C CA . MET B 1 372 ? 9.016 -1.947 1.833 1 52.41 372 MET B CA 1
ATOM 5990 C C . MET B 1 372 ? 7.633 -1.808 1.201 1 52.41 372 MET B C 1
ATOM 5992 O O . MET B 1 372 ? 7.324 -0.779 0.597 1 52.41 372 MET B O 1
ATOM 5996 N N . PHE B 1 373 ? 7.016 -2.795 1.372 1 54.16 373 PHE B N 1
ATOM 5997 C CA . PHE B 1 373 ? 5.781 -2.867 0.604 1 54.16 373 PHE B CA 1
ATOM 5998 C C . PHE B 1 373 ? 4.629 -2.217 1.364 1 54.16 373 PHE B C 1
ATOM 6000 O O . PHE B 1 373 ? 3.656 -1.766 0.759 1 54.16 373 PHE B O 1
ATOM 6007 N N . PHE B 1 374 ? 4.926 -2.074 2.629 1 48.12 374 PHE B N 1
ATOM 6008 C CA . PHE B 1 374 ? 3.928 -1.36 3.418 1 48.12 374 PHE B CA 1
ATOM 6009 C C . PHE B 1 374 ? 4.004 0.14 3.16 1 48.12 374 PHE B C 1
ATOM 6011 O O . PHE B 1 374 ? 2.975 0.813 3.072 1 48.12 374 PHE B O 1
ATOM 6018 N N . GLY B 1 375 ? 5.254 0.677 3.186 1 43 375 GLY B N 1
ATOM 6019 C CA . GLY B 1 375 ? 5.461 2.113 3.076 1 43 375 GLY B CA 1
ATOM 6020 C C . GLY B 1 375 ? 5.141 2.66 1.7 1 43 375 GLY B C 1
ATOM 6021 O O . GLY B 1 375 ? 4.641 3.781 1.573 1 43 375 GLY B O 1
ATOM 6022 N N . ARG B 1 376 ? 5.684 2.1 0.712 1 43.88 376 ARG B N 1
ATOM 6023 C CA . ARG B 1 376 ? 5.547 2.604 -0.651 1 43.88 376 ARG B CA 1
ATOM 6024 C C . ARG B 1 376 ? 4.09 2.57 -1.105 1 43.88 376 ARG B C 1
ATOM 6026 O O . ARG B 1 376 ? 3.674 3.387 -1.93 1 43.88 376 ARG B O 1
ATOM 6033 N N . PHE B 1 377 ? 3.465 1.731 -0.603 1 40.75 377 PHE B N 1
ATOM 6034 C CA . PHE B 1 377 ? 2.074 1.515 -0.981 1 40.75 377 PHE B CA 1
ATOM 6035 C C . PHE B 1 377 ? 1.236 2.756 -0.695 1 40.75 377 PHE B C 1
ATOM 6037 O O . PHE B 1 377 ? 0.329 3.088 -1.461 1 40.75 377 PHE B O 1
ATOM 6044 N N . VAL B 1 378 ? 1.569 3.473 0.305 1 36.84 378 VAL B N 1
ATOM 6045 C CA . VAL B 1 378 ? 0.84 4.703 0.602 1 36.84 378 VAL B CA 1
ATOM 6046 C C . VAL B 1 378 ? 1.088 5.727 -0.501 1 36.84 378 VAL B C 1
ATOM 6048 O O . VAL B 1 378 ? 0.223 6.559 -0.79 1 36.84 378 VAL B O 1
ATOM 6051 N N . ALA B 1 379 ? 2.271 5.805 -0.974 1 33.19 379 ALA B N 1
ATOM 6052 C CA . ALA B 1 379 ? 2.721 6.887 -1.849 1 33.19 379 ALA B CA 1
ATOM 6053 C C . ALA B 1 379 ? 2.133 6.738 -3.25 1 33.19 379 ALA B C 1
ATOM 6055 O O . ALA B 1 379 ? 1.964 7.727 -3.967 1 33.19 379 ALA B O 1
ATOM 6056 N N . GLN B 1 380 ? 2.082 5.699 -3.809 1 31.92 380 GLN B N 1
ATOM 6057 C CA . GLN B 1 380 ? 1.909 5.566 -5.25 1 31.92 380 GLN B CA 1
ATOM 6058 C C . GLN B 1 380 ? 0.439 5.684 -5.641 1 31.92 380 GLN B C 1
ATOM 6060 O O . GLN B 1 380 ? 0.06 5.34 -6.762 1 31.92 380 GLN B O 1
ATOM 6065 N N . ILE B 1 381 ? -0.44 6.105 -4.836 1 31.16 381 ILE B N 1
ATOM 6066 C CA . ILE B 1 381 ? -1.814 6.277 -5.293 1 31.16 381 ILE B CA 1
ATOM 6067 C C . ILE B 1 381 ? -1.842 7.195 -6.512 1 31.16 381 ILE B C 1
ATOM 6069 O O . ILE B 1 381 ? -2.906 7.672 -6.914 1 31.16 381 ILE B O 1
ATOM 6073 N N . ASP B 1 382 ? -0.861 7.914 -6.957 1 28.62 382 ASP B N 1
ATOM 6074 C CA . ASP B 1 382 ? -1.053 8.984 -7.93 1 28.62 382 ASP B CA 1
ATOM 6075 C C . ASP B 1 382 ? -1.902 8.516 -9.109 1 28.62 382 ASP B C 1
ATOM 6077 O O . ASP B 1 382 ? -2.822 9.211 -9.539 1 28.62 382 ASP B O 1
ATOM 6081 N N . LYS B 1 383 ? -1.172 8.055 -10.297 1 27.05 383 LYS B N 1
ATOM 6082 C CA . LYS B 1 383 ? -1.421 8.367 -11.703 1 27.05 383 LYS B CA 1
ATOM 6083 C C . LYS B 1 383 ? -2.488 7.445 -12.289 1 27.05 383 LYS B C 1
ATOM 6085 O O . LYS B 1 383 ? -2.646 7.367 -13.508 1 27.05 383 LYS B O 1
ATOM 6090 N N . ALA B 1 384 ? -3.229 6.641 -11.531 1 24.27 384 ALA B N 1
ATOM 6091 C CA . ALA B 1 384 ? -4.137 6.18 -12.578 1 24.27 384 ALA B CA 1
ATOM 6092 C C . ALA B 1 384 ? -5.184 7.238 -12.898 1 24.27 384 ALA B C 1
ATOM 6094 O O . ALA B 1 384 ? -5.699 7.906 -12 1 24.27 384 ALA B O 1
#

Radius of gyration: 28.0 Å; Cα contacts (8 Å, |Δi|>4): 1587; chains: 2; bounding box: 74×82×69 Å

Organism: NCBI:txid347529

InterPro domains:
  IPR025799 Protein arginine N-methyltransferase [PS51678] (48-350)
  IPR025799 Protein arginine N-methyltransferase [PTHR11006] (32-356)
  IPR029063 S-adenosyl-L-methionine-dependent methyltransferase superfamily [G3DSA:3.40.50.150] (40-191)
  IPR029063 S-adenosyl-L-methionine-dependent methyltransferase superfamily [SSF53335] (54-368)
  IPR055135 Protein arginine N-methyltransferase domain [PF22528] (192-355)

pLDDT: mean 84.91, std 24.77, range [18.19, 98.94]

Secondary structure (DSSP, 8-state):
----------------------------------------------HHHHHHHHTTSHHHHHHHHH-HHHHHHHHHHHHTTHHHHTT-EEEEET-TTSHHHHHHHHTT-SEEEEEE-STHHHHHHHHHHHTT-TTTEEEEES-TTT---SSS-EEEEEE---BTTBTTT--HHHHHHHHHHHEEEEEEEES-EEEEEEEEE--HHHHHHHTGGGG-BTTB--HHHHHHHTTS-EEEPPPGGGB-B--EEEEEEETTT--GGGGSEEEEEEEEBSSSEEEEEEEEEEEEEETTSSS-EEEE-STTS---TT-EEEEEEEEEEEE-TT-EEEEEEEEEE-SS-TTSEEEEEEEEEE-SS-EEEEEEEEEE-HHHHHHHHHHTTS--/------------------------------------------S---HHHHHHHHTTSHHHHHHHHH-HHHHHHHHHHHHTTHHHHTT-EEEEET-TTSHHHHHHHHTT-SEEEEEE-STHHHHHHHHHHHTT-TTTEEEEES-GGG---SSS-EEEEEE---BTTBTTT--HHHHHHHHHHHEEEEEEEES-EEEEEEEEE--HHHHHHHTGGGG-BTTB--HHHHHHHTTS-EEEPPPGGGB-B--EEEEEEETTT--GGGGSEEEEEEEEBSSSEEEEEEEEEEEEEETTSSS-EEEE-STTS---TT-EEEEEEEEEEEE-TT-EEEEEEEEEE-SS-TTSEEEEEEEEEE-SS-EEEEEEEEEE-HHHHHHHHHHT----

Foldseek 3Di:
DDPPPPDPPPDFDPDPPPDPDDDPPDDDDPDDDPPPPPDPDDDDQDVVNVVQQVLQDCVVVVQQCPFCQRLVLLLCLCQVFLVQQAQFEEEEAQCQLVSSVVSSVVSHHQAYEYEHAHNSLVNNCVVCVVVPNNVHYDRHHHQLVPDDDPDQAGQEYEYPQAAALRCFQNSLQSSLVNCVRHHDPNHYYPQFKKWKKKFFFDDVPVCCVQQVCQCAPPRDGRCVVSVVRLQAWDFDADAPVGTFWDMWTFDMDGSSPDHSCVSWDKGKDKTFGQAFDKTFWMKMWMKIWRVVGPDTTTAICDNVGDHGPSHIIINTDPDIDGAHGGWIKIWMKTWAADPSHRSKIKIKTWIFTDHPVDGDTDIGIHIYDPVVCVPVVVPPPPDD/DPPPPDDPPPDFDPDPPPPPDDDPPDDDDPDDDPPPPPPPDDDDQDVVNVVQQVLQDCVVVVQQCPFCQRLVLLLCLCQVFLVQQAQFEEEEAQCQLVSSVVSSVVSHHQAYEYEHAHNSLVNNCVVCVVVPNNVHYDRHHHQLVPDDDPDQAGQEYEYPQAAALRCFQNSLQSSLVNCVRHHDPNHYYPQQKKWKKKFFFDDVPVCCVQQVCQCAPPRDGRCVVSVVRLQAWDFAADAPVGTFWDMWTFDMDGSSPDHSCVSWDKGKDKTFGQAFDKTFWMKMWMKIWRVVGPDTTTAICDNVGDHGPSHIIINTDPDIDGAHGGWIKIWMKTWAADPSHRSKIKIKTWIFTDHPVDGDTDIGIHIYDPVVCVVVVVPPPPDD

Sequence (768 aa):
MQNSAGPTKIRFEYGDDDETIEEVATGSSNLDEDSSMCEPGDADKTSADYYFDSYSHFGIHEEMLKDVVRTKTYQNVIYKNTFLFKDKIVLDVGAGTGILSLFCAKAGAKHVYAVECSQMADMAKEIVKANGFSNVITVLKGKIEEIDLPVPQVDIIISEWMGYFLLYENMLNTVLYARDKWLVSNGIVLPDNASLYLTAIEDAEYKEDKIEFWNNVYGFDMSCIRKQSIMEPLVDTVDQNQIVTNCQLLKTMDISKMTSGDASFTAPFKLVAERDDYIHALVAYFDVSFSVCHKMTGFSTGPRSRNTHWKQTVLYLEDVLTICEGESIVGSMTVAQNKKNPRDVDITLKYTLNGRRSVISRTQQYKMRFAMFFGRFVAQIDKAMQNSAGPTKIRFEYGDDDETIEEVATGSSNLDEDSSMCEPGDADKTSADYYFDSYSHFGIHEEMLKDVVRTKTYQNVIYKNTFLFKDKIVLDVGAGTGILSLFCAKAGAKHVYAVECSQMADMAKEIVKANGFSNVITVLKGKIEEIDLPVPQVDIIISEWMGYFLLYENMLNTVLYARDKWLVSNGIVLPDNASLYLTAIEDAEYKEDKIEFWNNVYGFDMSCIRKQSIMEPLVDTVDQNQIVTNCQLLKTMDISKMTSGDASFTAPFKLVAERDDYIHALVAYFDVSFSVCHKMTGFSTGPRSRNTHWKQTVLYLEDVLTICEGESIVGSMTVAQNKKNPRDVDITLKYTLNGRRSVISRTQQYKMRFAMFFGRFVAQIDKA

Solvent-accessible surface area (backbone atoms only — not comparable to full-atom values): 41505 Å² total; per-residue (Å²): 137,83,80,77,81,70,85,78,77,82,75,68,79,80,77,83,76,80,77,82,77,80,74,80,78,80,84,78,81,78,80,78,85,78,77,78,75,79,75,86,78,86,79,54,58,48,79,64,45,54,54,37,54,50,54,39,34,64,38,38,51,51,30,51,64,65,21,54,66,60,46,48,47,54,46,44,56,40,62,76,34,28,85,76,32,46,71,26,37,34,35,25,51,66,29,48,69,29,63,66,49,48,47,40,47,76,34,38,27,55,30,30,42,30,30,12,60,28,66,24,30,60,55,17,45,51,27,36,49,69,62,70,36,58,89,35,43,46,70,43,76,36,49,81,91,74,55,83,68,98,54,80,60,28,42,31,39,38,41,82,46,67,31,48,73,50,54,32,58,45,40,54,49,56,52,50,51,47,44,75,66,27,45,43,95,86,37,48,52,41,62,30,32,36,35,37,32,39,33,35,23,45,41,64,67,58,44,44,62,70,35,52,37,28,55,53,53,94,84,36,44,35,47,75,54,29,64,53,45,52,23,35,57,44,75,43,82,54,61,53,85,30,53,37,35,45,76,32,75,54,47,72,46,43,61,88,75,56,56,73,71,63,76,40,48,72,29,65,47,66,38,38,26,74,42,72,48,52,36,31,26,39,37,31,27,38,35,40,31,32,72,87,44,94,55,89,42,56,54,50,29,36,51,87,42,67,82,41,81,57,26,22,30,36,41,54,46,95,57,76,42,48,42,47,54,72,37,50,41,38,38,36,41,35,38,33,62,29,87,88,45,58,44,23,34,35,36,38,40,36,42,34,32,82,46,96,80,28,74,50,74,50,77,48,63,33,45,48,50,74,63,57,59,53,12,40,28,66,43,55,66,66,48,85,135,84,79,79,79,70,86,78,78,81,74,70,80,81,77,83,77,82,76,82,78,81,81,76,80,80,83,76,81,79,80,77,81,78,77,77,76,79,74,87,74,90,69,65,65,49,78,64,46,54,54,37,55,51,54,39,35,64,38,40,52,49,31,51,62,65,22,54,67,61,46,48,46,55,44,46,55,40,62,77,36,27,84,76,32,46,70,26,38,35,34,26,52,66,28,49,69,28,62,66,49,49,47,40,49,74,33,38,26,55,29,32,41,28,29,12,58,29,66,25,29,61,55,17,46,52,27,36,49,69,62,71,34,59,90,35,43,47,70,43,75,35,48,79,91,75,57,82,70,99,54,82,61,29,43,32,38,37,41,82,46,67,31,49,74,50,53,32,59,43,38,53,49,55,52,50,50,47,44,74,68,27,44,43,94,88,38,51,52,39,62,32,34,37,34,38,33,39,32,34,23,43,42,63,69,60,43,44,62,70,34,53,36,28,56,53,52,95,85,36,46,35,47,74,54,27,64,52,46,52,24,36,58,44,74,42,81,54,61,54,85,31,53,39,35,46,77,32,75,54,48,73,47,43,62,88,74,57,57,72,70,64,76,40,48,71,29,64,47,65,38,38,26,74,41,71,47,50,35,31,27,38,36,32,27,38,35,40,31,32,74,87,44,96,55,90,41,58,54,48,29,36,51,87,41,67,80,42,82,56,25,22,29,36,41,54,46,95,56,76,44,47,44,48,55,72,38,52,42,37,37,36,40,33,39,34,64,30,87,88,45,57,43,25,35,34,36,38,39,36,41,34,30,84,47,96,80,28,76,49,75,51,76,47,64,34,46,48,52,73,63,58,60,53,11,38,29,64,40,56,68,65,50,82

Nearest PDB structures (foldseek):
  6nt2-assembly1_A  TM=9.819E-01  e=5.023E-53  Homo sapiens
  5dst-assembly5_J  TM=9.975E-01  e=7.298E-52  Homo sapiens
  3q7e-assembly1_A-2  TM=9.890E-01  e=1.706E-50  Rattus norvegicus
  1ori-assembly1_A  TM=9.849E-01  e=1.194E-50  Rattus norvegicus
  1orh-assembly1_A  TM=9.794E-01  e=3.484E-50  Rattus norvegicus